Protein AF-A0A812MTR3-F1 (afdb_monomer_lite)

Secondary structure (DSSP, 8-state):
----PPPPPP------------------PPPPPPP---PPPP-------------PPPPP---PPPP-------S-S---SHHHHHHHHHHHHHHHHHHHHHHHHHHHHHHHHHHHHHHHHHHHHHHHHHHHHHHHHHHHHHHHHHHHHHHHHHHHHHHHHTT-TTTTTTSSSS--PPPP-S-HHHHHHHHHHH-TTTTTS------------PPP-TT-HHHHHHHHHHHHHHHHHHHHHHS-TTS-------SSSSSS-SSSSS----------GGG--TT-PPP---GGGS-SS-TTEEEETTEEEE-HHHHTTTS--EEEETTEEE-SSSGGG--TTSEEE-EETTEETS---STTS-TTPPPEESSB--TTEEEETTEEEE-HHHHTTTS--EESSSSEEESSS-TTTT-TTSS-TTSEEE-GGGS--SSTTPPPBPPBTHHHHT-

Foldseek 3Di:
DDDDDDDDDDDDDDDDDDDDDDDDDDDDDDDDDDDDDDDDDDDDDDDDDDDDDDDDDDDDDDDDDDDDDDDDDPPPPPPPDPVVVVVVVVVVVVVVVVVVVVVVVVVVVVVVVVVVVVVVVVVVVVVVVVVVVVVVVVVVVVVVVVVLVVVLVVVCVLCVVVVNNPPSVPPNDPDDDDDDPDDPVVVVVVVVPSDPVVVPPDPPDPDPDDDDDDDDDPDCVVVVVVVVVVVVVVVVVCVVVPPPCVPPPCPPPVPPPPPPDPPPPPPPPPPPPPDPPVPPDPQQAFPDADCPVVALAGPQWHDDPQWTWGAPCVLVVNQFRDDDDLFKGFRDPDPVPGDPPGIDGDDDALDRRQHHDCSQPADSAGIEHRATATPQWHHHVQWTFGAPCVVPVHQFGADPDLFKGFNDNDNVVVPPPPPPVRGMDGDPVRQAHPDDPHGIGGHDSCSNVVD

Structure (mmCIF, N/CA/C/O backbone):
data_AF-A0A812MTR3-F1
#
_entry.id   AF-A0A812MTR3-F1
#
loop_
_atom_site.group_PDB
_atom_site.id
_atom_site.type_symbol
_atom_site.label_atom_id
_atom_site.label_alt_id
_atom_site.label_comp_id
_atom_site.label_asym_id
_atom_site.label_entity_id
_atom_site.label_seq_id
_atom_site.pdbx_PDB_ins_code
_atom_site.Cartn_x
_atom_site.Cartn_y
_atom_site.Cartn_z
_atom_site.occupancy
_atom_site.B_iso_or_equiv
_atom_site.auth_seq_id
_atom_site.auth_comp_id
_atom_site.auth_asym_id
_atom_site.auth_atom_id
_atom_site.pdbx_PDB_model_num
ATOM 1 N N . MET A 1 1 ? -5.186 -36.933 35.986 1.00 37.19 1 MET A N 1
ATOM 2 C CA . MET A 1 1 ? -4.231 -36.216 35.111 1.00 37.19 1 MET A CA 1
ATOM 3 C C . MET A 1 1 ? -4.404 -34.722 35.350 1.00 37.19 1 MET A C 1
ATOM 5 O O . MET A 1 1 ? -5.525 -34.326 35.654 1.00 37.19 1 MET A O 1
ATOM 9 N N . PRO A 1 2 ? -3.311 -33.951 35.432 1.00 40.34 2 PRO A N 1
ATOM 10 C CA . PRO A 1 2 ? -3.186 -32.912 36.451 1.00 40.34 2 PRO A CA 1
ATOM 11 C C . PRO A 1 2 ? -3.772 -31.557 36.036 1.00 40.34 2 PRO A C 1
ATOM 13 O O . PRO A 1 2 ? -3.593 -31.096 34.915 1.00 40.34 2 PRO A O 1
ATOM 16 N N . ARG A 1 3 ? -4.439 -30.923 37.008 1.00 36.88 3 ARG A N 1
ATOM 17 C CA . ARG A 1 3 ? -4.813 -29.505 37.047 1.00 36.88 3 ARG A CA 1
ATOM 18 C C . ARG A 1 3 ? -3.564 -28.695 37.402 1.00 36.88 3 ARG A C 1
ATOM 20 O O . ARG A 1 3 ? -3.046 -28.857 38.504 1.00 36.88 3 ARG A O 1
ATOM 27 N N . LEU A 1 4 ? -3.111 -27.832 36.498 1.00 38.53 4 LEU A N 1
ATOM 28 C CA . LEU A 1 4 ? -2.133 -26.788 36.800 1.00 38.53 4 LEU A CA 1
ATOM 29 C C . LEU A 1 4 ? -2.884 -25.551 37.306 1.00 38.53 4 LEU A C 1
ATOM 31 O O . LEU A 1 4 ? -3.661 -24.940 36.578 1.00 38.53 4 LEU A O 1
ATOM 35 N N . LEU A 1 5 ? -2.680 -25.242 38.585 1.00 39.22 5 LEU A N 1
ATOM 36 C CA . LEU A 1 5 ? -3.029 -23.973 39.216 1.00 39.22 5 LEU A CA 1
ATOM 37 C C . LEU A 1 5 ? -1.901 -22.982 38.902 1.00 39.22 5 LEU A C 1
ATOM 39 O O . LEU A 1 5 ? -0.756 -23.248 39.257 1.00 39.22 5 LEU A O 1
ATOM 43 N N . MET A 1 6 ? -2.212 -21.865 38.241 1.00 39.22 6 MET A N 1
ATOM 44 C CA . MET A 1 6 ? -1.315 -20.708 38.182 1.00 39.22 6 MET A CA 1
ATOM 45 C C . MET A 1 6 ? -1.648 -19.766 39.342 1.00 39.22 6 MET A C 1
ATOM 47 O O . MET A 1 6 ? -2.776 -19.289 39.458 1.00 39.22 6 MET A O 1
ATOM 51 N N . GLU A 1 7 ? -0.657 -19.518 40.197 1.00 42.34 7 GLU A N 1
ATOM 52 C CA . GLU A 1 7 ? -0.634 -18.403 41.146 1.00 42.34 7 GLU A CA 1
ATOM 53 C C . GLU A 1 7 ? -0.342 -17.081 40.413 1.00 42.34 7 GLU A C 1
ATOM 55 O O . GLU A 1 7 ? 0.469 -17.067 39.481 1.00 42.34 7 GLU A O 1
ATOM 60 N N . PRO A 1 8 ? -0.948 -15.955 40.828 1.00 44.03 8 PRO A N 1
ATOM 61 C CA . PRO A 1 8 ? -0.618 -14.643 40.294 1.00 44.03 8 PRO A CA 1
ATOM 62 C C . PRO A 1 8 ? 0.613 -14.063 41.006 1.00 44.03 8 PRO A C 1
ATOM 64 O O . PRO A 1 8 ? 0.622 -13.904 42.227 1.00 44.03 8 PRO A O 1
ATOM 67 N N . GLN A 1 9 ? 1.644 -13.699 40.238 1.00 38.78 9 GLN A N 1
ATOM 68 C CA . GLN A 1 9 ? 2.753 -12.891 40.744 1.00 38.78 9 GLN A CA 1
ATOM 69 C C . GLN A 1 9 ? 2.330 -11.423 40.858 1.00 38.78 9 GLN A C 1
ATOM 71 O O . GLN A 1 9 ? 1.870 -10.801 39.902 1.00 38.78 9 GLN A O 1
ATOM 76 N N . THR A 1 10 ? 2.502 -10.876 42.056 1.00 38.38 10 THR A N 1
ATOM 77 C CA . THR A 1 10 ? 2.389 -9.455 42.380 1.00 38.38 10 THR A CA 1
ATOM 78 C C . THR A 1 10 ? 3.562 -8.683 41.777 1.00 38.38 10 THR A C 1
ATOM 80 O O . THR A 1 10 ? 4.712 -8.951 42.118 1.00 38.38 10 THR A O 1
ATOM 83 N N . ALA A 1 11 ? 3.277 -7.717 40.903 1.00 39.09 11 ALA A N 1
ATOM 84 C CA . ALA A 1 11 ? 4.269 -6.788 40.374 1.00 39.09 11 ALA A CA 1
ATOM 85 C C . ALA A 1 11 ? 4.513 -5.645 41.375 1.00 39.09 11 ALA A C 1
ATOM 87 O O . ALA A 1 11 ? 3.617 -4.846 41.654 1.00 39.09 11 ALA A O 1
ATOM 88 N N . GLU A 1 12 ? 5.729 -5.578 41.916 1.00 38.22 12 GLU A N 1
ATOM 89 C CA . GLU A 1 12 ? 6.237 -4.435 42.674 1.00 38.22 12 GLU A CA 1
ATOM 90 C C . GLU A 1 12 ? 6.594 -3.280 41.727 1.00 38.22 12 GLU A C 1
ATOM 92 O O . GLU A 1 12 ? 7.287 -3.449 40.724 1.00 38.22 12 GLU A O 1
ATOM 97 N N . ALA A 1 13 ? 6.118 -2.083 42.066 1.00 40.28 13 ALA A N 1
ATOM 98 C CA . ALA A 1 13 ? 6.426 -0.842 41.374 1.00 40.28 13 ALA A CA 1
ATOM 99 C C . ALA A 1 13 ? 7.784 -0.290 41.841 1.00 40.28 13 ALA A C 1
ATOM 101 O O . ALA A 1 13 ? 7.917 0.160 42.979 1.00 40.28 13 ALA A O 1
ATOM 102 N N . SER A 1 14 ? 8.785 -0.265 40.956 1.00 40.66 14 SER A N 1
ATOM 103 C CA . SER A 1 14 ? 10.048 0.443 41.191 1.00 40.66 14 SER A CA 1
ATOM 104 C C . SER A 1 14 ? 10.039 1.815 40.507 1.00 40.66 14 SER A C 1
ATOM 106 O O . SER A 1 14 ? 10.122 1.917 39.282 1.00 40.66 14 SER A O 1
ATOM 108 N N . HIS A 1 15 ? 9.973 2.878 41.309 1.00 40.75 15 HIS A N 1
ATOM 109 C CA . HIS A 1 15 ? 10.231 4.256 40.890 1.00 40.75 15 HIS A CA 1
ATOM 110 C C . HIS A 1 15 ? 11.728 4.457 40.589 1.00 40.75 15 HIS A C 1
ATOM 112 O O . HIS A 1 15 ? 12.553 4.456 41.502 1.00 40.75 15 HIS A O 1
ATOM 118 N N . GLY A 1 16 ? 12.077 4.670 39.318 1.00 33.84 16 GLY A N 1
ATOM 119 C CA . GLY A 1 16 ? 13.413 5.085 38.877 1.00 33.84 16 GLY A CA 1
ATOM 120 C C . GLY A 1 16 ? 13.422 6.556 38.464 1.00 33.84 16 GLY A C 1
ATOM 121 O O . GLY A 1 16 ? 12.795 6.929 37.476 1.00 33.84 16 GLY A O 1
ATOM 122 N N . GLY A 1 17 ? 14.111 7.397 39.239 1.00 31.70 17 GLY A N 1
ATOM 123 C CA . GLY A 1 17 ? 14.258 8.831 38.988 1.00 31.70 17 GLY A CA 1
ATOM 124 C C . GLY A 1 17 ? 15.176 9.147 37.803 1.00 31.70 17 GLY A C 1
ATOM 125 O O . GLY A 1 17 ? 16.288 8.630 37.700 1.00 31.70 17 GLY A O 1
ATOM 126 N N . LEU A 1 18 ? 14.714 10.049 36.937 1.00 33.62 18 LEU A N 1
ATOM 127 C CA . LEU A 1 18 ? 15.471 10.634 35.832 1.00 33.62 18 LEU A CA 1
ATOM 128 C C . LEU A 1 18 ? 16.555 11.582 36.369 1.00 33.62 18 LEU A C 1
ATOM 130 O O . LEU A 1 18 ? 16.259 12.651 36.900 1.00 33.62 18 LEU A O 1
ATOM 134 N N . ARG A 1 19 ? 17.826 11.193 36.207 1.00 34.03 19 ARG A N 1
ATOM 135 C CA . ARG A 1 19 ? 18.975 12.102 36.306 1.00 34.03 19 ARG A CA 1
ATOM 136 C C . ARG A 1 19 ? 19.178 12.800 34.966 1.00 34.03 19 ARG A C 1
ATOM 138 O O . ARG A 1 19 ? 19.387 12.162 33.941 1.00 34.03 19 ARG A O 1
ATOM 145 N N . GLN A 1 20 ? 19.150 14.120 35.024 1.00 39.62 20 GLN A N 1
ATOM 146 C CA . GLN A 1 20 ? 19.437 15.049 33.943 1.00 39.62 20 GLN A CA 1
ATOM 147 C C . GLN A 1 20 ? 20.958 15.081 33.709 1.00 39.62 20 GLN A C 1
ATOM 149 O O . GLN A 1 20 ? 21.698 15.635 34.521 1.00 39.62 20 GLN A O 1
ATOM 154 N N . SER A 1 21 ? 21.443 14.440 32.642 1.00 39.34 21 SER A N 1
ATOM 155 C CA . SER A 1 21 ? 22.840 14.546 32.207 1.00 39.34 21 SER A CA 1
ATOM 156 C C . SER A 1 21 ? 23.006 15.713 31.235 1.00 39.34 21 SER A C 1
ATOM 158 O O . SER A 1 21 ? 22.317 15.819 30.222 1.00 39.34 21 SER A O 1
ATOM 160 N N . GLN A 1 22 ? 23.932 16.602 31.585 1.00 37.19 22 GLN A N 1
ATOM 161 C CA . GLN A 1 22 ? 24.397 17.715 30.769 1.00 37.19 22 GLN A CA 1
ATOM 162 C C . GLN A 1 22 ? 25.093 17.179 29.512 1.00 37.19 22 GLN A C 1
ATOM 164 O O . GLN A 1 22 ? 25.951 16.303 29.599 1.00 37.19 22 GLN A O 1
ATOM 169 N N . ILE A 1 23 ? 24.722 17.712 28.348 1.00 37.34 23 ILE A N 1
ATOM 170 C CA . ILE A 1 23 ? 25.425 17.488 27.084 1.00 37.34 23 ILE A CA 1
ATOM 171 C C . ILE A 1 23 ? 26.400 18.654 26.905 1.00 37.34 23 ILE A C 1
ATOM 173 O O . ILE A 1 23 ? 25.983 19.787 26.669 1.00 37.34 23 ILE A O 1
ATOM 177 N N . GLU A 1 24 ? 27.697 18.376 27.030 1.00 35.00 24 GLU A N 1
ATOM 178 C CA . GLU A 1 24 ? 28.761 19.273 26.579 1.00 35.00 24 GLU A CA 1
ATOM 179 C C . GLU A 1 24 ? 28.899 19.159 25.055 1.00 35.00 24 GLU A C 1
ATOM 181 O O . GLU A 1 24 ? 29.178 18.092 24.506 1.00 35.00 24 GLU A O 1
ATOM 186 N N . ALA A 1 25 ? 28.687 20.273 24.357 1.00 32.88 25 ALA A N 1
ATOM 187 C CA . ALA A 1 25 ? 28.907 20.382 22.923 1.00 32.88 25 ALA A CA 1
ATOM 188 C C . ALA A 1 25 ? 30.404 20.596 22.641 1.00 32.88 25 ALA A C 1
ATOM 190 O O . ALA A 1 25 ? 30.941 21.681 22.866 1.00 32.88 25 ALA A O 1
ATOM 191 N N . VAL A 1 26 ? 31.076 19.571 22.113 1.00 36.38 26 VAL A N 1
ATOM 192 C CA . VAL A 1 26 ? 32.443 19.682 21.587 1.00 36.38 26 VAL A CA 1
ATOM 193 C C . VAL A 1 26 ? 32.376 20.124 20.124 1.00 36.38 26 VAL A C 1
ATOM 195 O O . VAL A 1 26 ? 31.960 19.374 19.244 1.00 36.38 26 VAL A O 1
ATOM 198 N N . TRP A 1 27 ? 32.801 21.360 19.864 1.00 33.31 27 TRP A N 1
ATOM 199 C CA . TRP A 1 27 ? 33.028 21.892 18.520 1.00 33.31 27 TRP A CA 1
ATOM 200 C C . TRP A 1 27 ? 34.299 21.275 17.914 1.00 33.31 27 TRP A C 1
ATOM 202 O O . TRP A 1 27 ? 35.405 21.536 18.386 1.00 33.31 27 TRP A O 1
ATOM 212 N N . VAL A 1 28 ? 34.159 20.501 16.834 1.00 40.41 28 VAL A N 1
ATOM 213 C CA . VAL A 1 28 ? 35.284 20.065 15.988 1.00 40.41 28 VAL A CA 1
ATOM 214 C C . VAL A 1 28 ? 35.125 20.705 14.610 1.00 40.41 28 VAL A C 1
ATOM 216 O O . VAL A 1 28 ? 34.156 20.452 13.902 1.00 40.41 28 VAL A O 1
ATOM 219 N N . GLY A 1 29 ? 36.071 21.577 14.254 1.00 41.69 29 GLY A N 1
ATOM 220 C CA . GLY A 1 29 ? 36.088 22.304 12.983 1.00 41.69 29 GLY A CA 1
ATOM 221 C C . GLY A 1 29 ? 36.429 21.434 11.758 1.00 41.69 29 GLY A C 1
ATOM 222 O O . GLY A 1 29 ? 36.930 20.314 11.896 1.00 41.69 29 GLY A O 1
ATOM 223 N N . PRO A 1 30 ? 36.191 21.948 10.538 1.00 40.31 30 PRO A N 1
ATOM 224 C CA . PRO A 1 30 ? 36.242 21.157 9.312 1.00 40.31 30 PRO A CA 1
ATOM 225 C C . PRO A 1 30 ? 37.681 20.897 8.836 1.00 40.31 30 PRO A C 1
ATOM 227 O O . PRO A 1 30 ? 38.478 21.820 8.653 1.00 40.31 30 PRO A O 1
ATOM 230 N N . ARG A 1 31 ? 38.010 19.625 8.569 1.00 35.38 31 ARG A N 1
ATOM 231 C CA . ARG A 1 31 ? 39.243 19.225 7.867 1.00 35.38 31 ARG A CA 1
ATOM 232 C C . ARG A 1 31 ? 39.057 19.334 6.351 1.00 35.38 31 ARG A C 1
ATOM 234 O O . ARG A 1 31 ? 38.129 18.765 5.788 1.00 35.38 31 ARG A O 1
ATOM 241 N N . ARG A 1 32 ? 40.001 20.019 5.695 1.00 35.75 32 ARG A N 1
ATOM 242 C CA . ARG A 1 32 ? 40.195 20.033 4.234 1.00 35.75 32 ARG A CA 1
ATOM 243 C C . ARG A 1 32 ? 40.443 18.618 3.710 1.00 35.75 32 ARG A C 1
ATOM 245 O O . ARG A 1 32 ? 41.426 17.990 4.104 1.00 35.75 32 ARG A O 1
ATOM 252 N N . VAL A 1 33 ? 39.623 18.172 2.762 1.00 39.12 33 VAL A N 1
ATOM 253 C CA . VAL A 1 33 ? 39.898 16.985 1.946 1.00 39.12 33 VAL A CA 1
ATOM 254 C C . VAL A 1 33 ? 40.714 17.404 0.725 1.00 39.12 33 VAL A C 1
ATOM 256 O O . VAL A 1 33 ? 40.377 18.343 0.008 1.00 39.12 33 VAL A O 1
ATOM 259 N N . ARG A 1 34 ? 41.846 16.723 0.553 1.00 35.00 34 ARG A N 1
ATOM 260 C CA . ARG A 1 34 ? 42.831 16.898 -0.512 1.00 35.00 34 ARG A CA 1
ATOM 261 C C . ARG A 1 34 ? 42.427 15.984 -1.668 1.00 35.00 34 ARG A C 1
ATOM 263 O O . ARG A 1 34 ? 42.341 14.776 -1.487 1.00 35.00 34 ARG A O 1
ATOM 270 N N . THR A 1 35 ? 42.187 16.558 -2.839 1.00 37.66 35 THR A N 1
ATOM 271 C CA . THR A 1 35 ? 41.971 15.834 -4.096 1.00 37.66 35 THR A CA 1
ATOM 272 C C . THR A 1 35 ? 43.240 15.077 -4.491 1.00 37.66 35 THR A C 1
ATOM 274 O O . THR A 1 35 ? 44.282 15.699 -4.710 1.00 37.66 35 THR A O 1
ATOM 277 N N . GLN A 1 36 ? 43.158 13.749 -4.596 1.00 36.56 36 GLN A N 1
ATOM 278 C CA . GLN A 1 36 ? 44.134 12.930 -5.313 1.00 36.56 36 GLN A CA 1
ATOM 279 C C . GLN A 1 36 ? 43.443 12.272 -6.505 1.00 36.56 36 GLN A C 1
ATOM 281 O O . GLN A 1 36 ? 42.598 11.395 -6.366 1.00 36.56 36 GLN A O 1
ATOM 286 N N . SER A 1 37 ? 43.822 12.750 -7.682 1.00 38.09 37 SER A N 1
ATOM 287 C CA . SER A 1 37 ? 43.603 12.149 -8.988 1.00 38.09 37 SER A CA 1
ATOM 288 C C . SER A 1 37 ? 44.441 10.872 -9.110 1.00 38.09 37 SER A C 1
ATOM 290 O O . SER A 1 37 ? 45.672 10.937 -9.096 1.00 38.09 37 SER A O 1
ATOM 292 N N . GLY A 1 38 ? 43.762 9.727 -9.197 1.00 34.28 38 GLY A N 1
ATOM 293 C CA . GLY A 1 38 ? 44.339 8.403 -9.419 1.00 34.28 38 GLY A CA 1
ATOM 294 C C . GLY A 1 38 ? 44.118 7.935 -10.857 1.00 34.28 38 GLY A C 1
ATOM 295 O O . GLY A 1 38 ? 43.034 8.076 -11.412 1.00 34.28 38 GLY A O 1
ATOM 296 N N . VAL A 1 39 ? 45.193 7.420 -11.440 1.00 35.53 39 VAL A N 1
ATOM 297 C CA . VAL A 1 39 ? 45.386 6.998 -12.829 1.00 35.53 39 VAL A CA 1
ATOM 298 C C . VAL A 1 39 ? 44.670 5.669 -13.107 1.00 35.53 39 VAL A C 1
ATOM 300 O O . VAL A 1 39 ? 44.856 4.707 -12.367 1.00 35.53 39 VAL A O 1
ATOM 303 N N . PHE A 1 40 ? 43.893 5.604 -14.193 1.00 32.12 40 PHE A N 1
ATOM 304 C CA . PHE A 1 40 ? 43.343 4.361 -14.743 1.00 32.12 40 PHE A CA 1
ATOM 305 C C . PHE A 1 40 ? 44.415 3.642 -15.577 1.00 32.12 40 PHE A C 1
ATOM 307 O O . PHE A 1 40 ? 44.852 4.162 -16.603 1.00 32.12 40 PHE A O 1
ATOM 314 N N . PHE A 1 41 ? 44.815 2.442 -15.154 1.00 36.78 41 PHE A N 1
ATOM 315 C CA . PHE A 1 41 ? 45.484 1.467 -16.017 1.00 36.78 41 PHE A CA 1
ATOM 316 C C . PHE A 1 41 ? 44.425 0.544 -16.623 1.00 36.78 41 PHE A C 1
ATOM 318 O O . PHE A 1 41 ? 43.625 -0.052 -15.903 1.00 36.78 41 PHE A O 1
ATOM 325 N N . GLY A 1 42 ? 44.409 0.475 -17.955 1.00 35.00 42 GLY A N 1
ATOM 326 C CA . GLY A 1 42 ? 43.597 -0.467 -18.715 1.00 35.00 42 GLY A CA 1
ATOM 327 C C . GLY A 1 42 ? 44.121 -1.890 -18.559 1.00 35.00 42 GLY A C 1
ATOM 328 O O . GLY A 1 42 ? 45.330 -2.098 -18.507 1.00 35.00 42 GLY A O 1
ATOM 329 N N . ASN A 1 43 ? 43.199 -2.851 -18.510 1.00 36.34 43 ASN A N 1
ATOM 330 C CA . ASN A 1 43 ? 43.522 -4.266 -18.594 1.00 36.34 43 ASN A CA 1
ATOM 331 C C . ASN A 1 43 ? 42.929 -4.878 -19.859 1.00 36.34 43 ASN A C 1
ATOM 333 O O . ASN A 1 43 ? 41.808 -4.583 -20.274 1.00 36.34 43 ASN A O 1
ATOM 337 N N . GLU A 1 44 ? 43.782 -5.699 -20.451 1.00 34.72 44 GLU A N 1
ATOM 338 C CA . GLU A 1 44 ? 43.720 -6.307 -21.762 1.00 34.72 44 GLU A CA 1
ATOM 339 C C . GLU A 1 44 ? 42.640 -7.386 -21.874 1.00 34.72 44 GLU A C 1
ATOM 341 O O . GLU A 1 44 ? 42.357 -8.147 -20.948 1.00 34.72 44 GLU A O 1
ATOM 346 N N . ILE A 1 45 ? 42.083 -7.464 -23.079 1.00 36.28 45 ILE A N 1
ATOM 347 C CA . ILE A 1 45 ? 41.199 -8.521 -23.553 1.00 36.28 45 ILE A CA 1
ATOM 348 C C . ILE A 1 45 ? 42.076 -9.715 -23.946 1.00 36.28 45 ILE A C 1
ATOM 350 O O . ILE A 1 45 ? 42.810 -9.649 -24.931 1.00 36.28 45 ILE A O 1
ATOM 354 N N . LEU A 1 46 ? 41.978 -10.820 -23.205 1.00 40.56 46 LEU A N 1
ATOM 355 C CA . LEU A 1 46 ? 42.535 -12.114 -23.601 1.00 40.56 46 LEU A CA 1
ATOM 356 C C . LEU A 1 46 ? 41.445 -12.954 -24.273 1.00 40.56 46 LEU A C 1
ATOM 358 O O . LEU A 1 46 ? 40.544 -13.485 -23.628 1.00 40.56 46 LEU A O 1
ATOM 362 N N . ALA A 1 47 ? 41.551 -13.057 -25.597 1.00 37.28 47 ALA A N 1
ATOM 363 C CA . ALA A 1 47 ? 40.811 -13.997 -26.423 1.00 37.28 47 ALA A CA 1
ATOM 364 C C . ALA A 1 47 ? 41.394 -15.412 -26.264 1.00 37.28 47 ALA A C 1
ATOM 366 O O . ALA A 1 47 ? 42.591 -15.621 -26.457 1.00 37.28 47 ALA A O 1
ATOM 367 N N . GLY A 1 48 ? 40.541 -16.388 -25.951 1.00 34.03 48 GLY A N 1
ATOM 368 C CA . GLY A 1 48 ? 40.858 -17.817 -25.996 1.00 34.03 48 GLY A CA 1
ATOM 369 C C . GLY A 1 48 ? 40.014 -18.518 -27.070 1.00 34.03 48 GLY A C 1
ATOM 370 O O . GLY A 1 48 ? 38.802 -18.300 -27.094 1.00 34.03 48 GLY A O 1
ATOM 371 N N . PRO A 1 49 ? 40.601 -19.341 -27.961 1.00 49.66 49 PRO A N 1
ATOM 372 C CA . PRO A 1 49 ? 39.855 -20.075 -28.975 1.00 49.66 49 PRO A CA 1
ATOM 373 C C . PRO A 1 49 ? 39.602 -21.531 -28.557 1.00 49.66 49 PRO A C 1
ATOM 375 O O . PRO A 1 49 ? 40.450 -22.169 -27.938 1.00 49.66 49 PRO A O 1
ATOM 378 N N . GLY A 1 50 ? 38.480 -22.087 -29.018 1.00 39.47 50 GLY A N 1
ATOM 379 C CA . GLY A 1 50 ? 38.352 -23.528 -29.249 1.00 39.47 50 GLY A CA 1
ATOM 380 C C . GLY A 1 50 ? 37.187 -24.203 -28.535 1.00 39.47 50 GLY A C 1
ATOM 381 O O . GLY A 1 50 ? 37.314 -24.625 -27.391 1.00 39.47 50 GLY A O 1
ATOM 382 N N . ALA A 1 51 ? 36.089 -24.418 -29.259 1.00 37.91 51 ALA A N 1
ATOM 383 C CA . ALA A 1 51 ? 35.161 -25.500 -28.952 1.00 37.91 51 ALA A CA 1
ATOM 384 C C . ALA A 1 51 ? 34.610 -26.102 -30.251 1.00 37.91 51 ALA A C 1
ATOM 386 O O . ALA A 1 51 ? 34.078 -25.408 -31.116 1.00 37.91 51 ALA A O 1
ATOM 387 N N . SER A 1 52 ? 34.830 -27.409 -30.371 1.00 37.66 52 SER A N 1
ATOM 388 C CA . SER A 1 52 ? 34.539 -28.277 -31.504 1.00 37.66 52 SER A CA 1
ATOM 389 C C . SER A 1 52 ? 33.054 -28.377 -31.841 1.00 37.66 52 SER A C 1
ATOM 391 O O . SER A 1 52 ? 32.202 -28.503 -30.964 1.00 37.66 52 SER A O 1
ATOM 393 N N . ALA A 1 53 ? 32.774 -28.434 -33.141 1.00 35.34 53 ALA A N 1
ATOM 394 C CA . ALA A 1 53 ? 31.477 -28.783 -33.697 1.00 35.34 53 ALA A CA 1
ATOM 395 C C . ALA A 1 53 ? 31.173 -30.284 -33.516 1.00 35.34 53 ALA A C 1
ATOM 397 O O . ALA A 1 53 ? 31.980 -31.137 -33.887 1.00 35.34 53 ALA A O 1
ATOM 398 N N . VAL A 1 54 ? 29.977 -30.598 -33.014 1.00 45.44 54 VAL A N 1
ATOM 399 C CA . VAL A 1 54 ? 29.352 -31.930 -33.069 1.00 45.44 54 VAL A CA 1
ATOM 400 C C . VAL A 1 54 ? 28.001 -31.773 -33.775 1.00 45.44 54 VAL A C 1
ATOM 402 O O . VAL A 1 54 ? 27.191 -30.962 -33.327 1.00 45.44 54 VAL A O 1
ATOM 405 N N . PRO A 1 55 ? 27.716 -32.505 -34.868 1.00 48.72 55 PRO A N 1
ATOM 406 C CA . PRO A 1 55 ? 26.423 -32.427 -35.533 1.00 48.72 55 PRO A CA 1
ATOM 407 C C . PRO A 1 55 ? 25.440 -33.432 -34.915 1.00 48.72 55 PRO A C 1
ATOM 409 O O . PRO A 1 55 ? 25.607 -34.644 -35.054 1.00 48.72 55 PRO A O 1
ATOM 412 N N . HIS A 1 56 ? 24.379 -32.936 -34.275 1.00 43.66 56 HIS A N 1
ATOM 413 C CA . HIS A 1 56 ? 23.219 -33.753 -33.918 1.00 43.66 56 HIS A CA 1
ATOM 414 C C . HIS A 1 56 ? 22.167 -33.715 -35.035 1.00 43.66 56 HIS A C 1
ATOM 416 O O . HIS A 1 56 ? 21.708 -32.657 -35.460 1.00 43.66 56 HIS A O 1
ATOM 422 N N . ARG A 1 57 ? 21.801 -34.911 -35.515 1.00 38.16 57 ARG A N 1
ATOM 423 C CA . ARG A 1 57 ? 20.664 -35.183 -36.404 1.00 38.16 57 ARG A CA 1
ATOM 424 C C . ARG A 1 57 ? 19.350 -34.867 -35.682 1.00 38.16 57 ARG A C 1
ATOM 426 O O . ARG A 1 57 ? 19.060 -35.504 -34.673 1.00 38.16 57 ARG A O 1
ATOM 433 N 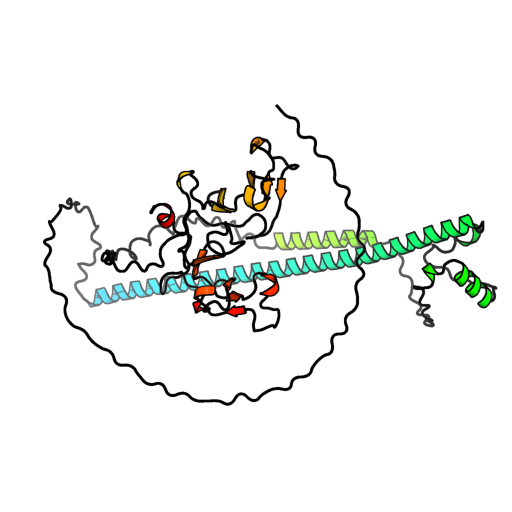N . CYS A 1 58 ? 18.532 -33.983 -36.248 1.00 36.34 58 CYS A N 1
ATOM 434 C CA . CYS A 1 58 ? 17.121 -33.854 -35.884 1.00 36.34 58 CYS A CA 1
ATOM 435 C C . CYS A 1 58 ? 16.267 -34.785 -36.753 1.00 36.34 58 CYS A C 1
ATOM 437 O O . CYS A 1 58 ? 16.297 -34.713 -37.983 1.00 36.34 58 CYS A O 1
ATOM 439 N N . SER A 1 59 ? 15.508 -35.656 -36.092 1.00 38.56 59 SER A N 1
ATOM 440 C CA . SER A 1 59 ? 14.443 -36.462 -36.682 1.00 38.56 59 SER A CA 1
ATOM 441 C C . SER A 1 59 ? 13.233 -35.578 -36.983 1.00 38.56 59 SER A C 1
ATOM 443 O O . SER A 1 59 ? 12.752 -34.859 -36.110 1.00 38.56 59 SER A O 1
ATOM 445 N N . ALA A 1 60 ? 12.744 -35.645 -38.219 1.00 37.66 60 ALA A N 1
ATOM 446 C CA . ALA A 1 60 ? 11.513 -35.004 -38.655 1.00 37.66 60 ALA A CA 1
ATOM 447 C C . ALA A 1 60 ? 10.299 -35.704 -38.024 1.00 37.66 60 ALA A C 1
ATOM 449 O O . ALA A 1 60 ? 10.104 -36.905 -38.216 1.00 37.66 60 ALA A O 1
ATOM 450 N N . ALA A 1 61 ? 9.483 -34.946 -37.293 1.00 41.44 61 ALA A N 1
ATOM 451 C CA . ALA A 1 61 ? 8.155 -35.356 -36.861 1.00 41.44 61 ALA A CA 1
ATOM 452 C C . ALA A 1 61 ? 7.097 -34.585 -37.662 1.00 41.44 61 ALA A C 1
ATOM 454 O O . ALA A 1 61 ? 7.215 -33.384 -37.895 1.00 41.44 61 ALA A O 1
ATOM 455 N N . PHE A 1 62 ? 6.101 -35.345 -38.106 1.00 42.38 62 PHE A N 1
ATOM 456 C CA . PHE A 1 62 ? 4.924 -34.974 -38.885 1.00 42.38 62 PHE A CA 1
ATOM 457 C C . PHE A 1 62 ? 4.177 -33.741 -38.342 1.00 42.38 62 PHE A C 1
ATOM 459 O O . PHE A 1 62 ? 3.822 -33.702 -37.166 1.00 42.38 62 PHE A O 1
ATOM 466 N N . LEU A 1 63 ? 3.831 -32.807 -39.234 1.00 36.81 63 LEU A N 1
ATOM 467 C CA . LEU A 1 63 ? 2.754 -31.828 -39.045 1.00 36.81 63 LEU A CA 1
ATOM 468 C C . LEU A 1 63 ? 1.564 -32.220 -39.939 1.00 36.81 63 LEU A C 1
ATOM 470 O O . LEU A 1 63 ? 1.793 -32.590 -41.093 1.00 36.81 63 LEU A O 1
ATOM 474 N N . PRO A 1 64 ? 0.312 -32.152 -39.450 1.00 53.84 64 PRO A N 1
ATOM 475 C CA . PRO A 1 64 ? -0.861 -32.425 -40.264 1.00 53.84 64 PRO A CA 1
ATOM 476 C C . PRO A 1 64 ? -1.235 -31.221 -41.138 1.00 53.84 64 PRO A C 1
ATOM 478 O O . PRO A 1 64 ? -1.183 -30.061 -40.732 1.00 53.84 64 PRO A O 1
ATOM 481 N N . GLU A 1 65 ? -1.627 -31.561 -42.356 1.00 40.16 65 GLU A N 1
ATOM 482 C CA . GLU A 1 65 ? -2.067 -30.717 -43.458 1.00 40.16 65 GLU A CA 1
ATOM 483 C C . GLU A 1 65 ? -3.384 -29.992 -43.117 1.00 40.16 65 GLU A C 1
ATOM 485 O O . GLU A 1 65 ? -4.417 -30.624 -42.891 1.00 40.16 65 GLU A O 1
ATOM 490 N N . LEU A 1 66 ? -3.352 -28.655 -43.063 1.00 38.75 66 LEU A N 1
ATOM 491 C CA . LEU A 1 66 ? -4.544 -27.810 -42.948 1.00 38.75 66 LEU A CA 1
ATOM 492 C C . LEU A 1 66 ? -4.943 -27.287 -44.333 1.00 38.75 66 LEU A C 1
ATOM 494 O O . LEU A 1 66 ? -4.154 -26.661 -45.041 1.00 38.75 66 LEU A O 1
ATOM 498 N N . ALA A 1 67 ? -6.190 -27.566 -44.705 1.00 49.00 67 ALA A N 1
ATOM 499 C CA . ALA A 1 67 ? -6.791 -27.242 -45.992 1.00 49.00 67 ALA A CA 1
ATOM 500 C C . ALA A 1 67 ? -6.976 -25.722 -46.216 1.00 49.00 67 ALA A C 1
ATOM 502 O O . ALA A 1 67 ? -7.352 -25.002 -45.287 1.00 49.00 67 ALA A O 1
ATOM 503 N N . PRO A 1 68 ? -6.818 -25.220 -47.457 1.00 50.00 68 PRO A N 1
ATOM 504 C CA . PRO A 1 68 ? -7.083 -23.827 -47.791 1.00 50.00 68 PRO A CA 1
ATOM 505 C C . PRO A 1 68 ? -8.562 -23.630 -48.150 1.00 50.00 68 PRO A C 1
ATOM 507 O O . PRO A 1 68 ? -9.032 -24.079 -49.195 1.00 50.00 68 PRO A O 1
ATOM 510 N N . SER A 1 69 ? -9.310 -22.901 -47.322 1.00 43.47 69 SER A N 1
ATOM 511 C CA . SER A 1 69 ? -10.666 -22.459 -47.670 1.00 43.47 69 SER A CA 1
ATOM 512 C C . SER A 1 69 ? -10.826 -20.940 -47.605 1.00 43.47 69 SER A C 1
ATOM 514 O O . SER A 1 69 ? -10.823 -20.343 -46.537 1.00 43.47 69 SER A O 1
ATOM 516 N N . ARG A 1 70 ? -11.066 -20.373 -48.798 1.00 47.97 70 ARG A N 1
ATOM 517 C CA . ARG A 1 70 ? -11.775 -19.116 -49.111 1.00 47.97 70 ARG A CA 1
ATOM 518 C C . ARG A 1 70 ? -11.238 -17.825 -48.485 1.00 47.97 70 ARG A C 1
ATOM 520 O O . ARG A 1 70 ? -11.902 -17.193 -47.668 1.00 47.97 70 ARG A O 1
ATOM 527 N N . LEU A 1 71 ? -10.141 -17.330 -49.050 1.00 39.88 71 LEU A N 1
ATOM 528 C CA . LEU A 1 71 ? -9.917 -15.888 -49.140 1.00 39.88 71 LEU A CA 1
ATOM 529 C C . LEU A 1 71 ? -10.696 -15.346 -50.349 1.00 39.88 71 LEU A C 1
ATOM 531 O O . LEU A 1 71 ? -10.553 -15.838 -51.469 1.00 39.88 71 LEU A O 1
ATOM 535 N N . ARG A 1 72 ? -11.573 -14.365 -50.106 1.00 44.97 72 ARG A N 1
ATOM 536 C CA . ARG A 1 72 ? -12.222 -13.571 -51.159 1.00 44.97 72 ARG A CA 1
ATOM 537 C C . ARG A 1 72 ? -11.127 -12.801 -51.913 1.00 44.97 72 ARG A C 1
ATOM 539 O O . ARG A 1 72 ? -10.347 -12.124 -51.247 1.00 44.97 72 ARG A O 1
ATOM 546 N N . PRO A 1 73 ? -11.075 -12.857 -53.253 1.00 43.12 73 PRO A N 1
ATOM 547 C CA . PRO A 1 73 ? -10.158 -12.025 -54.015 1.00 43.12 73 PRO A CA 1
ATOM 548 C C . PRO A 1 73 ? -10.602 -10.568 -53.865 1.00 43.12 73 PRO A C 1
ATOM 550 O O . PRO A 1 73 ? -11.659 -10.177 -54.359 1.00 43.12 73 PRO A O 1
ATOM 553 N N . THR A 1 74 ? -9.824 -9.768 -53.140 1.00 52.62 74 THR A N 1
ATOM 554 C CA . THR A 1 74 ? -9.885 -8.315 -53.276 1.00 52.62 74 THR A CA 1
ATOM 555 C C . THR A 1 74 ? -9.314 -7.982 -54.651 1.00 52.62 74 THR A C 1
ATOM 557 O O . THR A 1 74 ? -8.249 -8.456 -55.045 1.00 52.62 74 THR A O 1
ATOM 560 N N . SER A 1 75 ? -10.092 -7.244 -55.432 1.00 55.34 75 SER A N 1
ATOM 561 C CA . SER A 1 75 ? -9.919 -6.953 -56.857 1.00 55.34 75 SER A CA 1
ATOM 562 C C . SER A 1 75 ? -8.760 -5.990 -57.146 1.00 55.34 75 SER A C 1
ATOM 564 O O . SER A 1 75 ? -8.937 -4.969 -57.802 1.00 55.34 75 SER A O 1
ATOM 566 N N . PHE A 1 76 ? -7.562 -6.297 -56.653 1.00 55.03 76 PHE A N 1
ATOM 567 C CA . PHE A 1 76 ? -6.357 -5.492 -56.868 1.00 55.03 76 PHE A CA 1
ATOM 568 C C . PHE A 1 76 ? -5.622 -5.838 -58.179 1.00 55.03 76 PHE A C 1
ATOM 570 O O . PHE A 1 76 ? -4.606 -5.224 -58.509 1.00 55.03 76 PHE A O 1
ATOM 577 N N . SER A 1 77 ? -6.101 -6.833 -58.936 1.00 54.16 77 SER A N 1
ATOM 578 C CA . SER A 1 77 ? -5.357 -7.415 -60.061 1.00 54.16 77 SER A CA 1
ATOM 579 C C . SER A 1 77 ? -5.637 -6.811 -61.441 1.00 54.16 77 SER A C 1
ATOM 581 O O . SER A 1 77 ? -4.966 -7.211 -62.384 1.00 54.16 77 SER A O 1
ATOM 583 N N . GLU A 1 78 ? -6.551 -5.846 -61.591 1.00 56.47 78 GLU A N 1
ATOM 584 C CA . GLU A 1 78 ? -6.910 -5.282 -62.914 1.00 56.47 78 GLU A CA 1
ATOM 585 C C . GLU A 1 78 ? -6.762 -3.754 -63.037 1.00 56.47 78 GLU A C 1
ATOM 587 O O . GLU A 1 78 ? -7.283 -3.151 -63.967 1.00 56.47 78 GLU A O 1
ATOM 592 N N . ALA A 1 79 ? -5.984 -3.101 -62.169 1.00 53.25 79 ALA A N 1
ATOM 593 C CA . ALA A 1 79 ? -5.450 -1.776 -62.501 1.00 53.25 79 ALA A CA 1
ATOM 594 C C . ALA A 1 79 ? -4.188 -1.970 -63.359 1.00 53.25 79 ALA A C 1
ATOM 596 O O . ALA A 1 79 ? -3.099 -2.189 -62.810 1.00 53.25 79 ALA A O 1
ATOM 597 N N . SER A 1 80 ? -4.361 -1.993 -64.688 1.00 60.66 80 SER A N 1
ATOM 598 C CA . SER A 1 80 ? -3.299 -2.242 -65.678 1.00 60.66 80 SER A CA 1
ATOM 599 C C . SER A 1 80 ? -2.387 -1.042 -65.928 1.00 60.66 80 SER A C 1
ATOM 601 O O . SER A 1 80 ? -1.315 -1.225 -66.495 1.00 60.66 80 SER A O 1
ATOM 603 N N . ASP A 1 81 ? -2.764 0.153 -65.466 1.00 74.00 81 ASP A N 1
ATOM 604 C CA . ASP A 1 81 ? -1.922 1.343 -65.540 1.00 74.00 81 ASP A CA 1
ATOM 605 C C . ASP A 1 81 ? -1.499 1.819 -64.150 1.00 74.00 81 ASP A C 1
ATOM 607 O O . ASP A 1 81 ? -2.305 2.002 -63.233 1.00 74.00 81 ASP A O 1
ATOM 611 N N . ALA A 1 82 ? -0.195 2.056 -63.995 1.00 81.12 82 ALA A N 1
ATOM 612 C CA . ALA A 1 82 ? 0.402 2.571 -62.763 1.00 81.12 82 ALA A CA 1
ATOM 613 C C . ALA A 1 82 ? -0.232 3.904 -62.312 1.00 81.12 82 ALA A C 1
ATOM 615 O O . ALA A 1 82 ? -0.268 4.200 -61.118 1.00 81.12 82 ALA A O 1
ATOM 616 N N . ALA A 1 83 ? -0.780 4.675 -63.258 1.00 85.56 83 ALA A N 1
ATOM 617 C CA . ALA A 1 83 ? -1.477 5.929 -62.997 1.00 85.56 83 ALA A CA 1
ATOM 618 C C . ALA A 1 83 ? -2.774 5.744 -62.187 1.00 85.56 83 ALA A C 1
ATOM 620 O O . ALA A 1 83 ? -3.069 6.564 -61.319 1.00 85.56 83 ALA A O 1
ATOM 621 N N . ASP A 1 84 ? -3.524 4.663 -62.412 1.00 84.75 84 ASP A N 1
ATOM 622 C CA . ASP A 1 84 ? -4.785 4.427 -61.700 1.00 84.75 84 ASP A CA 1
ATOM 623 C C . ASP A 1 84 ? -4.548 3.893 -60.283 1.00 84.75 84 ASP A C 1
ATOM 625 O O . ASP A 1 84 ? -5.263 4.260 -59.350 1.00 84.75 84 ASP A O 1
ATOM 629 N N . ARG A 1 85 ? -3.472 3.120 -60.077 1.00 83.25 85 ARG A N 1
ATOM 630 C CA . ARG A 1 85 ? -3.037 2.712 -58.728 1.00 83.25 85 ARG A CA 1
ATOM 631 C C . ARG A 1 85 ? -2.588 3.906 -57.890 1.00 83.25 85 ARG A C 1
ATOM 633 O O . ARG A 1 85 ? -2.917 3.968 -56.711 1.00 83.25 85 ARG A O 1
ATOM 640 N N . ALA A 1 86 ? -1.883 4.863 -58.495 1.00 87.44 86 ALA A N 1
ATOM 641 C CA . ALA A 1 86 ? -1.470 6.084 -57.807 1.00 87.44 86 ALA A CA 1
ATOM 642 C C . ALA A 1 86 ? -2.680 6.915 -57.343 1.00 87.44 86 ALA A C 1
ATOM 644 O O . ALA A 1 86 ? -2.694 7.383 -56.209 1.00 87.44 86 ALA A O 1
ATOM 645 N N . LYS A 1 87 ? -3.726 7.028 -58.175 1.00 91.56 87 LYS A N 1
ATOM 646 C CA . LYS A 1 87 ? -4.973 7.718 -57.800 1.00 91.56 87 LYS A CA 1
ATOM 647 C C . LYS A 1 87 ? -5.729 7.008 -56.679 1.00 91.56 87 LYS A C 1
ATOM 649 O O . LYS A 1 87 ? -6.249 7.678 -55.794 1.00 91.56 87 LYS A O 1
ATOM 654 N N . LEU A 1 88 ? -5.776 5.674 -56.697 1.00 87.81 88 LEU A N 1
ATOM 655 C CA . LEU A 1 88 ? -6.436 4.900 -55.643 1.00 87.81 88 LEU A CA 1
ATOM 656 C C . LEU A 1 88 ? -5.724 5.065 -54.294 1.00 87.81 88 LEU A C 1
ATOM 658 O O . LEU A 1 88 ? -6.378 5.339 -53.294 1.00 87.81 88 LEU A O 1
ATOM 662 N N . ILE A 1 89 ? -4.390 4.972 -54.284 1.00 88.94 89 ILE A N 1
ATOM 663 C CA . ILE A 1 89 ? -3.585 5.186 -53.073 1.00 88.94 89 ILE A CA 1
ATOM 664 C C . ILE A 1 89 ? -3.763 6.618 -52.563 1.00 88.94 89 ILE A C 1
ATOM 666 O O . ILE A 1 89 ? -3.909 6.825 -51.365 1.00 88.94 89 ILE A O 1
ATOM 670 N N . GLN A 1 90 ? -3.791 7.609 -53.457 1.00 93.81 90 GLN A N 1
ATOM 671 C CA . GLN A 1 90 ? -3.994 9.000 -53.061 1.00 93.81 90 GLN A CA 1
ATOM 672 C C . GLN A 1 90 ? -5.373 9.224 -52.420 1.00 93.81 90 GLN A C 1
ATOM 674 O O . GLN A 1 90 ? -5.446 9.884 -51.389 1.00 93.81 90 GLN A O 1
ATOM 679 N N . ALA A 1 91 ? -6.435 8.625 -52.966 1.00 91.25 91 ALA A N 1
ATOM 680 C CA . ALA A 1 91 ? -7.777 8.705 -52.387 1.00 91.25 91 ALA A CA 1
ATOM 681 C C . ALA A 1 91 ? -7.875 8.004 -51.017 1.00 91.25 91 ALA A C 1
ATOM 683 O O . ALA A 1 91 ? -8.565 8.487 -50.122 1.00 91.25 91 ALA A O 1
ATOM 684 N N . GLU A 1 92 ? -7.172 6.884 -50.831 1.00 92.31 92 GLU A N 1
ATOM 685 C CA . GLU A 1 92 ? -7.129 6.178 -49.545 1.00 92.31 92 GLU A CA 1
ATOM 686 C C . GLU A 1 92 ? -6.339 6.965 -48.488 1.00 92.31 92 GLU A C 1
ATOM 688 O O . GLU A 1 92 ? -6.767 7.052 -47.339 1.00 92.31 92 GLU A O 1
ATOM 693 N N . VAL A 1 93 ? -5.237 7.614 -48.881 1.00 94.69 93 VAL A N 1
ATOM 694 C CA . VAL A 1 93 ? -4.468 8.512 -48.002 1.00 94.69 93 VAL A CA 1
ATOM 695 C C . VAL A 1 93 ? -5.292 9.734 -47.593 1.00 94.69 93 VAL A C 1
ATOM 697 O O . VAL A 1 93 ? -5.248 10.126 -46.430 1.00 94.69 93 VAL A O 1
ATOM 700 N N . GLU A 1 94 ? -6.058 10.322 -48.512 1.00 95.50 94 GLU A N 1
ATOM 701 C CA . GLU A 1 94 ? -6.924 11.471 -48.219 1.00 95.50 94 GLU A CA 1
ATOM 702 C C . GLU A 1 94 ? -8.071 11.071 -47.276 1.00 95.50 94 GLU A C 1
ATOM 704 O O . GLU A 1 94 ? -8.270 11.712 -46.249 1.00 95.50 94 GLU A O 1
ATOM 709 N N . SER A 1 95 ? -8.707 9.915 -47.505 1.00 92.00 95 SER A N 1
ATOM 710 C CA . SER A 1 95 ? -9.715 9.376 -46.581 1.00 92.00 95 SER A CA 1
ATOM 711 C C . SER A 1 95 ? -9.150 9.041 -45.195 1.00 92.00 95 SER A C 1
ATOM 713 O O . SER A 1 95 ? -9.858 9.196 -44.200 1.00 92.00 95 SER A O 1
ATOM 715 N N . ALA A 1 96 ? -7.909 8.550 -45.107 1.00 87.31 96 ALA A N 1
ATOM 716 C CA . ALA A 1 96 ? -7.258 8.275 -43.828 1.00 87.31 96 ALA A CA 1
ATOM 717 C C . ALA A 1 96 ? -6.904 9.569 -43.080 1.00 87.31 96 ALA A C 1
ATOM 719 O O . ALA A 1 96 ? -6.987 9.610 -41.853 1.00 87.31 96 ALA A O 1
ATOM 720 N N . ARG A 1 97 ? -6.542 10.626 -43.813 1.00 93.81 97 ARG A N 1
ATOM 721 C CA . ARG A 1 97 ? -6.270 11.948 -43.249 1.00 93.81 97 ARG A CA 1
ATOM 722 C C . ARG A 1 97 ? -7.534 12.594 -42.682 1.00 93.81 97 ARG A C 1
ATOM 724 O O . ARG A 1 97 ? -7.494 13.037 -41.542 1.00 93.81 97 ARG A O 1
ATOM 731 N N . ASP A 1 98 ? -8.647 12.568 -43.413 1.00 93.06 98 ASP A N 1
ATOM 732 C CA . ASP A 1 98 ? -9.923 13.123 -42.935 1.00 93.06 98 ASP A CA 1
ATOM 733 C C . ASP A 1 98 ? -10.423 12.396 -41.673 1.00 93.06 98 ASP A C 1
ATOM 735 O O . ASP A 1 98 ? -10.936 13.013 -40.740 1.00 93.06 98 ASP A O 1
ATOM 739 N N . ALA A 1 99 ? -10.228 11.073 -41.604 1.00 86.00 99 ALA A N 1
ATOM 740 C CA . ALA A 1 99 ? -10.551 10.291 -40.411 1.00 86.00 99 ALA A CA 1
ATOM 741 C C . ALA A 1 99 ? -9.649 10.639 -39.212 1.00 86.00 99 ALA A C 1
ATOM 743 O O . ALA A 1 99 ? -10.116 10.609 -38.075 1.00 86.00 99 ALA A O 1
ATOM 744 N N . ALA A 1 100 ? -8.377 10.973 -39.453 1.00 86.44 100 ALA A N 1
ATOM 745 C CA . ALA A 1 100 ? -7.459 11.414 -38.407 1.00 86.44 100 ALA A CA 1
ATOM 746 C C . ALA A 1 100 ? -7.816 12.816 -37.889 1.00 86.44 100 ALA A C 1
ATOM 748 O O . ALA A 1 100 ? -7.891 12.995 -36.677 1.00 86.44 100 ALA A O 1
ATOM 749 N N . GLU A 1 101 ? -8.114 13.770 -38.780 1.00 92.75 101 GLU A N 1
ATOM 750 C CA . GLU A 1 101 ? -8.541 15.127 -38.400 1.00 92.75 101 GLU A CA 1
ATOM 751 C C . GLU A 1 101 ? -9.870 15.089 -37.612 1.00 92.75 101 GLU A C 1
ATOM 753 O O . GLU A 1 101 ? -10.002 15.753 -36.585 1.00 92.75 101 GLU A O 1
ATOM 758 N N . SER A 1 102 ? -10.823 14.227 -37.997 1.00 89.31 102 SER A N 1
ATOM 759 C CA . SER A 1 102 ? -12.069 14.033 -37.235 1.00 89.31 102 SER A CA 1
ATOM 760 C C . SER A 1 102 ? -11.849 13.396 -35.858 1.00 89.31 102 SER A C 1
ATOM 762 O O . SER A 1 102 ? -12.579 13.713 -34.921 1.00 89.31 102 SER A O 1
ATOM 764 N N . ALA A 1 103 ? -10.886 12.481 -35.721 1.00 84.00 103 ALA A N 1
ATOM 765 C CA . ALA A 1 103 ? -10.572 11.863 -34.434 1.00 84.00 103 ALA A CA 1
ATOM 766 C C . ALA A 1 103 ? -9.860 12.843 -33.485 1.00 84.00 103 ALA A C 1
ATOM 768 O O . ALA A 1 103 ? -10.051 12.764 -32.272 1.00 84.00 103 ALA A O 1
ATOM 769 N N . GLU A 1 104 ? -9.066 13.769 -34.029 1.00 91.06 104 GLU A N 1
ATOM 770 C CA . GLU A 1 104 ? -8.415 14.838 -33.267 1.00 91.06 104 GLU A CA 1
ATOM 771 C C . GLU A 1 104 ? -9.451 15.827 -32.701 1.00 91.06 104 GLU A C 1
ATOM 773 O O . GLU A 1 104 ? -9.411 16.124 -31.509 1.00 91.06 104 GLU A O 1
ATOM 778 N N . GLU A 1 105 ? -10.459 16.226 -33.489 1.00 91.06 105 GLU A N 1
ATOM 779 C CA . GLU A 1 105 ? -11.548 17.102 -33.015 1.00 91.06 105 GLU A CA 1
ATOM 780 C C . GLU A 1 105 ? -12.387 16.446 -31.894 1.00 91.06 105 GLU A C 1
ATOM 782 O O . GLU A 1 105 ? -12.757 17.098 -30.912 1.00 91.06 105 GLU A O 1
ATOM 787 N N . GLU A 1 106 ? -12.651 15.134 -31.980 1.00 86.94 106 GLU A N 1
ATOM 788 C CA . GLU A 1 106 ? -13.335 14.395 -30.907 1.00 86.94 106 GLU A CA 1
ATOM 789 C C . GLU A 1 106 ? -12.476 14.262 -29.637 1.00 86.94 106 GLU A C 1
ATOM 791 O O . GLU A 1 106 ? -13.013 14.306 -28.523 1.00 86.94 106 GLU A O 1
ATOM 796 N N . ALA A 1 107 ? -11.154 14.128 -29.780 1.00 83.19 107 ALA A N 1
ATOM 797 C CA . ALA A 1 107 ? -10.230 14.063 -28.651 1.00 83.19 107 ALA A CA 1
ATOM 798 C C . ALA A 1 107 ? -10.140 15.409 -27.911 1.00 83.19 107 ALA A C 1
ATOM 800 O O . ALA A 1 107 ? -10.261 15.434 -26.684 1.00 83.19 107 ALA A O 1
ATOM 801 N N . GLU A 1 108 ? -10.035 16.531 -28.632 1.00 89.31 108 GLU A N 1
ATOM 802 C CA . GLU A 1 108 ? -10.035 17.873 -28.028 1.00 89.31 108 GLU A CA 1
ATOM 803 C C . GLU A 1 108 ? -11.350 18.164 -27.280 1.00 89.31 108 GLU A C 1
ATOM 805 O O . GLU A 1 108 ? -11.353 18.724 -26.176 1.00 89.31 108 GLU A O 1
ATOM 810 N N . ALA A 1 109 ? -12.489 17.726 -27.829 1.00 84.38 109 ALA A N 1
ATOM 811 C CA . ALA A 1 109 ? -13.783 17.859 -27.162 1.00 84.38 109 ALA A CA 1
ATOM 812 C C . ALA A 1 109 ? -13.859 17.054 -25.849 1.00 84.38 109 ALA A C 1
ATOM 814 O O . ALA A 1 109 ? -14.469 17.512 -24.874 1.00 84.38 109 ALA A O 1
ATOM 815 N N . ALA A 1 110 ? -13.228 15.876 -25.798 1.00 81.88 110 ALA A N 1
ATOM 816 C CA . ALA A 1 110 ? -13.158 15.058 -24.591 1.00 81.88 110 ALA A CA 1
ATOM 817 C C . ALA A 1 110 ? -12.279 15.707 -23.506 1.00 81.88 110 ALA A C 1
ATOM 819 O O . ALA A 1 110 ? -12.701 15.778 -22.348 1.00 81.88 110 ALA A O 1
ATOM 820 N N . GLU A 1 111 ? -11.120 16.266 -23.869 1.00 86.50 111 GLU A N 1
ATOM 821 C CA . GLU A 1 111 ? -10.231 16.953 -22.918 1.00 86.50 111 GLU A CA 1
ATOM 822 C C . GLU A 1 111 ? -10.908 18.170 -22.262 1.00 86.50 111 GLU A C 1
ATOM 824 O O . GLU A 1 111 ? -10.810 18.383 -21.047 1.00 86.50 111 GLU A O 1
ATOM 829 N N . HIS A 1 112 ? -11.678 18.947 -23.031 1.00 85.00 112 HIS A N 1
ATOM 830 C CA . HIS A 1 112 ? -12.446 20.069 -22.485 1.00 85.00 112 HIS A CA 1
ATOM 831 C C . HIS A 1 112 ? -13.543 19.630 -21.501 1.00 85.00 112 HIS A C 1
ATOM 833 O O . HIS A 1 112 ? -13.795 20.325 -20.508 1.00 85.00 112 HIS A O 1
ATOM 839 N N . ALA A 1 113 ? -14.183 18.482 -21.740 1.00 81.62 113 ALA A N 1
ATOM 840 C CA . ALA A 1 113 ? -15.178 17.931 -20.826 1.00 81.62 113 ALA A CA 1
ATOM 841 C C . ALA A 1 113 ? -14.544 17.490 -19.495 1.00 81.62 113 ALA A C 1
ATOM 843 O O . ALA A 1 113 ? -15.097 17.779 -18.429 1.00 81.62 113 ALA A O 1
ATOM 844 N N . GLU A 1 114 ? -13.365 16.865 -19.532 1.00 83.25 114 GLU A N 1
ATOM 845 C CA . GLU A 1 114 ? -12.638 16.472 -18.319 1.00 83.25 114 GLU A CA 1
ATOM 846 C C . GLU A 1 114 ? -12.190 17.689 -17.499 1.00 83.25 114 GLU A C 1
ATOM 848 O O . GLU A 1 114 ? -12.414 17.732 -16.284 1.00 83.25 114 GLU A O 1
ATOM 853 N N . LEU A 1 115 ? -11.659 18.730 -18.151 1.00 86.12 115 LEU A N 1
ATOM 854 C CA . LEU A 1 115 ? -11.287 19.985 -17.486 1.00 86.12 115 LEU A CA 1
ATOM 855 C C . LEU A 1 115 ? -12.481 20.659 -16.793 1.00 86.12 115 LEU A C 1
ATOM 857 O O . LEU A 1 115 ? -12.334 21.184 -15.685 1.00 86.12 115 LEU A O 1
ATOM 861 N N . LEU A 1 116 ? -13.674 20.615 -17.396 1.00 87.06 116 LEU A N 1
ATOM 862 C CA . LEU A 1 116 ? -14.895 21.137 -16.775 1.00 87.06 116 LEU A CA 1
ATOM 863 C C . LEU A 1 116 ? -15.312 20.333 -15.538 1.00 87.06 116 LEU A C 1
ATOM 865 O O . LEU A 1 116 ? -15.693 20.929 -14.526 1.00 87.06 116 LEU A O 1
ATOM 869 N N . VAL A 1 117 ? -15.215 19.001 -15.580 1.00 84.88 117 VAL A N 1
ATOM 870 C CA . VAL A 1 117 ? -15.540 18.140 -14.430 1.00 84.88 117 VAL A CA 1
ATOM 871 C C . VAL A 1 117 ? -14.569 18.391 -13.274 1.00 84.88 117 VAL A C 1
ATOM 873 O O . VAL A 1 117 ? -15.009 18.578 -12.136 1.00 84.88 117 VAL A O 1
ATOM 876 N N . VAL A 1 118 ? -13.265 18.477 -13.555 1.00 85.06 118 VAL A N 1
ATOM 877 C CA . VAL A 1 118 ? -12.242 18.801 -12.546 1.00 85.06 118 VAL A CA 1
ATOM 878 C C . VAL A 1 118 ? -12.465 20.210 -11.976 1.00 85.06 118 VAL A C 1
ATOM 880 O O . VAL A 1 118 ? -12.439 20.404 -10.756 1.00 85.06 118 VAL A O 1
ATOM 883 N N . GLY A 1 119 ? -12.773 21.193 -12.827 1.00 89.38 119 GLY A N 1
ATOM 884 C CA . GLY A 1 119 ? -13.105 22.556 -12.409 1.00 89.38 119 GLY A CA 1
ATOM 885 C C . GLY A 1 119 ? -14.317 22.619 -11.472 1.00 89.38 119 GLY A C 1
ATOM 886 O O . GLY A 1 119 ? -14.260 23.252 -10.419 1.00 89.38 119 GLY A O 1
ATOM 887 N N . LEU A 1 120 ? -15.401 21.904 -11.781 1.00 87.62 120 LEU A N 1
ATOM 888 C CA . LEU A 1 120 ? -16.575 21.843 -10.905 1.00 87.62 120 LEU A CA 1
ATOM 889 C C . LEU A 1 120 ? -16.272 21.137 -9.577 1.00 87.62 120 LEU A C 1
ATOM 891 O O . LEU A 1 120 ? -16.674 21.630 -8.521 1.00 87.62 120 LEU A O 1
ATOM 895 N N . ALA A 1 121 ? -15.529 20.027 -9.601 1.00 83.06 121 ALA A N 1
ATOM 896 C CA . ALA A 1 121 ? -15.154 19.294 -8.393 1.00 83.06 121 ALA A CA 1
ATOM 897 C C . ALA A 1 121 ? -14.349 20.166 -7.412 1.00 83.06 121 ALA A C 1
ATOM 899 O O . ALA A 1 121 ? -14.620 20.158 -6.208 1.00 83.06 121 ALA A O 1
ATOM 900 N N . THR A 1 122 ? -13.415 20.980 -7.918 1.00 86.06 122 THR A N 1
ATOM 901 C CA . THR A 1 122 ? -12.632 21.906 -7.079 1.00 86.06 122 THR A CA 1
ATOM 902 C C . THR A 1 122 ? -13.491 23.011 -6.460 1.00 86.06 122 THR A C 1
ATOM 904 O O . THR A 1 122 ? -13.330 23.319 -5.276 1.00 86.06 122 THR A O 1
ATOM 907 N N . ILE A 1 123 ? -14.467 23.553 -7.198 1.00 89.62 123 ILE A N 1
ATOM 908 C CA . ILE A 1 123 ? -15.427 24.534 -6.664 1.00 89.62 123 ILE A CA 1
ATOM 909 C C . ILE A 1 123 ? -16.273 23.912 -5.543 1.00 89.62 123 ILE A C 1
ATOM 911 O O . ILE A 1 123 ? -16.420 24.517 -4.476 1.00 89.62 123 ILE A O 1
ATOM 915 N N . PHE A 1 124 ? -16.795 22.695 -5.734 1.00 89.75 124 PHE A N 1
ATOM 916 C CA . PHE A 1 124 ? -17.580 22.005 -4.702 1.00 89.75 124 PHE A CA 1
ATOM 917 C C . PHE A 1 124 ? -16.752 21.683 -3.454 1.00 89.75 124 PHE A C 1
ATOM 919 O O . PHE A 1 124 ? -17.237 21.888 -2.338 1.00 89.75 124 PHE A O 1
ATOM 926 N N . ALA A 1 125 ? -15.498 21.256 -3.616 1.00 86.75 125 ALA A N 1
ATOM 927 C CA . ALA A 1 125 ? -14.583 21.042 -2.497 1.00 86.75 125 ALA A CA 1
ATOM 928 C C . ALA A 1 125 ? -14.317 22.346 -1.721 1.00 86.75 125 ALA A C 1
ATOM 930 O O . ALA A 1 125 ? -14.371 22.357 -0.489 1.00 86.75 125 ALA A O 1
ATOM 931 N N . GLY A 1 126 ? -14.119 23.465 -2.427 1.00 90.06 126 GLY A N 1
ATOM 932 C CA . GLY A 1 126 ? -13.958 24.786 -1.816 1.00 90.06 126 GLY A CA 1
ATOM 933 C C . GLY A 1 126 ? -15.190 25.231 -1.018 1.00 90.06 126 GLY A C 1
ATOM 934 O O . GLY A 1 126 ? -15.062 25.712 0.111 1.00 90.06 126 GLY A O 1
ATOM 935 N N . LEU A 1 127 ? -16.396 25.012 -1.555 1.00 90.81 127 LEU A N 1
ATOM 936 C CA . LEU A 1 127 ? -17.651 25.294 -0.849 1.00 90.81 127 LEU A CA 1
ATOM 937 C C . LEU A 1 127 ? -17.822 24.406 0.389 1.00 90.81 127 LEU A C 1
ATOM 939 O O . LEU A 1 127 ? -18.166 24.914 1.459 1.00 90.81 127 LEU A O 1
ATOM 943 N N . ALA A 1 128 ? -17.533 23.107 0.280 1.00 88.25 128 ALA A N 1
ATOM 944 C CA . ALA A 1 128 ? -17.571 22.187 1.413 1.00 88.25 128 ALA A CA 1
ATOM 945 C C . ALA A 1 128 ? -16.624 22.654 2.529 1.00 88.25 128 ALA A C 1
ATOM 947 O O . ALA A 1 128 ? -17.050 22.796 3.677 1.00 88.25 128 ALA A O 1
ATOM 948 N N . TRP A 1 129 ? -15.383 23.010 2.187 1.00 91.50 129 TRP A N 1
ATOM 949 C CA . TRP A 1 129 ? -14.401 23.512 3.148 1.00 91.50 129 TRP A CA 1
ATOM 950 C C . TRP A 1 129 ? -14.822 24.839 3.800 1.00 91.50 129 TRP A C 1
ATOM 952 O O . TRP A 1 129 ? -14.694 25.022 5.011 1.00 91.50 129 TRP A O 1
ATOM 962 N N . PHE A 1 130 ? -15.417 25.758 3.036 1.00 90.81 130 PHE A N 1
ATOM 963 C CA . PHE A 1 130 ? -15.942 27.004 3.596 1.00 90.81 130 PHE A CA 1
ATOM 964 C C . PHE A 1 130 ? -17.090 26.755 4.588 1.00 90.81 130 PHE A C 1
ATOM 966 O O . PHE A 1 130 ? -17.156 27.391 5.647 1.00 90.81 130 PHE A O 1
ATOM 973 N N . THR A 1 131 ? -17.987 25.810 4.283 1.00 89.25 131 THR A N 1
ATOM 974 C CA . THR A 1 131 ? -19.089 25.464 5.194 1.00 89.25 131 THR A CA 1
ATOM 975 C C . THR A 1 131 ? -18.591 24.806 6.478 1.00 89.25 131 THR A C 1
ATOM 977 O O . THR A 1 131 ? -19.051 25.196 7.552 1.00 89.25 131 THR A O 1
ATOM 980 N N . THR A 1 132 ? -17.614 23.892 6.407 1.00 86.38 132 THR A N 1
ATOM 981 C CA . THR A 1 132 ? -17.015 23.260 7.595 1.00 86.38 132 THR A CA 1
ATOM 982 C C . THR A 1 132 ? -16.244 24.267 8.446 1.00 86.38 132 THR A C 1
ATOM 984 O O . THR A 1 132 ? -16.340 24.253 9.673 1.00 86.38 132 THR A O 1
ATOM 987 N N . PHE A 1 133 ? -15.555 25.224 7.821 1.00 91.56 133 PHE A N 1
ATOM 988 C CA . PHE A 1 133 ? -14.901 26.314 8.540 1.00 91.56 133 PHE A CA 1
ATOM 989 C C . PHE A 1 133 ? -15.911 27.205 9.282 1.00 91.56 133 PHE A C 1
ATOM 991 O O . PHE A 1 133 ? -15.725 27.532 10.458 1.00 91.56 133 PHE A O 1
ATOM 998 N N . LYS A 1 134 ? -17.027 27.576 8.638 1.00 90.25 134 LYS A N 1
ATOM 999 C CA . LYS A 1 134 ? -18.081 28.381 9.279 1.00 90.25 134 LYS A CA 1
ATOM 1000 C C . LYS A 1 134 ? -18.800 27.630 10.399 1.00 90.25 134 LYS A C 1
ATOM 1002 O O . LYS A 1 134 ? -19.083 28.240 11.434 1.00 90.25 134 LYS A O 1
ATOM 1007 N N . THR A 1 135 ? -19.076 26.335 10.239 1.00 88.25 135 THR A N 1
ATOM 1008 C CA . THR A 1 135 ? -19.659 25.522 11.319 1.00 88.25 135 THR A CA 1
ATOM 1009 C C . THR A 1 135 ? -18.689 25.380 12.488 1.00 88.25 135 THR A C 1
ATOM 1011 O O . THR A 1 135 ? -19.109 25.544 13.634 1.00 88.25 135 THR A O 1
ATOM 1014 N N . TRP A 1 136 ? -17.392 25.208 12.226 1.00 93.25 136 TRP A N 1
ATOM 1015 C CA . TRP A 1 136 ? -16.359 25.207 13.261 1.00 93.25 136 TRP A CA 1
ATOM 1016 C C . TRP A 1 136 ? -16.278 26.546 14.018 1.00 93.25 136 TRP A C 1
ATOM 1018 O O . TRP A 1 136 ? -16.280 26.555 15.249 1.00 93.25 136 TRP A O 1
ATOM 1028 N N . GLN A 1 137 ? -16.321 27.694 13.327 1.00 93.44 137 GLN A N 1
ATOM 1029 C CA . GLN A 1 137 ? -16.366 29.012 13.985 1.00 93.44 137 GLN A CA 1
ATOM 1030 C C . GLN A 1 137 ? -17.592 29.174 14.901 1.00 93.44 137 GLN A C 1
ATOM 1032 O O . GLN A 1 137 ? -17.492 29.722 16.004 1.00 93.44 137 GLN A O 1
ATOM 1037 N N . LEU A 1 138 ? -18.764 28.699 14.465 1.00 91.38 138 LEU A N 1
ATOM 1038 C CA . LEU A 1 138 ? -19.978 28.712 15.286 1.00 91.38 138 LEU A CA 1
ATOM 1039 C C . LEU A 1 138 ? -19.851 27.788 16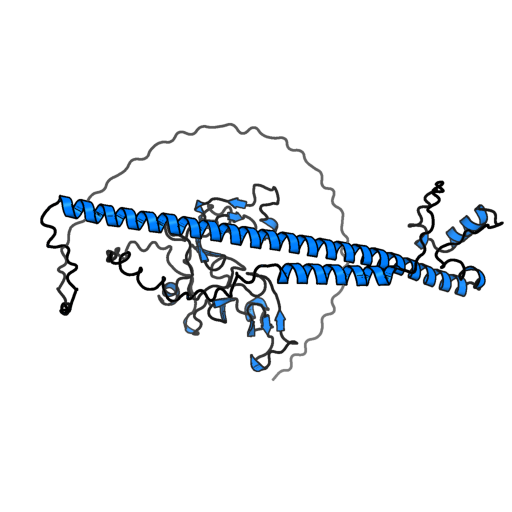.501 1.00 91.38 138 LEU A C 1
ATOM 1041 O O . LEU A 1 138 ? -20.268 28.166 17.598 1.00 91.38 138 LEU A O 1
ATOM 1045 N N . TYR A 1 139 ? -19.240 26.617 16.322 1.00 91.06 139 TYR A N 1
ATOM 1046 C CA . TYR A 1 139 ? -18.970 25.672 17.399 1.00 91.06 139 TYR A CA 1
ATOM 1047 C C . TYR A 1 139 ? -18.046 26.273 18.469 1.00 91.06 139 TYR A C 1
ATOM 1049 O O . TYR A 1 139 ? -18.356 26.191 19.658 1.00 91.06 139 TYR A O 1
ATOM 1057 N N . GLN A 1 140 ? -16.985 26.981 18.069 1.00 91.31 140 GLN A N 1
ATOM 1058 C CA . GLN A 1 140 ? -16.092 27.678 19.005 1.00 91.31 140 GLN A CA 1
ATOM 1059 C C . GLN A 1 140 ? -16.822 28.758 19.817 1.00 91.31 140 GLN A C 1
ATOM 1061 O O . GLN A 1 140 ? -16.686 28.828 21.041 1.00 91.31 140 GLN A O 1
ATOM 1066 N N . ARG A 1 141 ? -17.681 29.559 19.171 1.00 94.12 141 ARG A N 1
ATOM 1067 C CA . ARG A 1 141 ? -18.517 30.554 19.874 1.00 94.12 141 ARG A CA 1
ATOM 1068 C C . ARG A 1 141 ? -19.473 29.900 20.870 1.00 94.12 141 ARG A C 1
ATOM 1070 O O . ARG A 1 141 ? -19.684 30.422 21.966 1.00 94.12 141 ARG A O 1
ATOM 1077 N N . TRP A 1 142 ? -20.053 28.761 20.505 1.00 93.88 142 TRP A N 1
ATOM 1078 C CA . TRP A 1 142 ? -20.923 28.003 21.395 1.00 93.88 142 TRP A CA 1
ATOM 1079 C C . TRP A 1 142 ? -20.164 27.430 22.602 1.00 93.88 142 TRP A C 1
ATOM 1081 O O . TRP A 1 142 ? -20.637 27.567 23.733 1.00 93.88 142 TRP A O 1
ATOM 1091 N N . LEU A 1 143 ? -18.964 26.876 22.397 1.00 90.50 143 LEU A N 1
ATOM 1092 C CA . LEU A 1 143 ? -18.101 26.400 23.483 1.00 90.50 143 LEU A CA 1
ATOM 1093 C C . LEU A 1 143 ? -17.723 27.525 24.451 1.00 90.50 143 LEU A C 1
ATOM 1095 O O . LEU A 1 143 ? -17.809 27.333 25.666 1.00 90.50 143 LEU A O 1
ATOM 1099 N N . ALA A 1 144 ? -17.382 28.710 23.939 1.00 89.81 144 ALA A N 1
ATOM 1100 C CA . ALA A 1 144 ? -17.098 29.880 24.768 1.00 89.81 144 ALA A CA 1
ATOM 1101 C C . ALA A 1 144 ? -18.305 30.266 25.646 1.00 89.81 144 ALA A C 1
ATOM 1103 O O . ALA A 1 144 ? -18.157 30.480 26.851 1.00 89.81 144 ALA A O 1
ATOM 1104 N N . MET A 1 145 ? -19.522 30.268 25.085 1.00 87.19 145 MET A N 1
ATOM 1105 C CA . MET A 1 145 ? -20.747 30.497 25.864 1.00 87.19 145 MET A CA 1
ATOM 1106 C C . MET A 1 145 ? -20.978 29.414 26.927 1.00 87.19 145 MET A C 1
ATOM 1108 O O . MET A 1 145 ? -21.416 29.724 28.036 1.00 87.19 145 MET A O 1
ATOM 1112 N N . LYS A 1 146 ? -20.671 28.147 26.624 1.00 89.44 146 LYS A N 1
ATOM 1113 C CA . LYS A 1 146 ? -20.811 27.035 27.576 1.00 89.44 146 LYS A CA 1
ATOM 1114 C C . LYS A 1 146 ? -19.833 27.163 28.748 1.00 89.44 146 LYS A C 1
ATOM 1116 O O . LYS A 1 146 ? -20.251 26.985 29.890 1.00 89.44 146 LYS A O 1
ATOM 1121 N N . ARG A 1 147 ? -18.572 27.532 28.487 1.00 91.75 147 ARG A N 1
ATOM 1122 C CA . ARG A 1 147 ? -17.564 27.793 29.533 1.00 91.75 147 ARG A CA 1
ATOM 1123 C C . ARG A 1 147 ? -17.990 28.940 30.452 1.00 91.75 147 ARG A C 1
ATOM 1125 O O . ARG A 1 147 ? -17.978 28.771 31.667 1.00 91.75 147 ARG A O 1
ATOM 1132 N N . ARG A 1 148 ? -18.484 30.052 29.889 1.00 87.75 148 ARG A N 1
ATOM 1133 C CA . ARG A 1 148 ? -19.022 31.180 30.677 1.00 87.75 148 ARG A CA 1
ATOM 1134 C C . ARG A 1 148 ? -20.181 30.757 31.585 1.00 87.75 148 ARG A C 1
ATOM 1136 O O . ARG A 1 148 ? -20.199 31.107 32.759 1.00 87.75 148 ARG A O 1
ATOM 1143 N N . LYS A 1 149 ? -21.117 29.943 31.081 1.00 84.19 149 LYS A N 1
ATOM 1144 C CA . LYS A 1 149 ? -22.214 29.398 31.903 1.00 84.19 149 LYS A CA 1
ATOM 1145 C C . LYS A 1 149 ? -21.713 28.491 33.029 1.00 84.19 149 LYS A C 1
ATOM 1147 O O . LYS A 1 149 ? -22.247 28.565 34.130 1.00 84.19 149 LYS A O 1
ATOM 1152 N N . ALA A 1 150 ? -20.705 27.658 32.774 1.00 84.31 150 ALA A N 1
ATOM 1153 C CA . ALA A 1 150 ? -20.130 26.784 33.795 1.00 84.31 150 ALA A CA 1
ATOM 1154 C C . ALA A 1 150 ? -19.477 27.585 34.935 1.00 84.31 150 ALA A C 1
ATOM 1156 O O . ALA A 1 150 ? -19.742 27.292 36.100 1.00 84.31 150 ALA A O 1
ATOM 1157 N N . LEU A 1 151 ? -18.717 28.635 34.604 1.00 85.25 151 LEU A N 1
ATOM 1158 C CA . LEU A 1 151 ? -18.134 29.554 35.591 1.00 85.25 151 LEU A CA 1
ATOM 1159 C C . LEU A 1 151 ? -19.219 30.250 36.424 1.00 85.25 151 LEU A C 1
ATOM 1161 O O . LEU A 1 151 ? -19.144 30.258 37.648 1.00 85.25 151 LEU A O 1
ATOM 1165 N N . CYS A 1 152 ? -20.278 30.734 35.772 1.00 83.31 152 CYS A N 1
ATOM 1166 C CA . CYS A 1 152 ? -21.450 31.319 36.426 1.00 83.31 152 CYS A CA 1
ATOM 1167 C C . CYS A 1 152 ? -22.111 30.372 37.442 1.00 83.31 152 CYS A C 1
ATOM 1169 O O . CYS A 1 152 ? -22.402 30.761 38.572 1.00 83.31 152 CYS A O 1
ATOM 1171 N N . VAL A 1 153 ? -22.334 29.110 37.061 1.00 81.94 153 VAL A N 1
ATOM 1172 C CA . VAL A 1 153 ? -22.922 28.100 37.956 1.00 81.94 153 VAL A CA 1
ATOM 1173 C C . VAL A 1 153 ? -21.976 27.762 39.113 1.00 81.94 153 VAL A C 1
ATOM 1175 O O . VAL A 1 153 ? -22.438 27.574 40.238 1.00 81.94 153 VAL A O 1
ATOM 1178 N N . GLY A 1 154 ? -20.665 27.705 38.861 1.00 83.50 154 GLY A N 1
ATOM 1179 C CA . GLY A 1 154 ? -19.648 27.510 39.896 1.00 83.50 154 GLY A CA 1
ATOM 1180 C C . GLY A 1 154 ? -19.644 28.643 40.924 1.00 83.50 154 GLY A C 1
ATOM 1181 O O . GLY A 1 154 ? -19.763 28.381 42.120 1.00 83.50 154 GLY A O 1
ATOM 1182 N N . ALA A 1 155 ? -19.615 29.894 40.457 1.00 80.88 155 ALA A N 1
ATOM 1183 C CA . 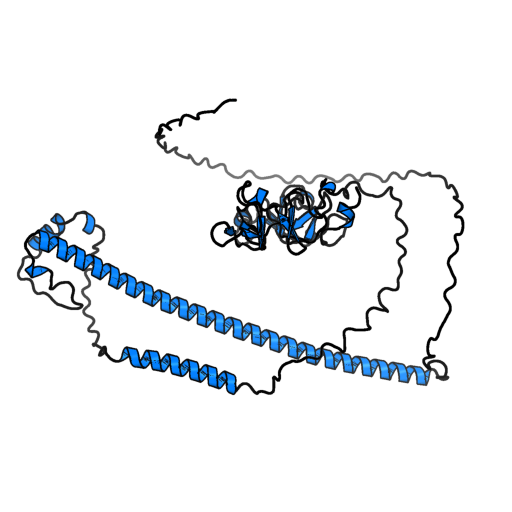ALA A 1 155 ? -19.672 31.082 41.306 1.00 80.88 155 ALA A CA 1
ATOM 1184 C C . ALA A 1 155 ? -20.974 31.148 42.125 1.00 80.88 155 ALA A C 1
ATOM 1186 O O . ALA A 1 155 ? -20.938 31.411 43.326 1.00 80.88 155 ALA A O 1
ATOM 1187 N N . ALA A 1 156 ? -22.121 30.825 41.513 1.00 75.75 156 ALA A N 1
ATOM 1188 C CA . ALA A 1 156 ? -23.411 30.769 42.207 1.00 75.75 156 ALA A CA 1
ATOM 1189 C C . ALA A 1 156 ? -23.427 29.740 43.340 1.00 75.75 156 ALA A C 1
ATOM 1191 O O . ALA A 1 156 ? -23.925 30.028 44.428 1.00 75.75 156 ALA A O 1
ATOM 1192 N N . ARG A 1 157 ? -22.849 28.554 43.118 1.00 83.88 157 ARG A N 1
ATOM 1193 C CA . ARG A 1 157 ? -22.725 27.528 44.163 1.00 83.88 157 ARG A CA 1
ATOM 1194 C C . ARG A 1 157 ? -21.789 27.967 45.289 1.00 83.88 157 ARG A C 1
ATOM 1196 O O . ARG A 1 157 ? -22.120 27.742 46.450 1.00 83.88 157 ARG A O 1
ATOM 1203 N N . ALA A 1 158 ? -20.667 28.607 44.961 1.00 80.00 158 ALA A N 1
ATOM 1204 C CA . ALA A 1 158 ? -19.712 29.099 45.953 1.00 80.00 158 ALA A CA 1
ATOM 1205 C C . ALA A 1 158 ? -20.328 30.175 46.864 1.00 80.00 158 ALA A C 1
ATOM 1207 O O . ALA A 1 158 ? -20.242 30.071 48.085 1.00 80.00 158 ALA A O 1
ATOM 1208 N N . ALA A 1 159 ? -21.034 31.156 46.297 1.00 76.44 159 ALA A N 1
ATOM 1209 C CA . ALA A 1 159 ? -21.686 32.194 47.096 1.00 76.44 159 ALA A CA 1
ATOM 1210 C C . ALA A 1 159 ? -22.888 31.682 47.901 1.00 76.44 159 ALA A C 1
ATOM 1212 O O . ALA A 1 159 ? -23.118 32.137 49.023 1.00 76.44 159 ALA A O 1
ATOM 1213 N N . ALA A 1 160 ? -23.633 30.706 47.366 1.00 76.75 160 ALA A N 1
ATOM 1214 C CA . ALA A 1 160 ? -24.687 30.031 48.119 1.00 76.75 160 ALA A CA 1
ATOM 1215 C C . ALA A 1 160 ? -24.130 29.330 49.368 1.00 76.75 160 ALA A C 1
ATOM 1217 O O . ALA A 1 160 ? -24.744 29.408 50.430 1.00 76.75 160 ALA A O 1
ATOM 1218 N N . ALA A 1 161 ? -22.948 28.710 49.271 1.00 81.75 161 ALA A N 1
ATOM 1219 C CA . ALA A 1 161 ? -22.282 28.080 50.411 1.00 81.75 161 ALA A CA 1
ATOM 1220 C C . ALA A 1 161 ? -21.854 29.087 51.499 1.00 81.75 161 ALA A C 1
ATOM 1222 O O . ALA A 1 161 ? -21.768 28.720 52.666 1.00 81.75 161 ALA A O 1
ATOM 1223 N N . GLN A 1 162 ? -21.629 30.355 51.139 1.00 84.38 162 GLN A N 1
ATOM 1224 C CA . GLN A 1 162 ? -21.216 31.422 52.060 1.00 84.38 162 GLN A CA 1
ATOM 1225 C C . GLN A 1 162 ? -22.387 32.235 52.641 1.00 84.38 162 GLN A C 1
ATOM 1227 O O . GLN A 1 162 ? -22.168 33.207 53.360 1.00 84.38 162 GLN A O 1
ATOM 1232 N N . GLY A 1 163 ? -23.639 31.875 52.334 1.00 79.06 163 GLY A N 1
ATOM 1233 C CA . GLY A 1 163 ? -24.820 32.602 52.817 1.00 79.06 163 GLY A CA 1
ATOM 1234 C C . GLY A 1 163 ? -25.038 33.974 52.160 1.00 79.06 163 GLY A C 1
ATOM 1235 O O . GLY A 1 163 ? -25.924 34.716 52.577 1.00 79.06 163 GLY A O 1
ATOM 1236 N N . GLN A 1 164 ? -24.289 34.310 51.104 1.00 63.66 164 GLN A N 1
ATOM 1237 C CA . GLN A 1 164 ? -24.395 35.569 50.353 1.00 63.66 164 GLN A CA 1
ATOM 1238 C C . GLN A 1 164 ? -25.194 35.382 49.052 1.00 63.66 164 GLN A C 1
ATOM 1240 O O . GLN A 1 164 ? -24.753 35.708 47.950 1.00 63.66 164 GLN A O 1
ATOM 1245 N N . LEU A 1 165 ? -26.403 34.826 49.171 1.00 54.38 165 LEU A N 1
ATOM 1246 C CA . LEU A 1 165 ? -27.215 34.404 48.022 1.00 54.38 165 LEU A CA 1
ATOM 1247 C C . LEU A 1 165 ? -27.707 35.578 47.145 1.00 54.38 165 LEU A C 1
ATOM 1249 O O . LEU A 1 165 ? -27.962 35.399 45.955 1.00 54.38 165 LEU A O 1
ATOM 1253 N N . LEU A 1 166 ? -27.827 36.782 47.716 1.00 56.66 166 LEU A N 1
ATOM 1254 C CA . LEU A 1 166 ? -28.410 37.951 47.044 1.00 56.66 166 LEU A CA 1
ATOM 1255 C C . LEU A 1 166 ? -27.491 38.609 45.999 1.00 56.66 166 LEU A C 1
ATOM 1257 O O . LEU A 1 166 ? -27.991 39.346 45.155 1.00 56.66 166 LEU A O 1
ATOM 1261 N N . LEU A 1 167 ? -26.184 38.323 45.999 1.00 56.19 167 LEU A N 1
ATOM 1262 C CA . LEU A 1 167 ? -25.215 39.012 45.132 1.00 56.19 167 LEU A CA 1
ATOM 1263 C C . LEU A 1 167 ? -24.945 38.313 43.787 1.00 56.19 167 LEU A C 1
ATOM 1265 O O . LEU A 1 167 ? -24.498 38.962 42.844 1.00 56.19 167 LEU A O 1
ATOM 1269 N N . VAL A 1 168 ? -25.238 37.013 43.647 1.00 54.34 168 VAL A N 1
ATOM 1270 C CA . VAL A 1 168 ? -24.756 36.238 42.479 1.00 54.34 168 VAL A CA 1
ATOM 1271 C C . VAL A 1 168 ? -25.764 36.085 41.345 1.00 54.34 168 VAL A C 1
ATOM 1273 O O . VAL A 1 168 ? -25.374 35.900 40.192 1.00 54.34 168 VAL A O 1
ATOM 1276 N N . LEU A 1 169 ? -27.058 36.278 41.603 1.00 52.75 169 LEU A N 1
ATOM 1277 C CA . LEU A 1 169 ? -28.060 36.256 40.528 1.00 52.75 169 LEU A CA 1
ATOM 1278 C C . LEU A 1 169 ? -27.894 37.412 39.526 1.00 52.75 169 LEU A C 1
ATOM 1280 O O . LEU A 1 169 ? -28.394 37.326 38.407 1.00 52.75 169 LEU A O 1
ATOM 1284 N N . GLN A 1 170 ? -27.144 38.454 39.887 1.00 55.81 170 GLN A N 1
ATOM 1285 C CA . GLN A 1 170 ? -26.988 39.659 39.077 1.00 55.81 170 GLN A CA 1
ATOM 1286 C C . GLN A 1 170 ? -25.800 39.606 38.093 1.00 55.81 170 GLN A C 1
ATOM 1288 O O . GLN A 1 170 ? -25.727 40.432 37.187 1.00 55.81 170 GLN A O 1
ATOM 1293 N N . TYR A 1 171 ? -24.902 38.617 38.206 1.00 55.44 171 TYR A N 1
ATOM 1294 C CA . TYR A 1 171 ? -23.644 38.567 37.439 1.00 55.44 171 TYR A CA 1
ATOM 1295 C C . TYR A 1 171 ? -23.723 37.767 36.120 1.00 55.44 171 TYR A C 1
ATOM 1297 O O . TYR A 1 171 ? -22.802 37.803 35.311 1.00 55.44 171 TYR A O 1
ATOM 1305 N N . CYS A 1 172 ? -24.821 37.046 35.863 1.00 57.47 172 CYS A N 1
ATOM 1306 C CA . CYS A 1 172 ? -24.918 36.112 34.726 1.00 57.47 172 CYS A CA 1
ATOM 1307 C C . CYS A 1 172 ? -25.834 36.577 33.576 1.00 57.47 172 CYS A C 1
ATOM 1309 O O . CYS A 1 172 ? -26.206 35.771 32.719 1.00 57.47 172 CYS A O 1
ATOM 1311 N N . GLY A 1 173 ? -26.182 37.869 33.533 1.00 49.72 173 GLY A N 1
ATOM 1312 C CA . GLY A 1 173 ? -26.905 38.514 32.429 1.00 49.72 173 GLY A CA 1
ATOM 1313 C C . GLY A 1 173 ? -25.978 39.365 31.553 1.00 49.72 173 GLY A C 1
ATOM 1314 O O . GLY A 1 173 ? -25.103 40.051 32.063 1.00 49.72 173 GLY A O 1
ATOM 1315 N N . ASN A 1 174 ? -26.176 39.328 30.231 1.00 54.56 174 ASN A N 1
ATOM 1316 C CA . ASN A 1 174 ? -25.245 39.817 29.197 1.00 54.56 174 ASN A CA 1
ATOM 1317 C C . ASN A 1 174 ? -24.897 41.323 29.186 1.00 54.56 174 ASN A C 1
ATOM 1319 O O . ASN A 1 174 ? -24.153 41.720 28.299 1.00 54.56 174 ASN A O 1
ATOM 1323 N N . HIS A 1 175 ? -25.394 42.158 30.097 1.00 48.91 175 HIS A N 1
ATOM 1324 C CA . HIS A 1 175 ? -24.963 43.555 30.228 1.00 48.91 175 HIS A CA 1
ATOM 1325 C C . HIS A 1 175 ? -25.498 44.144 31.530 1.00 48.91 175 HIS A C 1
ATOM 1327 O O . HIS A 1 175 ? -26.706 44.332 31.619 1.00 48.91 175 HIS A O 1
ATOM 1333 N N . TYR A 1 176 ? -24.627 44.504 32.480 1.00 45.19 176 TYR A N 1
ATOM 1334 C CA . TYR A 1 176 ? -24.946 45.491 33.519 1.00 45.19 176 TYR A CA 1
ATOM 1335 C C . TYR A 1 176 ? -23.692 46.262 33.947 1.00 45.19 176 TYR A C 1
ATOM 1337 O O . TYR A 1 176 ? -22.672 45.675 34.298 1.00 45.19 176 TYR A O 1
ATOM 1345 N N . HIS A 1 177 ? -23.800 47.591 33.934 1.00 40.47 177 HIS A N 1
ATOM 1346 C CA . HIS A 1 177 ? -22.887 48.499 34.620 1.00 40.47 177 HIS A CA 1
ATOM 1347 C C . HIS A 1 177 ? -23.210 48.462 36.116 1.00 40.47 177 HIS A C 1
ATOM 1349 O O . HIS A 1 177 ? -24.346 48.735 36.504 1.00 40.47 177 HIS A O 1
ATOM 1355 N N . PHE A 1 178 ? -22.216 48.174 36.950 1.00 42.22 178 PHE A N 1
ATOM 1356 C CA . PHE A 1 178 ? -22.327 48.358 38.392 1.00 42.22 178 PHE A CA 1
ATOM 1357 C C . PHE A 1 178 ? -21.608 49.634 38.816 1.00 42.22 178 PHE A C 1
ATOM 1359 O O . PHE A 1 178 ? -20.467 49.881 38.430 1.00 42.22 178 PHE A O 1
ATOM 1366 N N . ARG A 1 179 ? -22.282 50.427 39.648 1.00 40.75 179 ARG A N 1
ATOM 1367 C CA . ARG A 1 179 ? -21.644 51.400 40.533 1.00 40.75 179 ARG A CA 1
ATOM 1368 C C . ARG A 1 179 ? -21.582 50.742 41.904 1.00 40.75 179 ARG A C 1
ATOM 1370 O O . ARG A 1 179 ? -22.626 50.422 42.466 1.00 40.75 179 ARG A O 1
ATOM 1377 N N . TYR A 1 180 ? -20.375 50.503 42.395 1.00 47.28 180 TYR A N 1
ATOM 1378 C CA . TYR A 1 180 ? -20.149 50.113 43.780 1.00 47.28 180 TYR A CA 1
ATOM 1379 C C . TYR A 1 180 ? -19.688 51.350 44.551 1.00 47.28 180 TYR A C 1
ATOM 1381 O O . TYR A 1 180 ? -18.808 52.061 44.074 1.00 47.28 180 TYR A O 1
ATOM 1389 N N . ASP A 1 181 ? -20.241 51.559 45.745 1.00 46.53 181 ASP A N 1
ATOM 1390 C CA . ASP A 1 181 ? -19.728 52.512 46.741 1.00 46.53 181 ASP A CA 1
ATOM 1391 C C . ASP A 1 181 ? -18.823 51.787 47.759 1.00 46.53 181 ASP A C 1
ATOM 1393 O O . ASP A 1 181 ? -18.884 52.027 48.962 1.00 46.53 181 ASP A O 1
ATOM 1397 N N . LEU A 1 182 ? -18.005 50.842 47.286 1.00 53.00 182 LEU A N 1
ATOM 1398 C CA . LEU A 1 182 ? -16.980 50.171 48.089 1.00 53.00 182 LEU A CA 1
ATOM 1399 C C . LEU A 1 182 ? -15.605 50.628 47.610 1.00 53.00 182 LEU A C 1
ATOM 1401 O O . LEU A 1 182 ? -15.359 50.728 46.406 1.00 53.00 182 LEU A O 1
ATOM 1405 N N . ALA A 1 183 ? -14.709 50.914 48.554 1.00 61.09 183 ALA A N 1
ATOM 1406 C CA . ALA A 1 183 ? -13.352 51.330 48.236 1.00 61.09 183 ALA A CA 1
ATOM 1407 C C . ALA A 1 183 ? -12.636 50.206 47.445 1.00 61.09 183 ALA A C 1
ATOM 1409 O O . ALA A 1 183 ? -12.668 49.052 47.878 1.00 61.09 183 ALA A O 1
ATOM 1410 N N . PRO A 1 184 ? -11.971 50.506 46.310 1.00 65.00 184 PRO A N 1
ATOM 1411 C CA . PRO A 1 184 ? -11.368 49.505 45.417 1.00 65.00 184 PRO A CA 1
ATOM 1412 C C . PRO A 1 184 ? -10.374 48.533 46.073 1.00 65.00 184 PRO A C 1
ATOM 1414 O O . PRO A 1 184 ? -10.092 47.474 45.510 1.00 65.00 184 PRO A O 1
ATOM 1417 N N . GLU A 1 185 ? -9.821 48.879 47.237 1.00 70.75 185 GLU A N 1
ATOM 1418 C CA . GLU A 1 185 ? -8.884 48.018 47.963 1.00 70.75 185 GLU A CA 1
ATOM 1419 C C . GLU A 1 185 ? -9.559 46.855 48.698 1.00 70.75 185 GLU A C 1
ATOM 1421 O O . GLU A 1 185 ? -9.010 45.753 48.705 1.00 70.75 185 GLU A O 1
ATOM 1426 N N . GLU A 1 186 ? -10.759 47.041 49.257 1.00 68.44 186 GLU A N 1
ATOM 1427 C CA . GLU A 1 186 ? -11.426 45.969 50.009 1.00 68.44 186 GLU A CA 1
ATOM 1428 C C . GLU A 1 186 ? -11.843 44.820 49.087 1.00 68.44 186 GLU A C 1
ATOM 1430 O O . GLU A 1 186 ? -11.604 43.656 49.410 1.00 68.44 186 GLU A O 1
ATOM 1435 N N . LEU A 1 187 ? -12.354 45.144 47.892 1.00 61.94 187 LEU A N 1
ATOM 1436 C CA . LEU A 1 187 ? -12.755 44.157 46.885 1.00 61.94 187 LEU A CA 1
ATOM 1437 C C . LEU A 1 187 ? -11.559 43.338 46.372 1.00 61.94 187 LEU A C 1
ATOM 1439 O O . LEU A 1 187 ? -11.666 42.131 46.153 1.00 61.94 187 LEU A O 1
ATOM 1443 N N . ARG A 1 188 ? -10.398 43.984 46.204 1.00 66.44 188 ARG A N 1
ATOM 1444 C CA . ARG A 1 188 ? -9.178 43.338 45.698 1.00 66.44 188 ARG A CA 1
ATOM 1445 C C . ARG A 1 188 ? -8.641 42.302 46.689 1.00 66.44 188 ARG A C 1
ATOM 1447 O O . ARG A 1 188 ? -8.183 41.240 46.271 1.00 66.44 188 ARG A O 1
ATOM 1454 N N . ASN A 1 189 ? -8.754 42.582 47.987 1.00 69.94 189 ASN A N 1
ATOM 1455 C CA . ASN A 1 189 ? -8.353 41.648 49.036 1.00 69.94 189 ASN A CA 1
ATOM 1456 C C . ASN A 1 189 ? -9.338 40.477 49.163 1.00 69.94 189 ASN A C 1
ATOM 1458 O O . ASN A 1 189 ? -8.904 39.337 49.285 1.00 69.94 189 ASN A O 1
ATOM 1462 N N . THR A 1 190 ? -10.648 40.712 49.008 1.00 66.12 190 THR A N 1
ATOM 1463 C CA . THR A 1 190 ? -11.633 39.615 49.072 1.00 66.12 190 THR A CA 1
ATOM 1464 C C . THR A 1 190 ? -11.497 38.634 47.905 1.00 66.12 190 THR A C 1
ATOM 1466 O O . THR A 1 190 ? -11.608 37.426 48.098 1.00 66.12 190 THR A O 1
ATOM 1469 N N . VAL A 1 191 ? -11.234 39.127 46.688 1.00 59.75 191 VAL A N 1
ATOM 1470 C CA . VAL A 1 191 ? -11.049 38.268 45.502 1.00 59.75 191 VAL A CA 1
ATOM 1471 C C . VAL A 1 191 ? -9.757 37.451 45.597 1.00 59.75 191 VAL A C 1
ATOM 1473 O O . VAL A 1 191 ? -9.751 36.280 45.221 1.00 59.75 191 VAL A O 1
ATOM 1476 N N . ARG A 1 192 ? -8.682 38.037 46.139 1.00 63.81 192 ARG A N 1
ATOM 1477 C CA . ARG A 1 192 ? -7.392 37.357 46.327 1.00 63.81 192 ARG A CA 1
ATOM 1478 C C . ARG A 1 192 ? -7.481 36.194 47.325 1.00 63.81 192 ARG A C 1
ATOM 1480 O O . ARG A 1 192 ? -6.818 35.183 47.116 1.00 63.81 192 ARG A O 1
ATOM 1487 N N . ASP A 1 193 ? -8.336 36.303 48.340 1.00 64.06 193 ASP A N 1
ATOM 1488 C CA . ASP A 1 193 ? -8.499 35.263 49.365 1.00 64.06 193 ASP A CA 1
ATOM 1489 C C . ASP A 1 193 ? -9.444 34.121 48.945 1.00 64.06 193 ASP A C 1
ATOM 1491 O O . ASP A 1 193 ? -9.376 33.022 49.497 1.00 64.06 193 ASP A O 1
ATOM 1495 N N . LEU A 1 194 ? -10.321 34.339 47.956 1.00 56.47 194 LEU A N 1
ATOM 1496 C CA . LEU A 1 194 ? -11.380 33.382 47.611 1.00 56.47 194 LEU A CA 1
ATOM 1497 C C . LEU A 1 194 ? -10.944 32.223 46.703 1.00 56.47 194 LEU A C 1
ATOM 1499 O O . LEU A 1 194 ? -11.619 31.193 46.706 1.00 56.47 194 LEU A O 1
ATOM 1503 N N . SER A 1 195 ? -9.839 32.326 45.958 1.00 50.19 195 SER A N 1
ATOM 1504 C CA . SER A 1 195 ? -9.221 31.156 45.313 1.00 50.19 195 SER A CA 1
ATOM 1505 C C . SER A 1 195 ? -7.870 31.494 44.664 1.00 50.19 195 SER A C 1
ATOM 1507 O O . SER A 1 195 ? -7.854 32.183 43.641 1.00 50.19 195 SER A O 1
ATOM 1509 N N . PRO A 1 196 ? -6.735 30.949 45.142 1.00 55.66 196 PRO A N 1
ATOM 1510 C CA . PRO A 1 196 ? -5.461 31.071 44.429 1.00 55.66 196 PRO A CA 1
ATOM 1511 C C . PRO A 1 196 ? -5.470 30.359 43.062 1.00 55.66 196 PRO A C 1
ATOM 1513 O O . PRO A 1 196 ? -4.643 30.673 42.217 1.00 55.66 196 PRO A O 1
ATOM 1516 N N . ALA A 1 197 ? -6.432 29.461 42.805 1.00 49.12 197 ALA A N 1
ATOM 1517 C CA . ALA A 1 197 ? -6.556 28.734 41.539 1.00 49.12 197 ALA A CA 1
ATOM 1518 C C . ALA A 1 197 ? -7.308 29.505 40.434 1.00 49.12 197 ALA A C 1
ATOM 1520 O O . ALA A 1 197 ? -7.297 29.072 39.287 1.00 49.12 197 ALA A O 1
ATOM 1521 N N . LEU A 1 198 ? -7.970 30.627 40.752 1.00 48.72 198 LEU A N 1
ATOM 1522 C CA . LEU A 1 198 ? -8.587 31.507 39.744 1.00 48.72 198 LEU A CA 1
ATOM 1523 C C . LEU A 1 198 ? -7.716 32.722 39.395 1.00 48.72 198 LEU A C 1
ATOM 1525 O O . LEU A 1 198 ? -8.017 33.424 38.435 1.00 48.72 198 LEU A O 1
ATOM 1529 N N . ALA A 1 199 ? -6.673 32.993 40.183 1.00 51.44 199 ALA A N 1
ATOM 1530 C CA . ALA A 1 199 ? -5.861 34.198 40.051 1.00 51.44 199 ALA A CA 1
ATOM 1531 C C . ALA A 1 199 ? -4.876 34.154 38.868 1.00 51.44 199 ALA A C 1
ATOM 1533 O O . ALA A 1 199 ? -4.357 35.200 38.492 1.00 51.44 199 ALA A O 1
ATOM 1534 N N . GLU A 1 200 ? -4.629 32.979 38.278 1.00 51.25 200 GLU A N 1
ATOM 1535 C CA . GLU A 1 200 ? -3.629 32.810 37.213 1.00 51.25 200 GLU A CA 1
ATOM 1536 C C . GLU A 1 200 ? -4.144 33.153 35.800 1.00 51.25 200 GLU A C 1
ATOM 1538 O O . GLU A 1 200 ? -3.332 33.414 34.924 1.00 51.25 200 GLU A O 1
ATOM 1543 N N . ASP A 1 201 ? -5.465 33.260 35.587 1.00 43.25 201 ASP A N 1
ATOM 1544 C CA . ASP A 1 201 ? -6.066 33.510 34.256 1.00 43.25 201 ASP A CA 1
ATOM 1545 C C . ASP A 1 201 ? -6.821 34.854 34.138 1.00 43.25 201 ASP A C 1
ATOM 1547 O O . ASP A 1 201 ? -7.512 35.108 33.147 1.00 43.25 201 ASP A O 1
ATOM 1551 N N . VAL A 1 202 ? -6.729 35.739 35.139 1.00 43.47 202 VAL A N 1
ATOM 1552 C CA . VAL A 1 202 ? -7.361 37.071 35.090 1.00 43.47 202 VAL A CA 1
ATOM 1553 C C . VAL A 1 202 ? -6.309 38.128 34.763 1.00 43.47 202 VAL A C 1
ATOM 1555 O O . VAL A 1 202 ? -5.869 38.884 35.627 1.00 43.47 202 VAL A O 1
ATOM 1558 N N . GLU A 1 203 ? -5.916 38.202 33.492 1.00 45.00 203 GLU A N 1
ATOM 1559 C CA . GLU A 1 203 ? -5.310 39.421 32.953 1.00 45.00 203 GLU A CA 1
ATOM 1560 C C . GLU A 1 203 ? -6.406 40.496 32.865 1.00 45.00 203 GLU A C 1
ATOM 1562 O O . GLU A 1 203 ? -7.315 40.438 32.035 1.00 45.00 203 GLU A O 1
ATOM 1567 N N . LEU A 1 204 ? -6.362 41.459 33.791 1.00 42.47 204 LEU A N 1
ATOM 1568 C CA . LEU A 1 204 ? -7.150 42.687 33.712 1.00 42.47 204 LEU A CA 1
ATOM 1569 C C . LEU A 1 204 ? -6.572 43.538 32.574 1.00 42.47 204 LEU A C 1
ATOM 1571 O O . LEU A 1 204 ? -5.582 44.243 32.758 1.00 42.47 204 LEU A O 1
ATOM 1575 N N . GLU A 1 205 ? -7.180 43.468 31.391 1.00 40.44 205 GLU A N 1
ATOM 1576 C CA . GLU A 1 205 ? -6.963 44.489 30.369 1.00 40.44 205 GLU A CA 1
ATOM 1577 C C . GLU A 1 205 ? -7.579 45.810 30.858 1.00 40.44 205 GLU A C 1
ATOM 1579 O O . GLU A 1 205 ? -8.803 45.956 30.935 1.00 40.44 205 GLU A O 1
ATOM 1584 N N . ASP A 1 206 ? -6.727 46.785 31.186 1.00 45.25 206 ASP A N 1
ATOM 1585 C CA . ASP A 1 206 ? -7.111 48.176 31.448 1.00 45.25 206 ASP A CA 1
ATOM 1586 C C . ASP A 1 206 ? -7.552 48.847 30.131 1.00 45.25 206 ASP A C 1
ATOM 1588 O O . ASP A 1 206 ? -6.848 49.640 29.507 1.00 45.25 206 ASP A O 1
ATOM 1592 N N . GLY A 1 207 ? -8.748 48.483 29.669 1.00 40.22 207 GLY A N 1
ATOM 1593 C CA . GLY A 1 207 ? -9.357 48.970 28.437 1.00 40.22 207 GLY A CA 1
ATOM 1594 C C . GLY A 1 207 ? -10.215 50.212 28.653 1.00 40.22 207 GLY A C 1
ATOM 1595 O O . GLY A 1 207 ? -11.442 50.141 28.623 1.00 40.22 207 GLY A O 1
ATOM 1596 N N . SER A 1 208 ? -9.579 51.375 28.805 1.00 44.78 208 SER A N 1
ATOM 1597 C CA . SER A 1 208 ? -10.201 52.674 28.516 1.00 44.78 208 SER A CA 1
ATOM 1598 C C . SER A 1 208 ? -10.388 52.824 26.997 1.00 44.78 208 SER A C 1
ATOM 1600 O O . SER A 1 208 ? -9.612 53.511 26.337 1.00 44.78 208 SER A O 1
ATOM 1602 N N . SER A 1 209 ? -11.412 52.193 26.424 1.00 39.88 209 SER A N 1
ATOM 1603 C CA . SER A 1 209 ? -11.928 52.578 25.107 1.00 39.88 209 SER A CA 1
ATOM 1604 C C . SER A 1 209 ? -13.432 52.347 25.058 1.00 39.88 209 SER A C 1
ATOM 1606 O O . SER A 1 209 ? -13.924 51.231 24.900 1.00 39.88 209 SER A O 1
ATOM 1608 N N . SER A 1 210 ? -14.177 53.427 25.260 1.00 43.81 210 SER A N 1
ATOM 1609 C CA . SER A 1 210 ? -15.619 53.485 25.079 1.00 43.81 210 SER A CA 1
ATOM 1610 C C . SER A 1 210 ? -15.930 53.650 23.593 1.00 43.81 210 SER A C 1
ATOM 1612 O O . SER A 1 210 ? -16.146 54.769 23.132 1.00 43.81 210 SER A O 1
ATOM 1614 N N . ASP A 1 211 ? -15.966 52.544 22.854 1.00 36.34 211 ASP A N 1
ATOM 1615 C CA . ASP A 1 211 ? -16.605 52.516 21.540 1.00 36.34 211 ASP A CA 1
ATOM 1616 C C . ASP A 1 211 ? -18.082 52.149 21.701 1.00 36.34 211 ASP A C 1
ATOM 1618 O O . ASP A 1 211 ? -18.472 51.010 21.966 1.00 36.34 211 ASP A O 1
ATOM 1622 N N . THR A 1 212 ? -18.923 53.168 21.553 1.00 46.59 212 THR A N 1
ATOM 1623 C CA . THR A 1 212 ? -20.375 53.073 21.416 1.00 46.59 212 THR A CA 1
ATOM 1624 C C . THR A 1 212 ? -20.736 52.351 20.120 1.00 46.59 212 THR A C 1
ATOM 1626 O O . THR A 1 212 ? -20.925 52.978 19.078 1.00 46.59 212 THR A O 1
ATOM 1629 N N . LEU A 1 213 ? -20.856 51.025 20.179 1.00 40.94 213 LEU A N 1
ATOM 1630 C CA . LEU A 1 213 ? -21.501 50.241 19.130 1.00 40.94 213 LEU A CA 1
ATOM 1631 C C . LEU A 1 213 ? -23.019 50.228 19.344 1.00 40.94 213 LEU A C 1
ATOM 1633 O O . LEU A 1 213 ? -23.534 49.657 20.303 1.00 40.94 213 LEU A O 1
ATOM 1637 N N . LEU A 1 214 ? -23.708 50.889 18.414 1.00 41.56 214 LEU A N 1
ATOM 1638 C CA . LEU A 1 214 ? -25.157 50.897 18.235 1.00 41.56 214 LEU A CA 1
ATOM 1639 C C . LEU A 1 214 ? -25.725 49.467 18.214 1.00 41.56 214 LEU A C 1
ATOM 1641 O O . LEU A 1 214 ? -25.286 48.618 17.437 1.00 41.56 214 LEU A O 1
ATOM 1645 N N . GLU A 1 215 ? -26.723 49.223 19.065 1.00 39.41 215 GLU A N 1
ATOM 1646 C CA . GLU A 1 215 ? -27.487 47.978 19.127 1.00 39.41 215 GLU A CA 1
ATOM 1647 C C . GLU A 1 215 ? -28.281 47.738 17.833 1.00 39.41 215 GLU A C 1
ATOM 1649 O O . GLU A 1 215 ? -29.155 48.524 17.466 1.00 39.41 215 GLU A O 1
ATOM 1654 N N . GLU A 1 216 ? -28.047 46.596 17.180 1.00 44.72 216 GLU A N 1
ATOM 1655 C CA . GLU A 1 216 ? -28.986 46.043 16.201 1.00 44.72 216 GLU A CA 1
ATOM 1656 C C . GLU A 1 216 ? -30.035 45.139 16.888 1.00 44.72 216 GLU A C 1
ATOM 1658 O O . GLU A 1 216 ? -29.684 44.263 17.692 1.00 44.72 216 GLU A O 1
ATOM 1663 N N . PRO A 1 217 ? -31.332 45.277 16.546 1.00 42.91 217 PRO A N 1
ATOM 1664 C CA . PRO A 1 217 ? -32.419 44.528 17.164 1.00 42.91 217 PRO A CA 1
ATOM 1665 C C . PRO A 1 217 ? -32.379 43.036 16.804 1.00 42.91 217 PRO A C 1
ATOM 1667 O O . PRO A 1 217 ? -32.586 42.594 15.669 1.00 42.91 217 PRO A O 1
ATOM 1670 N N . ARG A 1 218 ? -32.163 42.223 17.836 1.00 53.78 218 ARG A N 1
ATOM 1671 C CA . ARG A 1 218 ? -32.003 40.770 17.774 1.00 53.78 218 ARG A CA 1
ATOM 1672 C C . ARG A 1 218 ? -33.360 40.055 17.863 1.00 53.78 218 ARG A C 1
ATOM 1674 O O . ARG A 1 218 ? -33.717 39.551 18.919 1.00 53.78 218 ARG A O 1
ATOM 1681 N N . SER A 1 219 ? -34.112 39.954 16.760 1.00 45.94 219 SER A N 1
ATOM 1682 C CA . SER A 1 219 ? -35.199 38.944 16.663 1.00 45.94 219 SER A CA 1
ATOM 1683 C C . SER A 1 219 ? -35.559 38.425 15.259 1.00 45.94 219 SER A C 1
ATOM 1685 O O . SER A 1 219 ? -36.475 37.619 15.123 1.00 45.94 219 SER A O 1
ATOM 1687 N N . ARG A 1 220 ? -34.819 38.789 14.199 1.00 50.28 220 ARG A N 1
ATOM 1688 C CA . ARG A 1 220 ? -35.130 38.355 12.816 1.00 50.28 220 ARG A CA 1
ATOM 1689 C C . ARG A 1 220 ? -34.214 37.276 12.220 1.00 50.28 220 ARG A C 1
ATOM 1691 O O . ARG A 1 220 ? -34.407 36.885 11.075 1.00 50.28 220 ARG A O 1
ATOM 1698 N N . THR A 1 221 ? -33.236 36.747 12.954 1.00 54.19 221 THR A N 1
ATOM 1699 C CA . THR A 1 221 ? -32.163 35.917 12.362 1.00 54.19 221 THR A CA 1
ATOM 1700 C C . THR A 1 221 ? -32.555 34.481 11.984 1.00 54.19 221 THR A C 1
ATOM 1702 O O . THR A 1 221 ? -31.789 33.830 11.275 1.00 54.19 221 THR A O 1
ATOM 1705 N N . SER A 1 222 ? -33.724 33.971 12.390 1.00 57.25 222 SER A N 1
ATOM 1706 C CA . SER A 1 222 ? -34.194 32.643 11.957 1.00 57.25 222 SER A CA 1
ATOM 1707 C C . SER A 1 222 ? -34.785 32.664 10.543 1.00 57.25 222 SER A C 1
ATOM 1709 O O . SER A 1 222 ? -34.475 31.782 9.745 1.00 57.25 222 SER A O 1
ATOM 1711 N N . ALA A 1 223 ? -35.551 33.701 10.190 1.00 62.09 223 ALA A N 1
ATOM 1712 C CA . ALA A 1 223 ? -36.187 33.814 8.876 1.00 62.09 223 ALA A CA 1
ATOM 1713 C C . ALA A 1 223 ? -35.159 33.975 7.741 1.00 62.09 223 ALA A C 1
ATOM 1715 O O . ALA A 1 223 ? -35.277 33.327 6.705 1.00 62.09 223 ALA A O 1
ATOM 1716 N N . TRP A 1 224 ? -34.095 34.756 7.961 1.00 63.69 224 TRP A N 1
ATOM 1717 C CA . TRP A 1 224 ? -33.036 34.958 6.961 1.00 63.69 224 TRP A CA 1
ATOM 1718 C C . TRP A 1 224 ? -32.187 33.708 6.708 1.00 63.69 224 TRP A C 1
ATOM 1720 O O . TRP A 1 224 ? -31.714 33.502 5.594 1.00 63.69 224 TRP A O 1
ATOM 1730 N N . ARG A 1 225 ? -32.027 32.834 7.711 1.00 67.94 225 ARG A N 1
ATOM 1731 C CA . ARG A 1 225 ? -31.306 31.562 7.542 1.00 67.94 225 ARG A CA 1
ATOM 1732 C C . ARG A 1 225 ? -32.100 30.564 6.704 1.00 67.94 225 ARG A C 1
ATOM 1734 O O . ARG A 1 225 ? -31.514 29.892 5.865 1.00 67.94 225 ARG A O 1
ATOM 1741 N N . VAL A 1 226 ? -33.420 30.505 6.895 1.00 73.19 226 VAL A N 1
ATOM 1742 C CA . VAL A 1 226 ? -34.306 29.652 6.085 1.00 73.19 226 VAL A CA 1
ATOM 1743 C C . VAL A 1 226 ? -34.438 30.203 4.662 1.00 73.19 226 VAL A C 1
ATOM 1745 O O . VAL A 1 226 ? -34.355 29.438 3.705 1.00 73.19 226 VAL A O 1
ATOM 1748 N N . ALA A 1 227 ? -34.547 31.526 4.505 1.00 77.44 227 ALA A N 1
ATOM 1749 C CA . ALA A 1 227 ? -34.594 32.170 3.192 1.00 77.44 227 ALA A CA 1
ATOM 1750 C C . ALA A 1 227 ? -33.296 31.968 2.388 1.00 77.44 227 ALA A C 1
ATOM 1752 O O . ALA A 1 227 ? -33.362 31.688 1.195 1.00 77.44 227 ALA A O 1
ATOM 1753 N N . GLY A 1 228 ? -32.126 32.040 3.036 1.00 79.69 228 GLY A N 1
ATOM 1754 C CA . GLY A 1 228 ? -30.840 31.786 2.379 1.00 79.69 228 GLY A CA 1
ATOM 1755 C C . GLY A 1 228 ? -30.696 30.349 1.868 1.00 79.69 228 GLY A C 1
ATOM 1756 O O . GLY A 1 228 ? -30.221 30.147 0.756 1.00 79.69 228 GLY A O 1
ATOM 1757 N N . LEU A 1 229 ? -31.162 29.362 2.641 1.00 77.62 229 LEU A N 1
ATOM 1758 C CA . LEU A 1 229 ? -31.115 27.942 2.266 1.00 77.62 229 LEU A CA 1
ATOM 1759 C C . LEU A 1 229 ? -32.109 27.611 1.137 1.00 77.62 229 LEU A C 1
ATOM 1761 O O . LEU A 1 229 ? -31.801 26.836 0.237 1.00 77.62 229 LEU A O 1
ATOM 1765 N N . LEU A 1 230 ? -33.288 28.239 1.144 1.00 84.12 230 LEU A N 1
ATOM 1766 C CA . LEU A 1 230 ? -34.243 28.134 0.037 1.00 84.12 230 LEU A CA 1
ATOM 1767 C C . LEU A 1 230 ? -33.706 28.788 -1.241 1.00 84.12 230 LEU A C 1
ATOM 1769 O O . LEU A 1 230 ? -33.832 28.205 -2.312 1.00 84.12 230 LEU A O 1
ATOM 1773 N N . ALA A 1 231 ? -33.069 29.957 -1.142 1.00 84.31 231 ALA A N 1
ATOM 1774 C CA . ALA A 1 231 ? -32.495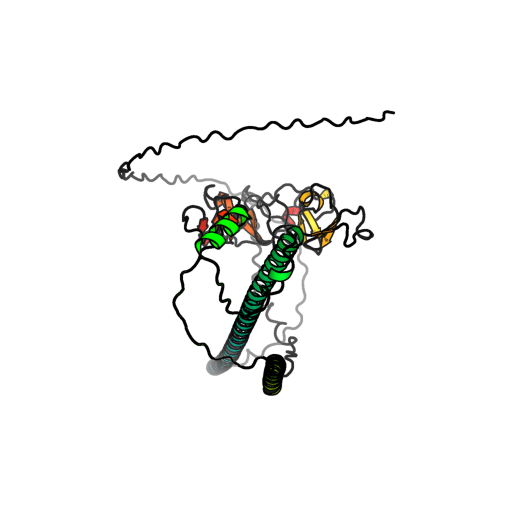 30.637 -2.299 1.00 84.31 231 ALA A CA 1
ATOM 1775 C C . ALA A 1 231 ? -31.363 29.824 -2.953 1.00 84.31 231 ALA A C 1
ATOM 1777 O O . ALA A 1 231 ? -31.312 29.739 -4.179 1.00 84.31 231 ALA A O 1
ATOM 1778 N N . THR A 1 232 ? -30.493 29.177 -2.166 1.00 79.69 232 THR A N 1
ATOM 1779 C CA . THR A 1 232 ? -29.438 28.310 -2.719 1.00 79.69 232 THR A CA 1
ATOM 1780 C C . THR A 1 232 ? -30.004 27.046 -3.359 1.00 79.69 232 THR A C 1
ATOM 1782 O O . THR A 1 232 ? -29.568 26.685 -4.449 1.00 79.69 232 THR A O 1
ATOM 1785 N N . LEU A 1 233 ? -31.007 26.403 -2.750 1.00 81.06 233 LEU A N 1
ATOM 1786 C CA . LEU A 1 233 ? -31.672 25.238 -3.348 1.00 81.06 233 LEU A CA 1
ATOM 1787 C C . LEU A 1 233 ? -32.391 25.589 -4.657 1.00 81.06 233 LEU A C 1
ATOM 1789 O O . LEU A 1 233 ? -32.298 24.833 -5.622 1.00 81.06 233 LEU A O 1
ATOM 1793 N N . VAL A 1 234 ? -33.053 26.749 -4.721 1.00 89.00 234 VAL A N 1
ATOM 1794 C CA . VAL A 1 234 ? -33.679 27.242 -5.958 1.00 89.00 234 VAL A CA 1
ATOM 1795 C C . VAL A 1 234 ? -32.621 27.535 -7.020 1.00 89.00 234 VAL A C 1
ATOM 1797 O O . VAL A 1 234 ? -32.812 27.151 -8.168 1.00 89.00 234 VAL A O 1
ATOM 1800 N N . PHE A 1 235 ? -31.487 28.143 -6.661 1.00 84.94 235 PHE A N 1
ATOM 1801 C CA . PHE A 1 235 ? -30.406 28.401 -7.615 1.00 84.94 235 PHE A CA 1
ATOM 1802 C C . PHE A 1 235 ? -29.810 27.101 -8.178 1.00 84.94 235 PHE A C 1
ATOM 1804 O O . PHE A 1 235 ? -29.658 26.980 -9.390 1.00 84.94 235 PHE A O 1
ATOM 1811 N N . VAL A 1 236 ? -29.555 26.093 -7.333 1.00 83.12 236 VAL A N 1
ATOM 1812 C CA . VAL A 1 236 ? -29.079 24.768 -7.778 1.00 83.12 236 VAL A CA 1
ATOM 1813 C C . VAL A 1 236 ? -30.106 24.085 -8.683 1.00 83.12 236 VAL A C 1
ATOM 1815 O O . VAL A 1 236 ? -29.735 23.546 -9.722 1.00 83.12 236 VAL A O 1
ATOM 1818 N N . ALA A 1 237 ? -31.396 24.148 -8.343 1.00 81.81 237 ALA A N 1
ATOM 1819 C CA . ALA A 1 237 ? -32.457 23.590 -9.180 1.00 81.81 237 ALA A CA 1
ATOM 1820 C C . ALA A 1 237 ? -32.559 24.307 -10.537 1.00 81.81 237 ALA A C 1
ATOM 1822 O O . ALA A 1 237 ? -32.685 23.648 -11.565 1.00 81.81 237 ALA A O 1
ATOM 1823 N N . VAL A 1 238 ? -32.449 25.640 -10.565 1.00 88.62 238 VAL A N 1
ATOM 1824 C CA . VAL A 1 238 ? -32.449 26.417 -11.813 1.00 88.62 238 VAL A CA 1
ATOM 1825 C C . VAL A 1 238 ? -31.231 26.070 -12.665 1.00 88.62 238 VAL A C 1
ATOM 1827 O O . VAL A 1 238 ? -31.398 25.850 -13.859 1.00 88.62 238 VAL A O 1
ATOM 1830 N N . VAL A 1 239 ? -30.034 25.945 -12.085 1.00 81.94 239 VAL A N 1
ATOM 1831 C CA . VAL A 1 239 ? -28.831 25.519 -12.823 1.00 81.94 239 VAL A CA 1
ATOM 1832 C C . VAL A 1 239 ? -29.006 24.104 -13.385 1.00 81.94 239 VAL A C 1
ATOM 1834 O O . VAL A 1 239 ? -28.736 23.893 -14.563 1.00 81.94 239 VAL A O 1
ATOM 1837 N N . LEU A 1 240 ? -29.538 23.159 -12.600 1.00 74.75 240 LEU A N 1
ATOM 1838 C CA . LEU A 1 240 ? -29.794 21.785 -13.056 1.00 74.75 240 LEU A CA 1
ATOM 1839 C C . LEU A 1 240 ? -30.828 21.701 -14.188 1.00 74.75 240 LEU A C 1
ATOM 1841 O O . LEU A 1 240 ? -30.694 20.852 -15.062 1.00 74.75 240 LEU A O 1
ATOM 1845 N N . VAL A 1 241 ? -31.840 22.573 -14.192 1.00 80.00 241 VAL A N 1
ATOM 1846 C CA . VAL A 1 241 ? -32.883 22.617 -15.236 1.00 80.00 241 VAL A CA 1
ATOM 1847 C C . VAL A 1 241 ? -32.445 23.430 -16.462 1.00 80.00 241 VAL A C 1
ATOM 1849 O O . VAL A 1 241 ? -32.925 23.177 -17.564 1.00 80.00 241 VAL A O 1
ATOM 1852 N N . SER A 1 242 ? -31.536 24.394 -16.291 1.00 75.94 242 SER A N 1
ATOM 1853 C CA . SER A 1 242 ? -31.021 25.237 -17.384 1.00 75.94 242 SER A CA 1
ATOM 1854 C C . SER A 1 242 ? -29.873 24.585 -18.153 1.00 75.94 242 SER A C 1
ATOM 1856 O O . SER A 1 242 ? -29.510 25.075 -19.222 1.00 75.94 242 SER A O 1
ATOM 1858 N N . LEU A 1 243 ? -29.296 23.494 -17.634 1.00 74.31 243 LEU A N 1
ATOM 1859 C CA . LEU A 1 243 ? -28.402 22.642 -18.408 1.00 74.31 243 LEU A CA 1
ATOM 1860 C C . LEU A 1 243 ? -29.221 22.033 -19.558 1.00 74.31 243 LEU A C 1
ATOM 1862 O O . LEU A 1 243 ? -30.210 21.342 -19.299 1.00 74.31 243 LEU A O 1
ATOM 1866 N N . PRO A 1 244 ? -28.871 22.308 -20.827 1.00 63.56 244 PRO A N 1
ATOM 1867 C CA . PRO A 1 244 ? -29.633 21.809 -21.958 1.00 63.56 244 PRO A CA 1
ATOM 1868 C C . PRO A 1 244 ? -29.679 20.281 -21.893 1.00 63.56 244 PRO A C 1
ATOM 1870 O O . PRO A 1 244 ? -28.647 19.611 -21.863 1.00 63.56 244 PRO A O 1
ATOM 1873 N N . ALA A 1 245 ? -30.890 19.721 -21.917 1.00 54.38 245 ALA A N 1
ATOM 1874 C CA . ALA A 1 245 ? -31.153 18.279 -21.939 1.00 54.38 245 ALA A CA 1
ATOM 1875 C C . ALA A 1 245 ? -30.604 17.560 -23.197 1.00 54.38 245 ALA A C 1
ATOM 1877 O O . ALA A 1 245 ? -30.943 16.407 -23.452 1.00 54.38 245 ALA A O 1
ATOM 1878 N N . SER A 1 246 ? -29.767 18.228 -23.999 1.00 48.97 246 SER A N 1
ATOM 1879 C CA . SER A 1 246 ? -29.051 17.653 -25.135 1.00 48.97 246 SER A CA 1
ATOM 1880 C C . SER A 1 246 ? -27.873 16.771 -24.721 1.00 48.97 246 SER A C 1
ATOM 1882 O O . SER A 1 246 ? -27.369 16.032 -25.560 1.00 48.97 246 SER A O 1
ATOM 1884 N N . ILE A 1 247 ? -27.477 16.762 -23.443 1.00 50.00 247 ILE A N 1
ATOM 1885 C CA . ILE A 1 247 ? -26.703 15.647 -22.884 1.00 50.00 247 ILE A CA 1
ATOM 1886 C C . ILE A 1 247 ? -27.706 14.538 -22.549 1.00 50.00 247 ILE A C 1
ATOM 1888 O O . ILE A 1 247 ? -28.055 14.294 -21.395 1.00 50.00 247 ILE A O 1
ATOM 1892 N N . GLY A 1 248 ? -28.247 13.902 -23.592 1.00 44.22 248 GLY A N 1
ATOM 1893 C CA . GLY A 1 248 ? -28.981 12.653 -23.428 1.00 44.22 248 GLY A CA 1
ATOM 1894 C C . GLY A 1 248 ? -28.106 11.637 -22.684 1.00 44.22 248 GLY A C 1
ATOM 1895 O O . GLY A 1 248 ? -26.881 11.789 -22.655 1.00 44.22 248 GLY A O 1
ATOM 1896 N N . PRO A 1 249 ? -28.690 10.592 -22.072 1.00 44.03 249 PRO A N 1
ATOM 1897 C CA . PRO A 1 249 ? -27.885 9.528 -21.498 1.00 44.03 249 PRO A CA 1
ATOM 1898 C C . PRO A 1 249 ? -26.935 9.045 -22.591 1.00 44.03 249 PRO A C 1
ATOM 1900 O O . PRO A 1 249 ? -27.394 8.558 -23.628 1.00 44.03 249 PRO A O 1
ATOM 1903 N N . LEU A 1 250 ? -25.627 9.198 -22.362 1.00 44.59 250 LEU A N 1
ATOM 1904 C CA . LEU A 1 250 ? -24.563 8.529 -23.100 1.00 44.59 250 LEU A CA 1
ATOM 1905 C C . LEU A 1 250 ? -24.720 7.026 -22.854 1.00 44.59 250 LEU A C 1
ATOM 1907 O O . LEU A 1 250 ? -23.920 6.361 -22.210 1.00 44.59 250 LEU A O 1
ATOM 1911 N N . LYS A 1 251 ? -25.786 6.458 -23.418 1.00 39.84 251 LYS A N 1
ATOM 1912 C CA . LYS A 1 251 ? -25.881 5.066 -23.808 1.00 39.84 251 LYS A CA 1
ATOM 1913 C C . LYS A 1 251 ? -25.045 4.966 -25.079 1.00 39.84 251 LYS A C 1
ATOM 1915 O O . LYS A 1 251 ? -25.555 4.687 -26.162 1.00 39.84 251 LYS A O 1
ATOM 1920 N N . ALA A 1 252 ? -23.758 5.289 -24.938 1.00 42.34 252 ALA A N 1
ATOM 1921 C CA . ALA A 1 252 ? -22.757 4.987 -25.926 1.00 42.34 252 ALA A CA 1
ATOM 1922 C C . ALA A 1 252 ? -22.858 3.482 -26.123 1.00 42.34 252 ALA A C 1
ATOM 1924 O O . ALA A 1 252 ? -22.589 2.670 -25.237 1.00 42.34 252 ALA A O 1
ATOM 1925 N N . ARG A 1 253 ? -23.370 3.124 -27.290 1.00 40.47 253 ARG A N 1
ATOM 1926 C CA . ARG A 1 253 ? -23.369 1.782 -27.826 1.00 40.47 253 ARG A CA 1
ATOM 1927 C C . ARG A 1 253 ? -21.904 1.439 -28.108 1.00 40.47 253 ARG A C 1
ATOM 1929 O O . ARG A 1 253 ? -21.479 1.434 -29.255 1.00 40.47 253 ARG A O 1
ATOM 1936 N N . MET A 1 254 ? -21.132 1.162 -27.055 1.00 38.66 254 MET A N 1
ATOM 1937 C CA . MET A 1 254 ? -19.830 0.493 -27.111 1.00 38.66 254 MET A CA 1
ATOM 1938 C C . MET A 1 254 ? -20.057 -0.971 -27.515 1.00 38.66 254 MET A C 1
ATOM 1940 O O . MET A 1 254 ? -19.852 -1.900 -26.748 1.00 38.66 254 MET A O 1
ATOM 1944 N N . THR A 1 255 ? -20.567 -1.196 -28.724 1.00 40.69 255 THR A N 1
ATOM 1945 C CA . THR A 1 255 ? -20.626 -2.531 -29.337 1.00 40.69 255 THR A CA 1
ATOM 1946 C C . THR A 1 255 ? -20.129 -2.497 -30.782 1.00 40.69 255 THR A C 1
ATOM 1948 O O . THR A 1 255 ? -20.523 -3.347 -31.572 1.00 40.69 255 THR A O 1
ATOM 1951 N N . GLY A 1 256 ? -19.318 -1.501 -31.163 1.00 41.19 256 GLY A N 1
ATOM 1952 C CA . GLY A 1 256 ? -18.986 -1.258 -32.573 1.00 41.19 256 GLY A CA 1
ATOM 1953 C C . GLY A 1 256 ? -17.509 -1.157 -32.950 1.00 41.19 256 GLY A C 1
ATOM 1954 O O . GLY A 1 256 ? -17.190 -1.497 -34.081 1.00 41.19 256 GLY A O 1
ATOM 1955 N N . VAL A 1 257 ? -16.606 -0.718 -32.063 1.00 38.19 257 VAL A N 1
ATOM 1956 C CA . VAL A 1 257 ? -15.231 -0.335 -32.475 1.00 38.19 257 VAL A CA 1
ATOM 1957 C C . VAL A 1 257 ? -14.152 -0.834 -31.497 1.00 38.19 257 VAL A C 1
ATOM 1959 O O . VAL A 1 257 ? -13.148 -0.182 -31.268 1.00 38.19 257 VAL A O 1
ATOM 1962 N N . MET A 1 258 ? -14.335 -2.019 -30.903 1.00 40.69 258 MET A N 1
ATOM 1963 C CA . MET A 1 258 ? -13.232 -2.766 -30.255 1.00 40.69 258 MET A CA 1
ATOM 1964 C C . MET A 1 258 ? -13.231 -4.265 -30.594 1.00 40.69 258 MET A C 1
ATOM 1966 O O . MET A 1 258 ? -12.661 -5.085 -29.884 1.00 40.69 258 MET A O 1
ATOM 1970 N N . SER A 1 259 ? -13.839 -4.653 -31.717 1.00 44.69 259 SER A N 1
ATOM 1971 C CA . SER A 1 259 ? -13.774 -6.028 -32.218 1.00 44.69 259 SER A CA 1
ATOM 1972 C C . SER A 1 259 ? -13.313 -6.005 -33.674 1.00 44.69 259 SER A C 1
ATOM 1974 O O . SER A 1 259 ? -14.083 -5.587 -34.533 1.00 44.69 259 SER A O 1
ATOM 1976 N N . LYS A 1 260 ? -12.066 -6.455 -33.910 1.00 38.12 260 LYS A N 1
ATOM 1977 C CA . LYS A 1 260 ? -11.338 -6.640 -35.196 1.00 38.12 260 LYS A CA 1
ATOM 1978 C C . LYS A 1 260 ? -10.147 -5.712 -35.498 1.00 38.12 260 LYS A C 1
ATOM 1980 O O . LYS A 1 260 ? -9.955 -5.328 -36.646 1.00 38.12 260 LYS A O 1
ATOM 1985 N N . SER A 1 261 ? -9.278 -5.429 -34.527 1.00 42.97 261 SER A N 1
ATOM 1986 C CA . SER A 1 261 ? -7.920 -4.932 -34.845 1.00 42.97 261 SER A CA 1
ATOM 1987 C C . SER A 1 261 ? -6.788 -5.655 -34.096 1.00 42.97 261 SER A C 1
ATOM 1989 O O . SER A 1 261 ? -5.673 -5.150 -34.023 1.00 42.97 261 SER A O 1
ATOM 1991 N N . SER A 1 262 ? -7.037 -6.857 -33.569 1.00 46.34 262 SER A N 1
ATOM 1992 C CA . SER A 1 262 ? -6.010 -7.691 -32.922 1.00 46.34 262 SER A CA 1
ATOM 1993 C C . SER A 1 262 ? -5.235 -8.604 -33.883 1.00 46.34 262 SER A C 1
ATOM 1995 O O . SER A 1 262 ? -4.239 -9.192 -33.477 1.00 46.34 262 SER A O 1
ATOM 1997 N N . ASP A 1 263 ? -5.642 -8.718 -35.152 1.00 43.66 263 ASP A N 1
ATOM 1998 C CA . ASP A 1 263 ? -5.212 -9.852 -35.989 1.00 43.66 263 ASP A CA 1
ATOM 1999 C C . ASP A 1 263 ? -4.080 -9.532 -36.983 1.00 43.66 263 ASP A C 1
ATOM 2001 O O . ASP A 1 263 ? -3.683 -10.409 -37.744 1.00 43.66 263 ASP A O 1
ATOM 2005 N N . TRP A 1 264 ? -3.516 -8.315 -36.984 1.00 47.09 264 TRP A N 1
ATOM 2006 C CA . TRP A 1 264 ? -2.427 -7.961 -37.915 1.00 47.09 264 TRP A CA 1
ATOM 2007 C C . TRP A 1 264 ? -1.139 -7.408 -37.278 1.00 47.09 264 TRP A C 1
ATOM 2009 O O . TRP A 1 264 ? -0.186 -7.156 -38.008 1.00 47.09 264 TRP A O 1
ATOM 2019 N N . ILE A 1 265 ? -1.044 -7.295 -35.941 1.00 47.28 265 ILE A N 1
ATOM 2020 C CA . ILE A 1 265 ? 0.178 -6.798 -35.259 1.00 47.28 265 ILE A CA 1
ATOM 2021 C C . ILE A 1 265 ? 0.953 -7.884 -34.469 1.00 47.28 265 ILE A C 1
ATOM 2023 O O . ILE A 1 265 ? 2.065 -7.629 -34.025 1.00 47.28 265 ILE A O 1
ATOM 2027 N N . MET A 1 266 ? 0.480 -9.136 -34.370 1.00 45.69 266 MET A N 1
ATOM 2028 C CA . MET A 1 266 ? 1.192 -10.198 -33.613 1.00 45.69 266 MET A CA 1
ATOM 2029 C C . MET A 1 266 ? 1.344 -11.553 -34.338 1.00 45.69 266 MET A C 1
ATOM 2031 O O . MET A 1 266 ? 1.472 -12.590 -33.696 1.00 45.69 266 MET A O 1
ATOM 2035 N N . THR A 1 267 ? 1.393 -11.588 -35.673 1.00 42.22 267 THR A N 1
ATOM 2036 C CA . THR A 1 267 ? 1.785 -12.806 -36.429 1.00 42.22 267 THR A CA 1
ATOM 2037 C C . THR A 1 267 ? 3.264 -12.850 -36.806 1.00 42.22 267 THR A C 1
ATOM 2039 O O . THR A 1 267 ? 3.697 -13.712 -37.571 1.00 42.22 267 THR A O 1
ATOM 2042 N N . GLY A 1 268 ? 4.081 -11.987 -36.202 1.00 36.59 268 GLY A N 1
ATOM 2043 C CA . GLY A 1 268 ? 5.486 -12.301 -36.000 1.00 36.59 268 GLY A CA 1
ATOM 2044 C C . GLY A 1 268 ? 5.601 -13.352 -34.903 1.00 36.59 268 GLY A C 1
ATOM 2045 O O . GLY A 1 268 ? 5.962 -13.018 -33.781 1.00 36.59 268 GLY A O 1
ATOM 2046 N N . THR A 1 269 ? 5.289 -14.615 -35.208 1.00 39.00 269 THR A N 1
ATOM 2047 C CA . THR A 1 269 ? 5.772 -15.759 -34.427 1.00 39.00 269 THR A CA 1
ATOM 2048 C C . THR A 1 269 ? 7.296 -15.717 -34.452 1.00 39.00 269 THR A C 1
ATOM 2050 O O . THR A 1 269 ? 7.947 -16.364 -35.269 1.00 39.00 269 THR A O 1
ATOM 2053 N N . PHE A 1 270 ? 7.877 -14.934 -33.546 1.00 41.09 270 PHE A N 1
ATOM 2054 C CA . PHE A 1 270 ? 9.163 -15.262 -32.977 1.00 41.09 270 PHE A CA 1
ATOM 2055 C C . PHE A 1 270 ? 8.930 -16.582 -32.260 1.00 41.09 270 PHE A C 1
ATOM 2057 O O . PHE A 1 270 ? 8.452 -16.617 -31.132 1.00 41.09 270 PHE A O 1
ATOM 2064 N N . THR A 1 271 ? 9.225 -17.693 -32.932 1.00 40.72 271 THR A N 1
ATOM 2065 C CA . THR A 1 271 ? 9.681 -18.871 -32.206 1.00 40.72 271 THR A CA 1
ATOM 2066 C C . THR A 1 271 ? 10.814 -18.367 -31.320 1.00 40.72 271 THR A C 1
ATOM 2068 O O . THR A 1 271 ? 11.828 -17.934 -31.885 1.00 40.72 271 THR A O 1
ATOM 2071 N N . PRO A 1 272 ? 10.669 -18.333 -29.982 1.00 44.94 272 PRO A N 1
ATOM 2072 C CA . PRO A 1 272 ? 11.826 -18.098 -29.148 1.00 44.94 272 PRO A CA 1
ATOM 2073 C C . PRO A 1 272 ? 12.796 -19.203 -29.544 1.00 44.94 272 PRO A C 1
ATOM 2075 O O . PRO A 1 272 ? 12.489 -20.388 -29.400 1.00 44.94 272 PRO A O 1
ATOM 2078 N N . MET A 1 273 ? 13.930 -18.833 -30.147 1.00 43.84 273 MET A N 1
ATOM 2079 C CA . MET A 1 273 ? 15.067 -19.737 -30.162 1.00 43.84 273 MET A CA 1
ATOM 2080 C C . MET A 1 273 ? 15.221 -20.139 -28.707 1.00 43.84 273 MET A C 1
ATOM 2082 O O . MET A 1 273 ? 15.426 -19.272 -27.860 1.00 43.84 273 MET A O 1
ATOM 2086 N N . SER A 1 274 ? 14.991 -21.420 -28.427 1.00 46.06 274 SER A N 1
ATOM 2087 C CA . SER A 1 274 ? 15.198 -22.027 -27.127 1.00 46.06 274 SER A CA 1
ATOM 2088 C C . SER A 1 274 ? 16.603 -21.641 -26.692 1.00 46.06 274 SER A C 1
ATOM 2090 O O . SER A 1 274 ? 17.585 -22.220 -27.167 1.00 46.06 274 SER A O 1
ATOM 2092 N N . LEU A 1 275 ? 16.698 -20.590 -25.877 1.00 44.81 275 LEU A N 1
ATOM 2093 C CA . LEU A 1 275 ? 17.947 -20.175 -25.280 1.00 44.81 275 LEU A CA 1
ATOM 2094 C C . LEU A 1 275 ? 18.441 -21.398 -24.509 1.00 44.81 275 LEU A C 1
ATOM 2096 O O . LEU A 1 275 ? 17.650 -22.021 -23.792 1.00 44.81 275 LEU A O 1
ATOM 2100 N N . PRO A 1 276 ? 19.700 -21.816 -24.716 1.00 53.06 276 PRO A N 1
ATOM 2101 C CA . PRO A 1 276 ? 20.228 -22.979 -24.034 1.00 53.06 276 PRO A CA 1
ATOM 2102 C C . PRO A 1 276 ? 20.019 -22.780 -22.533 1.00 53.06 276 PRO A C 1
ATOM 2104 O O . PRO A 1 276 ? 20.400 -21.747 -21.981 1.00 53.06 276 PRO A O 1
ATOM 2107 N N . ALA A 1 277 ? 19.424 -23.778 -21.877 1.00 55.44 277 ALA A N 1
ATOM 2108 C CA . ALA A 1 277 ? 19.125 -23.782 -20.442 1.00 55.44 277 ALA A CA 1
ATOM 2109 C C . ALA A 1 277 ? 20.356 -23.502 -19.545 1.00 55.44 277 ALA A C 1
ATOM 2111 O O . ALA A 1 277 ? 20.222 -23.324 -18.340 1.00 55.44 277 ALA A O 1
ATOM 2112 N N . SER A 1 278 ? 21.561 -23.420 -20.123 1.00 48.62 278 SER A N 1
ATOM 2113 C CA . SER A 1 278 ? 22.805 -23.053 -19.451 1.00 48.62 278 SER A CA 1
ATOM 2114 C C . SER A 1 278 ? 23.013 -21.545 -19.235 1.00 48.62 278 SER A C 1
ATOM 2116 O O . SER A 1 278 ? 24.036 -21.180 -18.666 1.00 48.62 278 SER A O 1
ATOM 2118 N N . VAL A 1 279 ? 22.100 -20.669 -19.682 1.00 51.53 279 VAL A N 1
ATOM 2119 C CA . VAL A 1 279 ? 22.108 -19.221 -19.353 1.00 51.53 279 VAL A CA 1
ATOM 2120 C C . VAL A 1 279 ? 20.883 -18.838 -18.511 1.00 51.53 279 VAL A C 1
ATOM 2122 O O . VAL A 1 279 ? 20.452 -17.689 -18.495 1.00 51.53 279 VAL A O 1
ATOM 2125 N N . ALA A 1 280 ? 20.299 -19.794 -17.784 1.00 48.81 280 ALA A N 1
ATOM 2126 C CA . ALA A 1 280 ? 19.444 -19.461 -16.654 1.00 48.81 280 ALA A CA 1
ATOM 2127 C C . ALA A 1 280 ? 20.347 -18.875 -15.561 1.00 48.81 280 ALA A C 1
ATOM 2129 O O . ALA A 1 280 ? 20.995 -19.597 -14.803 1.00 48.81 280 ALA A O 1
ATOM 2130 N N . THR A 1 281 ? 20.469 -17.549 -15.548 1.00 55.00 281 THR A N 1
ATOM 2131 C CA . THR A 1 281 ? 21.179 -16.817 -14.504 1.00 55.00 281 THR A CA 1
ATOM 2132 C C . THR A 1 281 ? 20.608 -17.259 -13.148 1.00 55.00 281 THR A C 1
ATOM 2134 O O . THR A 1 281 ? 19.384 -17.266 -12.998 1.00 55.00 281 THR A O 1
ATOM 2137 N N . PRO A 1 282 ? 21.436 -17.606 -12.146 1.00 55.84 282 PRO A N 1
ATOM 2138 C CA . PRO A 1 282 ? 20.991 -18.106 -10.834 1.00 55.84 282 PRO A CA 1
ATOM 2139 C C . PRO A 1 282 ? 20.074 -17.158 -10.026 1.00 55.84 282 PRO A C 1
ATOM 2141 O O . PRO A 1 282 ? 19.686 -17.488 -8.911 1.00 55.84 282 PRO A O 1
ATOM 2144 N N . SER A 1 283 ? 19.701 -16.000 -10.574 1.00 57.34 283 SER A N 1
ATOM 2145 C CA . SER A 1 283 ? 18.814 -15.003 -9.966 1.00 57.34 283 SER A CA 1
ATOM 2146 C C . SER A 1 283 ? 17.314 -15.281 -10.136 1.00 57.34 283 SER A C 1
ATOM 2148 O O . SER A 1 283 ? 16.519 -14.602 -9.500 1.00 57.34 283 SER A O 1
ATOM 2150 N N . ALA A 1 284 ? 16.903 -16.258 -10.953 1.00 63.38 284 ALA A N 1
ATOM 2151 C CA . ALA A 1 284 ? 15.484 -16.521 -11.240 1.00 63.38 284 ALA A CA 1
ATOM 2152 C C . ALA A 1 284 ? 14.818 -17.559 -10.309 1.00 63.38 284 ALA A C 1
ATOM 2154 O O . ALA A 1 284 ? 13.776 -18.114 -10.651 1.00 63.38 284 ALA A O 1
ATOM 2155 N N . ILE A 1 285 ? 15.415 -17.874 -9.157 1.00 79.12 285 ILE A N 1
ATOM 2156 C CA . ILE A 1 285 ? 14.830 -18.835 -8.211 1.00 79.12 285 ILE A CA 1
ATOM 2157 C C . ILE A 1 285 ? 13.805 -18.089 -7.359 1.00 79.12 285 ILE A C 1
ATOM 2159 O O . ILE A 1 285 ? 14.183 -17.182 -6.631 1.00 79.12 285 ILE A O 1
ATOM 2163 N N . ALA A 1 286 ? 12.526 -18.449 -7.434 1.00 76.62 286 ALA A N 1
ATOM 2164 C CA . ALA A 1 286 ? 11.511 -17.913 -6.528 1.00 76.62 286 ALA A CA 1
ATOM 2165 C C . ALA A 1 286 ? 11.750 -18.387 -5.076 1.00 76.62 286 ALA A C 1
ATOM 2167 O O . ALA A 1 286 ? 12.296 -19.489 -4.868 1.00 76.62 286 ALA A O 1
ATOM 2168 N N . PRO A 1 287 ? 11.364 -17.585 -4.061 1.00 79.12 287 PRO A N 1
ATOM 2169 C CA . PRO A 1 287 ? 11.382 -18.021 -2.669 1.00 79.12 287 PRO A CA 1
ATOM 2170 C C . PRO A 1 287 ? 10.590 -19.327 -2.485 1.00 79.12 287 PRO A C 1
ATOM 2172 O O . PRO A 1 287 ? 9.741 -19.704 -3.288 1.00 79.12 287 PRO A O 1
ATOM 2175 N N . LYS A 1 288 ? 10.943 -20.105 -1.457 1.00 78.31 288 LYS A N 1
ATOM 2176 C CA . LYS A 1 288 ? 10.308 -21.404 -1.203 1.00 78.31 288 LYS A CA 1
ATOM 2177 C C . LYS A 1 288 ? 8.930 -21.187 -0.570 1.00 78.31 288 LYS A C 1
ATOM 2179 O O . LYS A 1 288 ? 8.888 -20.962 0.629 1.00 78.31 288 LYS A O 1
ATOM 2184 N N . ALA A 1 289 ? 7.872 -21.317 -1.364 1.00 79.12 289 ALA A N 1
ATOM 2185 C CA . ALA A 1 289 ? 6.507 -21.534 -0.885 1.00 79.12 289 ALA A CA 1
ATOM 2186 C C . ALA A 1 289 ? 6.206 -23.044 -0.793 1.00 79.12 289 ALA A C 1
ATOM 2188 O O . ALA A 1 289 ? 6.730 -23.836 -1.590 1.00 79.12 289 ALA A O 1
ATOM 2189 N N . ASP A 1 290 ? 5.408 -23.456 0.188 1.00 81.50 290 ASP A N 1
ATOM 2190 C CA . ASP A 1 290 ? 4.860 -24.804 0.327 1.00 81.50 290 ASP A CA 1
ATOM 2191 C C . ASP A 1 290 ? 3.477 -24.885 -0.328 1.00 81.50 290 ASP A C 1
ATOM 2193 O O . ASP A 1 290 ? 2.443 -24.681 0.294 1.00 81.50 290 ASP A O 1
ATOM 2197 N N . LEU A 1 291 ? 3.456 -25.233 -1.612 1.00 76.25 291 LEU A N 1
ATOM 2198 C CA . LEU A 1 291 ? 2.229 -25.256 -2.418 1.00 76.25 291 LEU A CA 1
ATOM 2199 C C . LEU A 1 291 ? 1.370 -26.513 -2.213 1.00 76.25 291 LEU A C 1
ATOM 2201 O O . LEU A 1 291 ? 0.378 -26.721 -2.914 1.00 76.25 291 LEU A O 1
ATOM 2205 N N . ASN A 1 292 ? 1.746 -27.389 -1.278 1.00 83.00 292 ASN A N 1
ATOM 2206 C CA . ASN A 1 292 ? 1.037 -28.648 -1.051 1.00 83.00 292 ASN A CA 1
ATOM 2207 C C . ASN A 1 292 ? -0.226 -28.491 -0.191 1.00 83.00 292 ASN A C 1
ATOM 2209 O O . ASN A 1 292 ? -0.971 -29.458 -0.025 1.00 83.00 292 ASN A O 1
ATOM 2213 N N . ASP A 1 293 ? -0.485 -27.303 0.357 1.00 83.69 293 ASP A N 1
ATOM 2214 C CA . ASP A 1 293 ? -1.663 -27.008 1.180 1.00 83.69 293 ASP A CA 1
ATOM 2215 C C . ASP A 1 293 ? -2.908 -26.618 0.352 1.00 83.69 293 ASP A C 1
ATOM 2217 O O . ASP A 1 293 ? -4.002 -26.462 0.900 1.00 83.69 293 ASP A O 1
ATOM 2221 N N . GLY A 1 294 ? -2.764 -26.507 -0.976 1.00 87.94 294 GLY A N 1
ATOM 2222 C CA . GLY A 1 294 ? -3.825 -26.079 -1.888 1.00 87.94 294 GLY A CA 1
ATOM 2223 C C . GLY A 1 294 ? -4.063 -24.563 -1.908 1.00 87.94 294 GLY A C 1
ATOM 2224 O O . GLY A 1 294 ? -5.020 -24.112 -2.547 1.00 87.94 294 GLY A O 1
ATOM 2225 N N . ASN A 1 295 ? -3.218 -23.774 -1.239 1.00 89.00 295 ASN A N 1
ATOM 2226 C CA . ASN A 1 295 ? -3.220 -22.321 -1.292 1.00 89.00 295 ASN A CA 1
ATOM 2227 C C . ASN A 1 295 ? -2.351 -21.844 -2.472 1.00 89.00 295 ASN A C 1
ATOM 2229 O O . ASN A 1 295 ? -1.162 -22.136 -2.521 1.00 89.00 295 ASN A O 1
ATOM 2233 N N . PRO A 1 296 ? -2.902 -21.092 -3.441 1.00 92.19 296 PRO A N 1
ATOM 2234 C CA . PRO A 1 296 ? -2.129 -20.563 -4.571 1.00 92.19 296 PRO A CA 1
ATOM 2235 C C . PRO A 1 296 ? -1.393 -19.251 -4.232 1.00 92.19 296 PRO A C 1
ATOM 2237 O O . PRO A 1 296 ? -1.074 -18.478 -5.133 1.00 92.19 296 PRO A O 1
ATOM 2240 N N . CYS A 1 297 ? -1.249 -18.945 -2.946 1.00 94.62 297 CYS A N 1
ATOM 2241 C CA . CYS A 1 297 ? -0.541 -17.788 -2.411 1.00 94.62 297 CYS A CA 1
ATOM 2242 C C . CYS A 1 297 ? 0.613 -18.293 -1.534 1.00 94.62 297 CYS A C 1
ATOM 2244 O O . CYS A 1 297 ? 0.692 -19.489 -1.254 1.00 94.62 297 CYS A O 1
ATOM 2246 N N . ASN A 1 298 ? 1.489 -17.399 -1.079 1.00 93.81 298 ASN A N 1
ATOM 2247 C CA . ASN A 1 298 ? 2.611 -17.790 -0.228 1.00 93.81 298 ASN A CA 1
ATOM 2248 C C . ASN A 1 298 ? 2.186 -18.328 1.149 1.00 93.81 298 ASN A C 1
ATOM 2250 O O . ASN A 1 298 ? 1.044 -18.177 1.587 1.00 93.81 298 ASN A O 1
ATOM 2254 N N . ASP A 1 299 ? 3.139 -18.927 1.869 1.00 93.81 299 ASP A N 1
ATOM 2255 C CA . ASP A 1 299 ? 2.919 -19.549 3.184 1.00 93.81 299 ASP A CA 1
ATOM 2256 C C . ASP A 1 299 ? 2.410 -18.562 4.247 1.00 93.81 299 ASP A C 1
ATOM 2258 O O . ASP A 1 299 ? 1.739 -18.963 5.202 1.00 93.81 299 ASP A O 1
ATOM 2262 N N . ASP A 1 300 ? 2.705 -17.273 4.096 1.00 95.88 300 ASP A N 1
ATOM 2263 C CA . ASP A 1 300 ? 2.247 -16.180 4.954 1.00 95.88 300 ASP A CA 1
ATOM 2264 C C . ASP A 1 300 ? 1.015 -15.442 4.401 1.00 95.88 300 ASP A C 1
ATOM 2266 O O . ASP A 1 300 ? 0.537 -14.474 5.000 1.00 95.88 300 ASP A O 1
ATOM 2270 N N . GLU A 1 301 ? 0.439 -15.943 3.308 1.00 96.88 301 GLU A N 1
ATOM 2271 C CA . GLU A 1 301 ? -0.681 -15.335 2.599 1.00 96.88 301 GLU A CA 1
ATOM 2272 C C . GLU A 1 301 ? -1.914 -16.241 2.523 1.00 96.88 301 GLU A C 1
ATOM 2274 O O . GLU A 1 301 ? -1.841 -17.463 2.583 1.00 96.88 301 GLU A O 1
ATOM 2279 N N . GLU A 1 302 ? -3.089 -15.647 2.379 1.00 96.75 302 GLU A N 1
ATOM 2280 C CA . GLU A 1 302 ? -4.359 -16.306 2.121 1.00 96.75 302 GLU A CA 1
ATOM 2281 C C . GLU A 1 302 ? -5.020 -15.708 0.881 1.00 96.75 302 GLU A C 1
ATOM 2283 O O . GLU A 1 302 ? -4.962 -14.503 0.622 1.00 96.75 302 GLU A O 1
ATOM 2288 N N . LYS A 1 303 ? -5.702 -16.559 0.118 1.00 97.19 303 LYS A N 1
ATOM 2289 C CA . LYS A 1 303 ? -6.495 -16.116 -1.022 1.00 97.19 303 LYS A CA 1
ATOM 2290 C C . LYS A 1 303 ? -7.847 -15.576 -0.562 1.00 97.19 303 LYS A C 1
ATOM 2292 O O . LYS A 1 303 ? -8.674 -16.328 -0.050 1.00 97.19 303 LYS A O 1
ATOM 2297 N N . PHE A 1 304 ? -8.130 -14.314 -0.866 1.00 97.50 304 PHE A N 1
ATOM 2298 C CA . PHE A 1 304 ? -9.437 -13.696 -0.640 1.00 97.50 304 PHE A CA 1
ATOM 2299 C C . PHE A 1 304 ? -9.838 -12.864 -1.863 1.00 97.50 304 PHE A C 1
ATOM 2301 O O . PHE A 1 304 ? -9.026 -12.131 -2.414 1.00 97.50 304 PHE A O 1
ATOM 2308 N N . GLU A 1 305 ? -11.062 -13.058 -2.366 1.00 96.00 305 GLU A N 1
ATOM 2309 C CA . GLU A 1 305 ? -11.585 -12.396 -3.582 1.00 96.00 305 GLU A CA 1
ATOM 2310 C C . GLU A 1 305 ? -10.667 -12.461 -4.827 1.00 96.00 305 GLU A C 1
ATOM 2312 O O . GLU A 1 305 ? -10.735 -11.635 -5.733 1.00 96.00 305 GLU A O 1
ATOM 2317 N N . GLY A 1 306 ? -9.832 -13.502 -4.920 1.00 95.25 306 GLY A N 1
ATOM 2318 C CA . GLY A 1 306 ? -8.958 -13.739 -6.075 1.00 95.25 306 GLY A CA 1
ATOM 2319 C C . GLY A 1 306 ? -7.587 -13.060 -6.008 1.00 95.25 306 GLY A C 1
ATOM 2320 O O . GLY A 1 306 ? -6.821 -13.195 -6.964 1.00 95.25 306 GLY A O 1
ATOM 2321 N N . VAL A 1 307 ? -7.260 -12.400 -4.898 1.00 97.06 307 VAL A N 1
ATOM 2322 C CA . VAL A 1 307 ? -5.928 -11.849 -4.614 1.00 97.06 307 VAL A CA 1
ATOM 2323 C C . VAL A 1 307 ? -5.347 -12.472 -3.337 1.00 97.06 307 VAL A C 1
ATOM 2325 O O . VAL A 1 307 ? -6.069 -13.101 -2.560 1.00 97.06 307 VAL A O 1
ATOM 2328 N N . CYS A 1 308 ? -4.036 -12.349 -3.166 1.00 97.69 308 CYS A N 1
ATOM 2329 C CA . CYS A 1 308 ? -3.272 -12.842 -2.030 1.00 97.69 308 CYS A CA 1
ATOM 2330 C C . CYS A 1 308 ? -3.106 -11.718 -1.007 1.00 97.69 308 CYS A C 1
ATOM 2332 O O . CYS A 1 308 ? -2.564 -10.656 -1.318 1.00 97.69 308 CYS A O 1
ATOM 2334 N N . TYR A 1 309 ? -3.623 -11.957 0.193 1.00 98.06 309 TYR A N 1
ATOM 2335 C CA . TYR A 1 309 ? -3.496 -11.091 1.360 1.00 98.06 309 TYR A CA 1
ATOM 2336 C C . TYR A 1 309 ? -2.616 -11.768 2.395 1.00 98.06 309 TYR A C 1
ATOM 2338 O O . TYR A 1 309 ? -2.618 -12.986 2.480 1.00 98.06 309 TYR A O 1
ATOM 2346 N N . LYS A 1 310 ? -1.967 -11.017 3.278 1.00 97.88 310 LYS A N 1
ATOM 2347 C CA . LYS A 1 310 ? -1.354 -11.573 4.484 1.00 97.88 310 LYS A CA 1
ATOM 2348 C C . LYS A 1 310 ? -2.412 -12.276 5.331 1.00 97.88 310 LYS A C 1
ATOM 2350 O O . LYS A 1 310 ? -3.512 -11.742 5.519 1.00 97.88 310 LYS A O 1
ATOM 2355 N N . LYS A 1 311 ? -2.085 -13.456 5.862 1.00 97.94 311 LYS A N 1
ATOM 2356 C CA . LYS A 1 311 ? -3.013 -14.235 6.695 1.00 97.94 311 LYS A CA 1
ATOM 2357 C C . LYS A 1 311 ? -3.487 -13.405 7.887 1.00 97.94 311 LYS A C 1
ATOM 2359 O O . LYS A 1 311 ? -2.677 -12.873 8.648 1.00 97.94 311 LYS A O 1
ATOM 2364 N N . CYS A 1 312 ? -4.796 -13.367 8.108 1.00 98.44 312 CYS A N 1
ATOM 2365 C CA . CYS A 1 312 ? -5.408 -12.736 9.276 1.00 98.44 312 CYS A CA 1
ATOM 2366 C C . CYS A 1 312 ? -4.846 -13.278 10.612 1.00 98.44 312 CYS A C 1
ATOM 2368 O O . CYS A 1 312 ? -4.681 -12.519 11.570 1.00 98.44 312 CYS A O 1
ATOM 2370 N N . SER A 1 313 ? -4.441 -14.554 10.655 1.00 98.12 313 SER A N 1
ATOM 2371 C CA . SER A 1 313 ? -3.750 -15.146 11.808 1.00 98.12 313 SER A CA 1
ATOM 2372 C C . SER A 1 313 ? -2.395 -14.502 12.111 1.00 98.12 313 SER A C 1
ATOM 2374 O O . SER A 1 313 ? -2.032 -14.379 13.274 1.00 98.12 313 SER A O 1
ATOM 2376 N N . ILE A 1 314 ? -1.656 -14.056 11.094 1.00 97.56 314 ILE A N 1
ATOM 2377 C CA . ILE A 1 314 ? -0.367 -13.373 11.268 1.00 97.56 314 ILE A CA 1
ATOM 2378 C C . ILE A 1 314 ? -0.607 -11.912 11.660 1.00 97.56 314 ILE A C 1
ATOM 2380 O O . ILE A 1 314 ? 0.034 -11.404 12.570 1.00 97.56 314 ILE A O 1
ATOM 2384 N N . LEU A 1 315 ? -1.570 -11.246 11.017 1.00 97.62 315 LEU A N 1
ATOM 2385 C CA . LEU A 1 315 ? -1.891 -9.833 11.263 1.00 97.62 315 LEU A CA 1
ATOM 2386 C C . LEU A 1 315 ? -2.458 -9.541 12.661 1.00 97.62 315 LEU A C 1
ATOM 2388 O O . LEU A 1 315 ? -2.420 -8.395 13.113 1.00 97.62 315 LEU A O 1
ATOM 2392 N N . THR A 1 316 ? -3.040 -10.548 13.313 1.00 97.75 316 THR A N 1
ATOM 2393 C CA . THR A 1 316 ? -3.738 -10.407 14.603 1.00 97.75 316 THR A CA 1
ATOM 2394 C C . THR A 1 316 ? -3.170 -11.311 15.695 1.00 97.75 316 THR A C 1
ATOM 2396 O O . THR A 1 316 ? -3.859 -11.600 16.678 1.00 97.75 316 THR A O 1
ATOM 2399 N N . ASP A 1 317 ? -1.939 -11.798 15.513 1.00 97.56 317 ASP A N 1
ATOM 2400 C CA . ASP A 1 317 ? -1.250 -12.697 16.449 1.00 97.56 317 ASP A CA 1
ATOM 2401 C C . ASP A 1 317 ? -2.105 -13.922 16.849 1.00 97.56 317 ASP A C 1
ATOM 2403 O O . ASP A 1 317 ? -2.120 -14.374 17.995 1.00 97.56 317 ASP A O 1
ATOM 2407 N N . GLY A 1 318 ? -2.872 -14.448 15.892 1.00 97.50 318 GLY A N 1
ATOM 2408 C CA . GLY A 1 318 ? -3.721 -15.631 16.027 1.00 97.50 318 GLY A CA 1
ATOM 2409 C C . GLY A 1 318 ? -5.105 -15.391 16.638 1.00 97.50 318 GLY A C 1
ATOM 2410 O O . GLY A 1 318 ? -5.862 -16.350 16.807 1.00 97.50 318 GLY A O 1
ATOM 2411 N N . THR A 1 319 ? -5.456 -14.148 16.984 1.00 98.12 319 THR A N 1
ATOM 2412 C CA . THR A 1 319 ? -6.732 -13.838 17.658 1.00 98.12 319 THR A CA 1
ATOM 2413 C C . THR A 1 319 ? -7.923 -13.766 16.704 1.00 98.12 319 THR A C 1
ATOM 2415 O O . THR A 1 319 ? -9.030 -14.134 17.091 1.00 98.12 319 THR A O 1
ATOM 2418 N N . HIS A 1 320 ? -7.705 -13.338 15.458 1.00 98.25 320 HIS A N 1
ATOM 2419 C CA . HIS A 1 320 ? -8.734 -13.203 14.433 1.00 98.25 320 HIS A CA 1
ATOM 2420 C C . HIS A 1 320 ? -8.289 -13.910 13.155 1.00 98.25 320 HIS A C 1
ATOM 2422 O O . HIS A 1 320 ? -7.711 -13.291 12.275 1.00 98.25 320 HIS A O 1
ATOM 2428 N N . ASN A 1 321 ? -8.539 -15.214 13.038 1.00 98.06 321 ASN A N 1
ATOM 2429 C CA . ASN A 1 321 ? -7.969 -16.032 11.958 1.00 98.06 321 ASN A CA 1
ATOM 2430 C C . ASN A 1 321 ? -8.779 -16.020 10.653 1.00 98.06 321 ASN A C 1
ATOM 2432 O O . ASN A 1 321 ? -8.312 -16.567 9.659 1.00 98.06 321 ASN A O 1
ATOM 2436 N N . ILE A 1 322 ? -9.984 -15.439 10.643 1.00 98.12 322 ILE A N 1
ATOM 2437 C CA . ILE A 1 322 ? -10.890 -15.493 9.487 1.00 98.12 322 ILE A CA 1
ATOM 2438 C C . ILE A 1 322 ? -10.986 -14.129 8.820 1.00 98.12 322 ILE A C 1
ATOM 2440 O O . ILE A 1 322 ? -11.495 -13.177 9.410 1.00 98.12 322 ILE A O 1
ATOM 2444 N N . ARG A 1 323 ? -10.586 -14.041 7.555 1.00 98.25 323 ARG A N 1
ATOM 2445 C CA . ARG A 1 323 ? -10.812 -12.846 6.742 1.00 98.25 323 ARG A CA 1
ATOM 2446 C C . ARG A 1 323 ? -12.269 -12.747 6.298 1.00 98.25 323 ARG A C 1
ATOM 2448 O O . ARG A 1 323 ? -12.846 -13.712 5.802 1.00 98.25 323 ARG A O 1
ATOM 2455 N N . THR A 1 324 ? -12.867 -11.570 6.473 1.00 98.00 324 THR A N 1
ATOM 2456 C CA . THR A 1 324 ? -14.263 -11.295 6.067 1.00 98.00 324 THR A CA 1
ATOM 2457 C C . THR A 1 324 ? -14.366 -10.231 4.980 1.00 98.00 324 THR A C 1
ATOM 2459 O O . THR A 1 324 ? -15.297 -10.276 4.183 1.00 98.00 324 THR A O 1
ATOM 2462 N N . THR A 1 325 ? -13.411 -9.298 4.924 1.00 97.50 325 THR A N 1
ATOM 2463 C CA . THR A 1 325 ? -13.238 -8.311 3.846 1.00 97.50 325 THR A CA 1
ATOM 2464 C C . THR A 1 325 ? -11.742 -8.046 3.634 1.00 97.50 325 THR A C 1
ATOM 2466 O O . THR A 1 325 ? -10.903 -8.574 4.368 1.00 97.50 325 THR A O 1
ATOM 2469 N N . ALA A 1 326 ? -11.386 -7.171 2.690 1.00 97.62 326 ALA A N 1
ATOM 2470 C CA . ALA A 1 326 ? -10.014 -6.677 2.541 1.00 97.62 326 ALA A CA 1
ATOM 2471 C C . ALA A 1 326 ? -9.454 -6.018 3.824 1.00 97.62 326 ALA A C 1
ATOM 2473 O O . ALA A 1 326 ? -8.254 -6.078 4.067 1.00 97.62 326 ALA A O 1
ATOM 2474 N N . PHE A 1 327 ? -10.316 -5.455 4.682 1.00 98.06 327 PHE A N 1
ATOM 2475 C CA . PHE A 1 327 ? -9.911 -4.647 5.842 1.00 98.06 327 PHE A CA 1
ATOM 2476 C C . PHE A 1 327 ? -10.318 -5.237 7.197 1.00 98.06 327 PHE A C 1
ATOM 2478 O O . PHE A 1 327 ? -10.162 -4.560 8.219 1.00 98.06 327 PHE A O 1
ATOM 2485 N N . THR A 1 328 ? -10.884 -6.451 7.231 1.00 98.12 328 THR A N 1
ATOM 2486 C CA . THR A 1 328 ? -11.443 -7.039 8.459 1.00 98.12 328 THR A CA 1
ATOM 2487 C C . THR A 1 328 ? -11.063 -8.499 8.667 1.00 98.12 328 THR A C 1
ATOM 2489 O O . THR A 1 328 ? -11.275 -9.353 7.798 1.00 98.12 328 THR A O 1
ATOM 2492 N N . CYS A 1 329 ? -10.608 -8.785 9.885 1.00 98.56 329 CYS A N 1
ATOM 2493 C CA . CYS A 1 329 ? -10.361 -10.128 10.401 1.00 98.56 329 CYS A CA 1
ATOM 2494 C C . CYS A 1 329 ? -11.357 -10.432 11.531 1.00 98.56 329 CYS A C 1
ATOM 2496 O O . CYS A 1 329 ? -11.771 -9.539 12.267 1.00 98.56 329 CYS A O 1
ATOM 2498 N N . CYS A 1 330 ? -11.760 -11.690 11.674 1.00 98.50 330 CYS A N 1
ATOM 2499 C CA . CYS A 1 330 ? -12.793 -12.153 12.593 1.00 98.50 330 CYS A CA 1
ATOM 2500 C C . CYS A 1 330 ? -12.257 -13.226 13.556 1.00 98.50 330 CYS A C 1
ATOM 2502 O O . CYS A 1 330 ? -11.530 -14.129 13.142 1.00 98.50 330 CYS A O 1
ATOM 2504 N N . ALA A 1 331 ? -12.647 -13.133 14.833 1.00 98.31 331 ALA A N 1
ATOM 2505 C CA . ALA A 1 331 ? -12.224 -14.027 15.923 1.00 98.31 331 ALA A CA 1
ATOM 2506 C C . ALA A 1 331 ? -13.041 -15.323 16.050 1.00 98.31 331 ALA A C 1
ATOM 2508 O O . ALA A 1 331 ? -12.795 -16.124 16.950 1.00 98.31 331 ALA A O 1
ATOM 2509 N N . ALA A 1 332 ? -14.042 -15.533 15.195 1.00 97.56 332 ALA A N 1
ATOM 2510 C CA . ALA A 1 332 ? -14.821 -16.764 15.220 1.00 97.56 332 ALA A CA 1
ATOM 2511 C C . ALA A 1 332 ? -14.027 -17.970 14.695 1.00 97.56 332 ALA A C 1
ATOM 2513 O O . ALA A 1 332 ? -13.071 -17.827 13.936 1.00 97.56 332 ALA A O 1
ATOM 2514 N N . GLU A 1 333 ? -14.485 -19.173 15.045 1.00 96.81 333 GLU A N 1
ATOM 2515 C CA . GLU A 1 333 ? -13.979 -20.424 14.462 1.00 96.81 333 GLU A CA 1
ATOM 2516 C C . GLU A 1 333 ? -14.523 -20.672 13.049 1.00 96.81 333 GLU A C 1
ATOM 2518 O O . GLU A 1 333 ? -13.921 -21.409 12.268 1.00 96.81 333 GLU A O 1
ATOM 2523 N N . LYS A 1 334 ? -15.663 -20.061 12.706 1.00 97.56 334 LYS A N 1
ATOM 2524 C CA . LYS A 1 334 ? -16.323 -20.208 11.409 1.00 97.56 334 LYS A CA 1
ATOM 2525 C C . LYS A 1 334 ? -16.794 -18.867 10.870 1.00 97.56 334 LYS A C 1
ATOM 2527 O O . LYS A 1 334 ? -17.208 -17.992 11.624 1.00 97.56 334 LYS A O 1
ATOM 2532 N N . ILE A 1 335 ? -16.810 -18.750 9.544 1.00 97.19 335 ILE A N 1
ATOM 2533 C CA . ILE A 1 335 ? -17.228 -17.524 8.851 1.00 97.19 335 ILE A CA 1
ATOM 2534 C C . ILE A 1 335 ? -18.696 -17.152 9.123 1.00 97.19 335 ILE A C 1
ATOM 2536 O O . ILE A 1 335 ? -19.034 -15.975 9.164 1.00 97.19 335 ILE A O 1
ATOM 2540 N N . GLU A 1 336 ? -19.560 -18.142 9.360 1.00 97.19 336 GLU A N 1
ATOM 2541 C CA . GLU A 1 336 ? -20.985 -17.955 9.676 1.00 97.19 336 GLU A CA 1
ATOM 2542 C C . GLU A 1 336 ? -21.234 -17.303 11.047 1.00 97.19 336 GLU A C 1
ATOM 2544 O O . GLU A 1 336 ? -22.256 -16.646 11.236 1.00 97.19 336 GLU A O 1
ATOM 2549 N N . ASP A 1 337 ? -20.269 -17.409 11.964 1.00 97.69 337 ASP A N 1
ATOM 2550 C CA . ASP A 1 337 ? -20.317 -16.814 13.304 1.00 97.69 337 ASP A CA 1
ATOM 2551 C C . ASP A 1 337 ? -19.642 -15.426 13.353 1.00 97.69 337 ASP A C 1
ATOM 2553 O O . ASP A 1 337 ? -19.545 -14.793 14.412 1.00 97.69 337 ASP A O 1
ATOM 2557 N N . CYS A 1 338 ? -19.159 -14.922 12.214 1.00 97.81 338 CYS A N 1
ATOM 2558 C CA . CYS A 1 338 ? -18.594 -13.582 12.109 1.00 97.81 338 CYS A CA 1
ATOM 2559 C C . CYS A 1 338 ? -19.702 -12.524 12.076 1.00 97.81 338 CYS A C 1
ATOM 2561 O O . CYS A 1 338 ? -20.387 -12.333 11.074 1.00 97.81 338 CYS A O 1
ATOM 2563 N N . GLY A 1 339 ? -19.855 -11.798 13.181 1.00 95.88 339 GLY A N 1
ATOM 2564 C CA . GLY A 1 339 ? -20.766 -10.669 13.337 1.00 95.88 339 GLY A CA 1
ATOM 2565 C C . GLY A 1 339 ? -20.025 -9.348 13.555 1.00 95.88 339 GLY A C 1
ATOM 2566 O O . GLY A 1 339 ? -18.808 -9.263 13.448 1.00 95.88 339 GLY A O 1
ATOM 2567 N N . PHE A 1 340 ? -20.758 -8.289 13.897 1.00 93.31 340 PHE A N 1
ATOM 2568 C CA . PHE A 1 340 ? -20.169 -6.958 14.114 1.00 93.31 340 PHE A CA 1
ATOM 2569 C C . PHE A 1 340 ? -19.330 -6.836 15.400 1.00 93.31 340 PHE A C 1
ATOM 2571 O O . PHE A 1 340 ? -18.564 -5.889 15.534 1.00 93.31 340 PHE A O 1
ATOM 2578 N N . ASN A 1 341 ? -19.475 -7.764 16.352 1.00 96.62 341 ASN A N 1
ATOM 2579 C CA . ASN A 1 341 ? -18.849 -7.663 17.679 1.00 96.62 341 ASN A CA 1
ATOM 2580 C C . ASN A 1 341 ? -17.522 -8.431 17.807 1.00 96.62 341 ASN A C 1
ATOM 2582 O O . ASN A 1 341 ? -16.842 -8.287 18.816 1.00 96.62 341 ASN A O 1
ATOM 2586 N N . ASN A 1 342 ? -17.176 -9.270 16.831 1.00 97.25 342 ASN A N 1
ATOM 2587 C CA . ASN A 1 342 ? -15.985 -10.128 16.835 1.00 97.25 342 ASN A CA 1
ATOM 2588 C C . ASN A 1 342 ? -15.099 -9.893 15.602 1.00 97.25 342 ASN A C 1
ATOM 2590 O O . ASN A 1 342 ? -14.363 -10.792 15.194 1.00 97.25 342 ASN A O 1
ATOM 2594 N N . GLN A 1 343 ? -15.203 -8.706 15.004 1.00 98.00 343 GLN A N 1
ATOM 2595 C CA . GLN A 1 343 ? -14.355 -8.263 13.906 1.00 98.00 343 GLN A CA 1
ATOM 2596 C C . GLN A 1 343 ? -13.389 -7.188 14.395 1.00 98.00 343 GLN A C 1
ATOM 2598 O O . GLN A 1 343 ? -13.792 -6.226 15.049 1.00 98.00 343 GLN A O 1
ATOM 2603 N N . GLU A 1 344 ? -12.126 -7.328 14.017 1.00 98.06 344 GLU A N 1
ATOM 2604 C CA . GLU A 1 344 ? -11.144 -6.258 14.062 1.00 98.06 344 GLU A CA 1
ATOM 2605 C C . GLU A 1 344 ? -11.083 -5.625 12.668 1.00 98.06 344 GLU A C 1
ATOM 2607 O O . GLU A 1 344 ? -11.075 -6.326 11.653 1.00 98.06 344 GLU A O 1
ATOM 2612 N N . MET A 1 345 ? -11.072 -4.294 12.609 1.00 97.56 345 MET A N 1
ATOM 2613 C CA . MET A 1 345 ? -11.031 -3.538 11.360 1.00 97.56 345 MET A CA 1
ATOM 2614 C C . MET A 1 345 ? -9.849 -2.575 11.383 1.00 97.56 345 MET A C 1
ATOM 2616 O O . MET A 1 345 ? -9.760 -1.726 12.272 1.00 97.56 345 MET A O 1
ATOM 2620 N N . LYS A 1 346 ? -8.979 -2.667 10.375 1.00 97.38 346 LYS A N 1
ATOM 2621 C CA . LYS A 1 346 ? -7.885 -1.716 10.138 1.00 97.38 346 LYS A CA 1
ATOM 2622 C C . LYS A 1 346 ? -7.935 -1.260 8.688 1.00 97.38 346 LYS A C 1
ATOM 2624 O O . LYS A 1 346 ? -7.374 -1.895 7.801 1.00 97.38 346 LYS A O 1
ATOM 2629 N N . MET A 1 347 ? -8.660 -0.166 8.460 1.00 94.31 347 MET A N 1
ATOM 2630 C CA . MET A 1 347 ? -8.783 0.438 7.136 1.00 94.31 347 MET A CA 1
ATOM 2631 C C . MET A 1 347 ? -7.569 1.320 6.844 1.00 94.31 347 MET A C 1
ATOM 2633 O O . MET A 1 347 ? -7.456 2.418 7.385 1.00 94.31 347 MET A O 1
ATOM 2637 N N . SER A 1 348 ? -6.693 0.845 5.969 1.00 93.69 348 SER A N 1
ATOM 2638 C CA . SER A 1 348 ? -5.622 1.615 5.342 1.00 93.69 348 SER A CA 1
ATOM 2639 C C . SER A 1 348 ? -5.357 0.966 3.984 1.00 93.69 348 SER A C 1
ATOM 2641 O O . SER A 1 348 ? -5.448 -0.250 3.881 1.00 93.69 348 SER A O 1
ATOM 2643 N N . ILE A 1 349 ? -5.142 1.746 2.927 1.00 93.50 349 ILE A N 1
ATOM 2644 C CA . ILE A 1 349 ? -4.901 1.183 1.588 1.00 93.50 349 ILE A CA 1
ATOM 2645 C C . ILE A 1 349 ? -3.455 0.708 1.549 1.00 93.50 349 ILE A C 1
ATOM 2647 O O . ILE A 1 349 ? -2.565 1.529 1.772 1.00 93.50 349 ILE A O 1
ATOM 2651 N N . CYS A 1 350 ? -3.230 -0.570 1.233 1.00 94.62 350 CYS A N 1
ATOM 2652 C CA . CYS A 1 350 ? -1.887 -1.160 1.247 1.00 94.62 350 CYS A CA 1
ATOM 2653 C C . CYS A 1 350 ? -1.184 -1.070 2.609 1.00 94.62 350 CYS A C 1
ATOM 2655 O O . CYS A 1 350 ? 0.026 -0.888 2.680 1.00 94.62 350 CYS A O 1
ATOM 2657 N N . ASP A 1 351 ? -1.959 -1.115 3.687 1.00 94.56 351 ASP A N 1
ATOM 2658 C CA . ASP A 1 351 ? -1.498 -1.045 5.071 1.00 94.56 351 ASP A CA 1
ATOM 2659 C C . ASP A 1 351 ? -2.605 -1.641 5.974 1.00 94.56 351 ASP A C 1
ATOM 2661 O O . ASP A 1 351 ? -3.684 -2.025 5.508 1.00 94.56 351 ASP A O 1
ATOM 2665 N N . GLY A 1 352 ? -2.365 -1.782 7.275 1.00 95.75 352 GLY A N 1
ATOM 2666 C CA . GLY A 1 352 ? -3.316 -2.408 8.187 1.00 95.75 352 GLY A CA 1
ATOM 2667 C C . GLY A 1 352 ? -3.586 -3.868 7.809 1.00 95.75 352 GLY A C 1
ATOM 2668 O O . GLY A 1 352 ? -2.703 -4.710 7.933 1.00 95.75 352 GLY A O 1
ATOM 2669 N N . PHE A 1 353 ? -4.822 -4.184 7.402 1.00 97.94 353 PHE A N 1
ATOM 2670 C CA . PHE A 1 353 ? -5.211 -5.544 6.984 1.00 97.94 353 PHE A CA 1
ATOM 2671 C C . PHE A 1 353 ? -5.257 -5.757 5.466 1.00 97.94 353 PHE A C 1
ATOM 2673 O O . PHE A 1 353 ? -5.397 -6.903 5.021 1.00 97.94 353 PHE A O 1
ATOM 2680 N N . ASP A 1 354 ? -5.101 -4.687 4.689 1.00 97.38 354 ASP A N 1
ATOM 2681 C CA . ASP A 1 354 ? -5.065 -4.695 3.226 1.00 97.38 354 ASP A CA 1
ATOM 2682 C C . ASP A 1 354 ? -3.612 -4.751 2.751 1.00 97.38 354 ASP A C 1
ATOM 2684 O O . ASP A 1 354 ? -3.134 -3.856 2.070 1.00 97.38 354 ASP A O 1
ATOM 2688 N N . VAL A 1 355 ? -2.882 -5.786 3.173 1.00 97.38 355 VAL A N 1
ATOM 2689 C CA . VAL A 1 355 ? -1.462 -6.003 2.848 1.00 97.38 355 VAL A CA 1
ATOM 2690 C C . VAL A 1 355 ? -1.231 -7.430 2.363 1.00 97.38 355 VAL A C 1
ATOM 2692 O O . VAL A 1 355 ? -2.012 -8.324 2.692 1.00 97.38 355 VAL A O 1
ATOM 2695 N N . SER A 1 356 ? -0.173 -7.648 1.591 1.00 97.12 356 SER A N 1
ATOM 2696 C CA . SER A 1 356 ? 0.367 -8.952 1.197 1.00 97.12 356 SER A CA 1
ATOM 2697 C C . SER A 1 356 ? 1.347 -9.491 2.245 1.00 97.12 356 SER A C 1
ATOM 2699 O O . SER A 1 356 ? 1.664 -8.814 3.226 1.00 97.12 356 SER A O 1
ATOM 2701 N N . GLY A 1 357 ? 1.827 -10.713 2.037 1.00 96.00 357 GLY A N 1
ATOM 2702 C CA . GLY A 1 357 ? 2.888 -11.322 2.834 1.00 96.00 357 GLY A CA 1
ATOM 2703 C C . GLY A 1 357 ? 4.232 -10.597 2.701 1.00 96.00 357 GLY A C 1
ATOM 2704 O O . GLY A 1 357 ? 4.447 -9.802 1.783 1.00 96.00 357 GLY A O 1
ATOM 2705 N N . ASP A 1 358 ? 5.148 -10.907 3.616 1.00 94.38 358 ASP A N 1
ATOM 2706 C CA . ASP A 1 358 ? 6.492 -10.326 3.710 1.00 94.38 358 ASP A CA 1
ATOM 2707 C C . ASP A 1 358 ? 7.541 -11.158 2.942 1.00 94.38 358 ASP A C 1
ATOM 2709 O O . ASP A 1 358 ? 8.672 -10.708 2.742 1.00 94.38 358 ASP A O 1
ATOM 2713 N N . ILE A 1 359 ? 7.198 -12.376 2.491 1.00 92.12 359 ILE A N 1
ATOM 2714 C CA . ILE A 1 359 ? 8.130 -13.283 1.787 1.00 92.12 359 ILE A CA 1
ATOM 2715 C C . ILE A 1 359 ? 8.726 -12.639 0.525 1.00 92.12 359 ILE A C 1
ATOM 2717 O O . ILE A 1 359 ? 9.901 -12.852 0.212 1.00 92.12 359 ILE A O 1
ATOM 2721 N N . ASN A 1 360 ? 7.953 -11.794 -0.160 1.00 90.25 360 ASN A N 1
ATOM 2722 C CA . ASN A 1 360 ? 8.394 -11.055 -1.342 1.00 90.25 360 ASN A CA 1
ATOM 2723 C C . ASN A 1 360 ? 9.123 -9.739 -1.003 1.00 90.25 360 ASN A C 1
ATOM 2725 O O . ASN A 1 360 ? 9.185 -8.835 -1.828 1.00 90.25 360 ASN A O 1
ATOM 2729 N N . GLY A 1 361 ? 9.712 -9.621 0.191 1.00 82.62 361 GLY A N 1
ATOM 2730 C CA . GLY A 1 361 ? 10.776 -8.662 0.501 1.00 82.62 361 GLY A CA 1
ATOM 2731 C C . GLY A 1 361 ? 10.347 -7.299 1.042 1.00 82.62 361 GLY A C 1
ATOM 2732 O O . GLY A 1 361 ? 11.191 -6.629 1.632 1.00 82.62 361 GLY A O 1
ATOM 2733 N N . GLN A 1 362 ? 9.082 -6.902 0.899 1.00 86.12 362 GLN A N 1
ATOM 2734 C CA . GLN A 1 362 ? 8.581 -5.638 1.438 1.00 86.12 362 GLN A CA 1
ATOM 2735 C C . GLN A 1 362 ? 7.475 -5.874 2.468 1.00 86.12 362 GLN A C 1
ATOM 2737 O O . GLN A 1 362 ? 6.426 -6.432 2.153 1.00 86.12 362 GLN A O 1
ATOM 2742 N N . GLU A 1 363 ? 7.707 -5.395 3.690 1.00 90.88 363 GLU A N 1
ATOM 2743 C CA . GLU A 1 363 ? 6.686 -5.347 4.735 1.00 90.88 363 GLU A CA 1
ATOM 2744 C C . GLU A 1 363 ? 5.584 -4.359 4.326 1.00 90.88 363 GLU A C 1
ATOM 2746 O O . GLU A 1 363 ? 5.860 -3.217 3.948 1.00 90.88 363 GLU A O 1
ATOM 2751 N N . GLY A 1 364 ? 4.328 -4.808 4.372 1.00 90.50 364 GLY A N 1
ATOM 2752 C CA . GLY A 1 364 ? 3.175 -3.967 4.041 1.00 90.50 364 GLY A CA 1
ATOM 2753 C C . GLY A 1 364 ? 2.991 -3.688 2.546 1.00 90.50 364 GLY A C 1
ATOM 2754 O O . GLY A 1 364 ? 2.432 -2.659 2.176 1.00 90.50 364 GLY A O 1
ATOM 2755 N N . ALA A 1 365 ? 3.458 -4.566 1.657 1.00 95.19 365 ALA A N 1
ATOM 2756 C CA . ALA A 1 365 ? 3.122 -4.454 0.240 1.00 95.19 365 ALA A CA 1
ATOM 2757 C C . ALA A 1 365 ? 1.608 -4.646 -0.004 1.00 95.19 365 ALA A C 1
ATOM 2759 O O . ALA A 1 365 ? 0.899 -5.237 0.807 1.00 95.19 365 ALA A O 1
ATOM 2760 N N . CYS A 1 366 ? 1.075 -4.106 -1.107 1.00 97.12 366 CYS A N 1
ATOM 2761 C CA . CYS A 1 366 ? -0.353 -4.246 -1.417 1.00 97.12 366 CYS A CA 1
ATOM 2762 C C . CYS A 1 366 ? -0.706 -5.690 -1.816 1.00 97.12 366 CYS A C 1
ATOM 2764 O O . CYS A 1 366 ? 0.108 -6.346 -2.475 1.00 97.12 366 CYS A O 1
ATOM 2766 N N . PRO A 1 367 ? -1.952 -6.133 -1.571 1.00 97.62 367 PRO A N 1
ATOM 2767 C CA . PRO A 1 367 ? -2.463 -7.400 -2.076 1.00 97.62 367 PRO A CA 1
ATOM 2768 C C . PRO A 1 367 ? -2.290 -7.523 -3.590 1.00 97.62 367 PRO A C 1
ATOM 2770 O O . PRO A 1 367 ? -2.452 -6.556 -4.342 1.00 97.62 367 PRO A O 1
ATOM 2773 N N . HIS A 1 368 ? -1.978 -8.730 -4.051 1.00 97.12 368 HIS A N 1
ATOM 2774 C CA . HIS A 1 368 ? -1.618 -8.980 -5.445 1.00 97.12 368 HIS A CA 1
ATOM 2775 C C . HIS A 1 368 ? -2.313 -10.212 -6.019 1.00 97.12 368 HIS A C 1
ATOM 2777 O O . HIS A 1 368 ? -2.900 -11.022 -5.310 1.00 97.12 368 HIS A O 1
ATOM 2783 N N . LYS A 1 369 ? -2.263 -10.377 -7.343 1.00 96.62 369 LYS A N 1
ATOM 2784 C CA . LYS A 1 369 ? -2.752 -11.608 -7.982 1.00 96.62 369 LYS A CA 1
ATOM 2785 C C . LYS A 1 369 ? -1.839 -12.782 -7.625 1.00 96.62 369 LYS A C 1
ATOM 2787 O O . LYS A 1 369 ? -0.641 -12.586 -7.480 1.00 96.62 369 LYS A O 1
ATOM 2792 N N . THR A 1 370 ? -2.402 -13.987 -7.572 1.00 95.06 370 THR A N 1
ATOM 2793 C CA . THR A 1 370 ? -1.656 -15.250 -7.393 1.00 95.06 370 THR A CA 1
ATOM 2794 C C . THR A 1 370 ? -0.429 -15.325 -8.304 1.00 95.06 370 THR A C 1
ATOM 2796 O O . THR A 1 370 ? -0.549 -14.978 -9.487 1.00 95.06 370 THR A O 1
ATOM 2799 N N . GLY A 1 371 ? 0.680 -15.834 -7.779 1.00 93.75 371 GLY A N 1
ATOM 2800 C CA . GLY A 1 371 ? 1.996 -15.818 -8.406 1.00 93.75 371 GLY A CA 1
ATOM 2801 C C . GLY A 1 371 ? 3.053 -15.300 -7.436 1.00 93.75 371 GLY A C 1
ATOM 2802 O O . GLY A 1 371 ? 2.723 -14.735 -6.391 1.00 93.75 371 GLY A O 1
ATOM 2803 N N . ASN A 1 372 ? 4.316 -15.394 -7.842 1.00 93.69 372 ASN A N 1
ATOM 2804 C CA . ASN A 1 372 ? 5.445 -14.893 -7.065 1.00 93.69 372 ASN A CA 1
ATOM 2805 C C . ASN A 1 372 ? 6.348 -13.934 -7.839 1.00 93.69 372 ASN A C 1
ATOM 2807 O O . ASN A 1 372 ? 6.306 -13.860 -9.071 1.00 93.69 372 ASN A O 1
ATOM 2811 N N . CYS A 1 373 ? 7.156 -13.184 -7.090 1.00 95.31 373 CYS A N 1
ATOM 2812 C CA . CYS A 1 373 ? 8.254 -12.391 -7.631 1.00 95.31 373 CYS A CA 1
ATOM 2813 C C . CYS A 1 373 ? 9.542 -13.231 -7.694 1.00 95.31 373 CYS A C 1
ATOM 2815 O O . CYS A 1 373 ? 9.690 -14.241 -6.998 1.00 95.31 373 CYS A O 1
ATOM 2817 N N . TYR A 1 374 ? 10.504 -12.827 -8.525 1.00 94.38 374 TYR A N 1
ATOM 2818 C CA . TYR A 1 374 ? 11.834 -13.441 -8.512 1.00 94.38 374 TYR A CA 1
ATOM 2819 C C . TYR A 1 374 ? 12.560 -13.145 -7.181 1.00 94.38 374 TYR A C 1
ATOM 2821 O O . TYR A 1 374 ? 12.297 -12.140 -6.527 1.00 94.38 374 TYR A O 1
ATOM 2829 N N . ALA A 1 375 ? 13.530 -13.970 -6.756 1.00 93.25 375 ALA A N 1
ATOM 2830 C CA . ALA A 1 375 ? 14.240 -13.725 -5.485 1.00 93.25 375 ALA A CA 1
ATOM 2831 C C . ALA A 1 375 ? 15.028 -12.404 -5.432 1.00 93.25 375 ALA A C 1
ATOM 2833 O O . ALA A 1 375 ? 15.352 -11.931 -4.338 1.00 93.25 375 ALA A O 1
ATOM 2834 N N . ASN A 1 376 ? 15.365 -11.816 -6.581 1.00 94.00 376 ASN A N 1
ATOM 2835 C CA . ASN A 1 376 ? 15.999 -10.499 -6.683 1.00 94.00 376 ASN A CA 1
ATOM 2836 C C . ASN A 1 376 ? 14.989 -9.353 -6.874 1.00 94.00 376 ASN A C 1
ATOM 2838 O O . ASN A 1 376 ? 15.365 -8.235 -7.236 1.00 94.00 376 ASN A O 1
ATOM 2842 N N . GLU A 1 377 ? 13.712 -9.629 -6.633 1.00 96.44 377 GLU A N 1
ATOM 2843 C CA . GLU A 1 377 ? 12.628 -8.663 -6.696 1.00 96.44 377 GLU A CA 1
ATOM 2844 C C . GLU A 1 377 ? 11.957 -8.470 -5.340 1.00 96.44 377 GLU A C 1
ATOM 2846 O O . GLU A 1 377 ? 12.026 -9.323 -4.455 1.00 96.44 377 GLU A O 1
ATOM 2851 N N . GLU A 1 378 ? 11.332 -7.312 -5.187 1.00 96.62 378 GLU A N 1
ATOM 2852 C CA . GLU A 1 378 ? 10.425 -6.971 -4.108 1.00 96.62 378 GLU A CA 1
ATOM 2853 C C . GLU A 1 378 ? 9.041 -6.654 -4.670 1.00 96.62 378 GLU A C 1
ATOM 2855 O O . GLU A 1 378 ? 8.908 -6.083 -5.759 1.00 96.62 378 GLU A O 1
ATOM 2860 N N . LEU A 1 379 ? 8.004 -7.019 -3.927 1.00 97.06 379 LEU A N 1
ATOM 2861 C CA . LEU A 1 379 ? 6.635 -6.672 -4.272 1.00 97.06 379 LEU A CA 1
ATOM 2862 C C . LEU A 1 379 ? 6.312 -5.258 -3.774 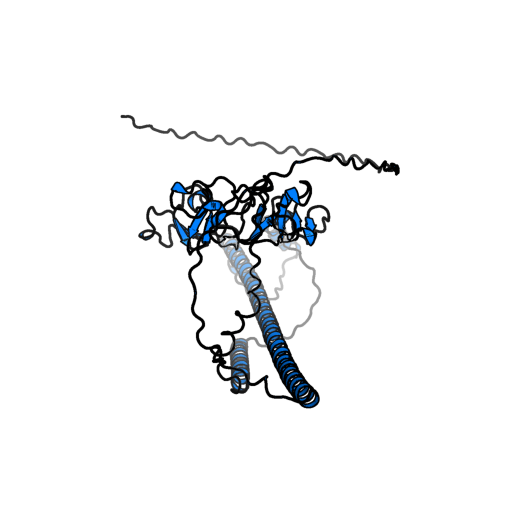1.00 97.06 379 LEU A C 1
ATOM 2864 O O . LEU A 1 379 ? 6.376 -4.990 -2.584 1.00 97.06 379 LEU A O 1
ATOM 2868 N N . PHE A 1 380 ? 5.892 -4.363 -4.664 1.00 96.56 380 PHE A N 1
ATOM 2869 C CA . PHE A 1 380 ? 5.448 -3.013 -4.322 1.00 96.56 380 PHE A CA 1
ATOM 2870 C C . PHE A 1 380 ? 4.225 -2.634 -5.153 1.00 96.56 380 PHE A C 1
ATOM 2872 O O . PHE A 1 380 ? 4.211 -2.812 -6.370 1.00 96.56 380 PHE A O 1
ATOM 2879 N N . LEU A 1 381 ? 3.171 -2.114 -4.518 1.00 95.19 381 LEU A N 1
ATOM 2880 C CA . LEU A 1 381 ? 1.910 -1.773 -5.197 1.00 95.19 381 LEU A CA 1
ATOM 2881 C C . LEU A 1 381 ? 1.358 -2.901 -6.101 1.00 95.19 381 LEU A C 1
ATOM 2883 O O . LEU A 1 381 ? 0.853 -2.648 -7.196 1.00 95.19 381 LEU A O 1
ATOM 2887 N N . GLY A 1 382 ? 1.501 -4.157 -5.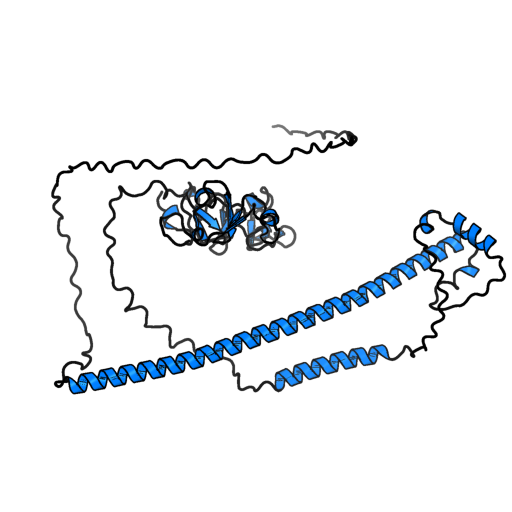659 1.00 95.25 382 GLY A N 1
ATOM 2888 C CA . GLY A 1 382 ? 1.032 -5.345 -6.379 1.00 95.25 382 GLY A CA 1
ATOM 2889 C C . GLY A 1 382 ? 1.857 -5.740 -7.614 1.00 95.25 382 GLY A C 1
ATOM 2890 O O . GLY A 1 382 ? 1.408 -6.579 -8.396 1.00 95.25 382 GLY A O 1
ATOM 2891 N N . GLN A 1 383 ? 3.036 -5.145 -7.813 1.00 97.25 383 GLN A N 1
ATOM 2892 C CA . GLN A 1 383 ? 3.964 -5.459 -8.903 1.00 97.25 383 GLN A CA 1
ATOM 2893 C C . GLN A 1 383 ? 5.349 -5.808 -8.353 1.00 97.25 383 GLN A C 1
ATOM 2895 O O . GLN A 1 383 ? 5.765 -5.292 -7.321 1.00 97.25 383 GLN A O 1
ATOM 2900 N N . CYS A 1 384 ? 6.063 -6.675 -9.056 1.00 97.81 384 CYS A N 1
ATOM 2901 C CA . CYS A 1 384 ? 7.424 -7.077 -8.750 1.00 97.81 384 CYS A CA 1
ATOM 2902 C C . CYS A 1 384 ? 8.409 -6.082 -9.373 1.00 97.81 384 CYS A C 1
ATOM 2904 O O . CYS A 1 384 ? 8.412 -5.856 -10.587 1.00 97.81 384 CYS A O 1
ATOM 2906 N N . TYR A 1 385 ? 9.241 -5.483 -8.528 1.00 97.94 385 TYR A N 1
ATOM 2907 C CA . TYR A 1 385 ? 10.320 -4.575 -8.902 1.00 97.94 385 TYR A CA 1
ATOM 2908 C C . TYR A 1 385 ? 11.647 -5.174 -8.480 1.00 97.94 385 TYR A C 1
ATOM 2910 O O . TYR A 1 385 ? 11.711 -5.902 -7.502 1.00 97.94 385 TYR A O 1
ATOM 2918 N N . LYS A 1 386 ? 12.746 -4.809 -9.133 1.00 97.12 386 LYS A N 1
ATOM 2919 C CA . LYS A 1 386 ? 14.074 -5.135 -8.612 1.00 97.12 386 LYS A CA 1
ATOM 2920 C C . LYS A 1 386 ? 14.271 -4.513 -7.226 1.00 97.12 386 LYS A C 1
ATOM 2922 O O . LYS A 1 386 ? 13.937 -3.343 -7.037 1.00 97.12 386 LYS A O 1
ATOM 2927 N N . LYS A 1 387 ? 14.855 -5.265 -6.291 1.00 97.19 387 LYS A N 1
ATOM 2928 C CA . LYS A 1 387 ? 15.066 -4.805 -4.910 1.00 97.19 387 LYS A CA 1
ATOM 2929 C C . LYS A 1 387 ? 15.831 -3.484 -4.851 1.00 97.19 387 LYS A C 1
ATOM 2931 O O . LYS A 1 387 ? 16.867 -3.326 -5.503 1.00 97.19 387 LYS A O 1
ATOM 2936 N N . CYS A 1 388 ? 15.376 -2.563 -4.009 1.00 97.44 388 CYS A N 1
ATOM 2937 C CA . CYS A 1 388 ? 16.063 -1.305 -3.730 1.00 97.44 388 CYS A CA 1
ATOM 2938 C C . CYS A 1 388 ? 17.502 -1.519 -3.217 1.00 97.44 388 CYS A C 1
ATOM 2940 O O . CYS A 1 388 ? 18.413 -0.788 -3.623 1.00 97.44 388 CYS A O 1
ATOM 2942 N N . SER A 1 389 ? 17.748 -2.586 -2.444 1.00 96.81 389 SER A N 1
ATOM 2943 C CA . SER A 1 389 ? 19.101 -3.002 -2.044 1.00 96.81 389 SER A CA 1
ATOM 2944 C C . SER A 1 389 ? 20.012 -3.277 -3.243 1.00 96.81 389 SER A C 1
ATOM 2946 O O . SER A 1 389 ? 21.169 -2.872 -3.243 1.00 96.81 389 SER A O 1
ATOM 2948 N N . ASP A 1 390 ? 19.495 -3.911 -4.292 1.00 96.25 390 ASP A N 1
ATOM 2949 C CA . ASP A 1 390 ? 20.280 -4.294 -5.468 1.00 96.25 390 ASP A CA 1
ATOM 2950 C C . ASP A 1 390 ? 20.480 -3.114 -6.426 1.00 96.25 390 ASP A C 1
ATOM 2952 O O . ASP A 1 390 ? 21.456 -3.064 -7.171 1.00 96.25 390 ASP A O 1
ATOM 2956 N N . LEU A 1 391 ? 19.539 -2.166 -6.438 1.00 96.94 391 LEU A N 1
ATOM 2957 C CA . LEU A 1 391 ? 19.596 -0.953 -7.259 1.00 96.94 391 LEU A CA 1
ATOM 2958 C C . LEU A 1 391 ? 20.502 0.134 -6.670 1.00 96.94 391 LEU A C 1
ATOM 2960 O O . LEU A 1 391 ? 20.943 1.029 -7.394 1.00 96.94 391 LEU A O 1
ATOM 2964 N N . THR A 1 392 ? 20.742 0.090 -5.360 1.00 97.25 392 THR A N 1
ATOM 2965 C CA . THR A 1 392 ? 21.470 1.134 -4.629 1.00 97.25 392 THR A CA 1
ATOM 2966 C C . THR A 1 392 ? 22.706 0.625 -3.898 1.00 97.25 392 THR A C 1
ATOM 2968 O O . THR A 1 392 ? 23.205 1.312 -3.009 1.00 97.25 392 THR A O 1
ATOM 2971 N N . ASP A 1 393 ? 23.199 -0.560 -4.268 1.00 96.75 393 ASP A N 1
ATOM 2972 C CA . ASP A 1 393 ? 24.362 -1.204 -3.647 1.00 96.75 393 ASP A CA 1
ATOM 2973 C C . ASP A 1 393 ? 24.225 -1.325 -2.111 1.00 96.75 393 ASP A C 1
ATOM 2975 O O . ASP A 1 393 ? 25.190 -1.199 -1.358 1.00 96.75 393 ASP A O 1
ATOM 2979 N N . GLY A 1 394 ? 22.993 -1.545 -1.641 1.00 96.12 394 GLY A N 1
ATOM 2980 C CA . GLY A 1 394 ? 22.627 -1.708 -0.235 1.00 96.12 394 GLY A CA 1
ATOM 2981 C C . GLY A 1 394 ? 22.464 -0.408 0.558 1.00 96.12 394 GLY A C 1
ATOM 2982 O O . GLY A 1 394 ? 22.239 -0.474 1.763 1.00 96.12 394 GLY A O 1
ATOM 2983 N N . GLU A 1 395 ? 22.577 0.769 -0.066 1.00 96.69 395 GLU A N 1
ATOM 2984 C CA . GLU A 1 395 ? 22.490 2.047 0.654 1.00 96.69 395 GLU A CA 1
ATOM 2985 C C . GLU A 1 395 ? 21.045 2.438 1.027 1.00 96.69 395 GLU A C 1
ATOM 2987 O O . GLU A 1 395 ? 20.826 3.031 2.087 1.00 96.69 395 GLU A O 1
ATOM 2992 N N . TYR A 1 396 ? 20.071 2.103 0.173 1.00 96.62 396 TYR A N 1
ATOM 2993 C CA . TYR A 1 396 ? 18.641 2.371 0.356 1.00 96.62 396 TYR A CA 1
ATOM 2994 C C . TYR A 1 396 ? 17.877 1.071 0.130 1.00 96.62 396 TYR A C 1
ATOM 2996 O O . TYR A 1 396 ? 17.727 0.633 -1.007 1.00 96.62 396 TYR A O 1
ATOM 3004 N N . HIS A 1 397 ? 17.419 0.425 1.195 1.00 95.69 397 HIS A N 1
ATOM 3005 C CA . HIS A 1 397 ? 16.828 -0.910 1.109 1.00 95.69 397 HIS A CA 1
ATOM 3006 C C . HIS A 1 397 ? 15.307 -0.920 0.961 1.00 95.69 397 HIS A C 1
ATOM 3008 O O . HIS A 1 397 ? 14.791 -1.927 0.497 1.00 95.69 397 HIS A O 1
ATOM 3014 N N . ASN A 1 398 ? 14.604 0.176 1.265 1.00 95.19 398 ASN A N 1
ATOM 3015 C CA . ASN A 1 398 ? 13.138 0.197 1.241 1.00 95.19 398 ASN A CA 1
ATOM 3016 C C . ASN A 1 398 ? 12.584 0.946 0.041 1.00 95.19 398 ASN A C 1
ATOM 3018 O O . ASN A 1 398 ? 13.006 2.062 -0.257 1.00 95.19 398 ASN A O 1
ATOM 3022 N N . ARG A 1 399 ? 11.573 0.389 -0.612 1.00 95.62 399 ARG A N 1
ATOM 3023 C CA . ARG A 1 399 ? 10.890 1.049 -1.720 1.00 95.62 399 ARG A CA 1
ATOM 3024 C C . ARG A 1 399 ? 9.726 1.910 -1.238 1.00 95.62 399 ARG A C 1
ATOM 3026 O O . ARG A 1 399 ? 8.842 1.431 -0.536 1.00 95.62 399 ARG A O 1
ATOM 3033 N N . ILE A 1 400 ? 9.700 3.174 -1.667 1.00 94.81 400 ILE A N 1
ATOM 3034 C CA . ILE A 1 400 ? 8.588 4.108 -1.386 1.00 94.81 400 ILE A CA 1
ATOM 3035 C C . ILE A 1 400 ? 7.836 4.538 -2.650 1.00 94.81 400 ILE A C 1
ATOM 3037 O O . ILE A 1 400 ? 6.742 5.088 -2.562 1.00 94.81 400 ILE A O 1
ATOM 3041 N N . SER A 1 401 ? 8.423 4.326 -3.831 1.00 94.81 401 SER A N 1
ATOM 3042 C CA . SER A 1 401 ? 7.781 4.566 -5.124 1.00 94.81 401 SER A CA 1
ATOM 3043 C C . SER A 1 401 ? 8.361 3.628 -6.194 1.00 94.81 401 SER A C 1
ATOM 3045 O O . SER A 1 401 ? 9.355 2.932 -5.969 1.00 94.81 401 SER A O 1
ATOM 3047 N N . SER A 1 402 ? 7.791 3.631 -7.399 1.00 96.38 402 SER A N 1
ATOM 3048 C CA . SER A 1 402 ? 8.340 2.879 -8.538 1.00 96.38 402 SER A CA 1
ATOM 3049 C C . SER A 1 402 ? 9.763 3.310 -8.928 1.00 96.38 402 SER A C 1
ATOM 3051 O O . SER A 1 402 ? 10.507 2.512 -9.493 1.00 96.38 402 SER A O 1
ATOM 3053 N N . PHE A 1 403 ? 10.179 4.534 -8.590 1.00 96.75 403 PHE A N 1
ATOM 3054 C CA . PHE A 1 403 ? 11.490 5.093 -8.944 1.00 96.75 403 PHE A CA 1
ATOM 3055 C C . PHE A 1 403 ? 12.288 5.638 -7.745 1.00 96.75 403 PHE A C 1
ATOM 3057 O O . PHE A 1 403 ? 13.332 6.264 -7.942 1.00 96.75 403 PHE A O 1
ATOM 3064 N N . SER A 1 404 ? 11.823 5.422 -6.511 1.00 96.00 404 SER A N 1
ATOM 3065 C CA . SER A 1 404 ? 12.427 5.974 -5.293 1.00 96.00 404 SER A CA 1
ATOM 3066 C C . SER A 1 404 ? 12.637 4.901 -4.230 1.00 96.00 404 SER A C 1
ATOM 3068 O O . SER A 1 404 ? 11.700 4.202 -3.838 1.00 96.00 404 SER A O 1
ATOM 3070 N N . CYS A 1 405 ? 13.864 4.849 -3.720 1.00 96.75 405 CYS A N 1
ATOM 3071 C CA . CYS A 1 405 ? 14.269 4.018 -2.594 1.00 96.75 405 CYS A CA 1
ATOM 3072 C C . CYS A 1 405 ? 14.592 4.900 -1.382 1.00 96.75 405 CYS A C 1
ATOM 3074 O O . CYS A 1 405 ? 15.045 6.037 -1.528 1.00 96.75 405 CYS A O 1
ATOM 3076 N N . CYS A 1 406 ? 14.388 4.367 -0.187 1.00 96.06 406 CYS A N 1
ATOM 3077 C CA . CYS A 1 406 ? 14.609 5.018 1.086 1.00 96.06 406 CYS A CA 1
ATOM 3078 C C . CYS A 1 406 ? 15.529 4.193 1.988 1.00 96.06 406 CYS A C 1
ATOM 3080 O O . CYS A 1 406 ? 15.550 2.964 1.954 1.00 96.06 406 CYS A O 1
ATOM 3082 N N . LYS A 1 407 ? 16.295 4.905 2.812 1.00 95.88 407 LYS A N 1
ATOM 3083 C CA . LYS A 1 407 ? 17.230 4.341 3.786 1.00 95.88 407 LYS A CA 1
ATOM 3084 C C . LYS A 1 407 ? 16.572 3.920 5.104 1.00 95.88 407 LYS A C 1
ATOM 3086 O O . LYS A 1 407 ? 17.189 3.232 5.910 1.00 95.88 407 LYS A O 1
ATOM 3091 N N . LYS A 1 408 ? 15.359 4.395 5.371 1.00 93.88 408 LYS A N 1
ATOM 3092 C CA . LYS A 1 408 ? 14.611 4.153 6.608 1.00 93.88 408 LYS A CA 1
ATOM 3093 C C . LYS A 1 408 ? 13.452 3.211 6.343 1.00 93.88 408 LYS A C 1
ATOM 3095 O O . LYS A 1 408 ? 12.893 3.240 5.253 1.00 93.88 408 LYS A O 1
ATOM 3100 N N . ASP A 1 409 ? 13.110 2.397 7.336 1.00 89.19 409 ASP A N 1
ATOM 3101 C CA . ASP A 1 409 ? 12.002 1.429 7.252 1.00 89.19 409 ASP A CA 1
ATOM 3102 C C . ASP A 1 409 ? 10.644 2.122 7.372 1.00 89.19 409 ASP A C 1
ATOM 3104 O O . ASP A 1 409 ? 9.650 1.699 6.793 1.00 89.19 409 ASP A O 1
ATOM 3108 N N . SER A 1 410 ? 10.610 3.253 8.076 1.00 85.12 410 SER A N 1
ATOM 3109 C CA . SER A 1 410 ? 9.395 4.036 8.244 1.00 85.12 410 SER A CA 1
ATOM 3110 C C . SER A 1 410 ? 9.118 4.908 7.023 1.00 85.12 410 SER A C 1
ATOM 3112 O O . SER A 1 410 ? 9.860 5.853 6.742 1.00 85.12 410 SER A O 1
ATOM 3114 N N . TYR A 1 411 ? 7.979 4.673 6.368 1.00 84.69 411 TYR A N 1
ATOM 3115 C CA . TYR A 1 411 ? 7.470 5.521 5.285 1.00 84.69 411 TYR A CA 1
ATOM 3116 C C . TYR A 1 411 ? 7.390 7.009 5.686 1.00 84.69 411 TYR A C 1
ATOM 3118 O O . TYR A 1 411 ? 7.664 7.893 4.875 1.00 84.69 411 TYR A O 1
ATOM 3126 N N . LEU A 1 412 ? 7.088 7.306 6.960 1.00 86.06 412 LEU A N 1
ATOM 3127 C CA . LEU A 1 412 ? 7.022 8.678 7.481 1.00 86.06 412 LEU A CA 1
ATOM 3128 C C . LEU A 1 412 ? 8.399 9.354 7.571 1.00 86.06 412 LEU A C 1
ATOM 3130 O O . LEU A 1 412 ? 8.497 10.564 7.368 1.00 86.06 412 LEU A O 1
ATOM 3134 N N . GLU A 1 413 ? 9.461 8.594 7.853 1.00 88.69 413 GLU A N 1
ATOM 3135 C CA . GLU A 1 413 ? 10.841 9.108 7.843 1.00 88.69 413 GLU A CA 1
ATOM 3136 C C . GLU A 1 413 ? 11.357 9.329 6.415 1.00 88.69 413 GLU A C 1
ATOM 3138 O O . GLU A 1 413 ? 12.241 10.154 6.190 1.00 88.69 413 GLU A O 1
ATOM 3143 N N . CYS A 1 414 ? 10.766 8.627 5.449 1.00 90.56 414 CYS A N 1
ATOM 3144 C CA . CYS A 1 414 ? 11.067 8.712 4.024 1.00 90.56 414 CYS A CA 1
ATOM 3145 C C . CYS A 1 414 ? 10.288 9.805 3.287 1.00 90.56 414 CYS A C 1
ATOM 3147 O O . CYS A 1 414 ? 10.260 9.815 2.056 1.00 90.56 414 CYS A O 1
ATOM 3149 N N . ASN A 1 415 ? 9.625 10.706 4.016 1.00 83.25 415 ASN A N 1
ATOM 3150 C CA . ASN A 1 415 ? 8.810 11.749 3.417 1.00 83.25 415 ASN A CA 1
ATOM 3151 C C . ASN A 1 415 ? 9.667 12.632 2.483 1.00 83.25 415 ASN A C 1
ATOM 3153 O O . ASN A 1 415 ? 10.548 13.338 2.979 1.00 83.25 415 ASN A O 1
ATOM 3157 N N . PRO A 1 416 ? 9.393 12.672 1.164 1.00 75.12 416 PRO A N 1
ATOM 3158 C CA . PRO A 1 416 ? 10.175 13.469 0.217 1.00 75.12 416 PRO A CA 1
ATOM 3159 C C . PRO A 1 416 ? 10.097 14.981 0.486 1.00 75.12 416 PRO A C 1
ATOM 3161 O O . PRO A 1 416 ? 10.905 15.740 -0.040 1.00 75.12 416 PRO A O 1
ATOM 3164 N N . PHE A 1 417 ? 9.136 15.433 1.299 1.00 78.00 417 PHE A N 1
ATOM 3165 C CA . PHE A 1 417 ? 8.988 16.832 1.706 1.00 78.00 417 PHE A CA 1
ATOM 3166 C C . PHE A 1 417 ? 9.740 17.184 2.994 1.00 78.00 417 PHE A C 1
ATOM 3168 O O . PHE A 1 417 ? 9.870 18.364 3.324 1.00 78.00 417 PHE A O 1
ATOM 3175 N N . ALA A 1 418 ? 10.235 16.195 3.741 1.00 72.75 418 ALA A N 1
ATOM 3176 C CA . ALA A 1 418 ? 11.210 16.468 4.781 1.00 72.75 418 ALA A CA 1
ATOM 3177 C C . ALA A 1 418 ? 12.525 16.779 4.056 1.00 72.75 418 ALA A C 1
ATOM 3179 O O . ALA A 1 418 ? 13.111 15.882 3.466 1.00 72.75 418 ALA A O 1
ATOM 3180 N N . PHE A 1 419 ? 12.952 18.048 4.053 1.00 60.31 419 PHE A N 1
ATOM 3181 C CA . PHE A 1 419 ? 14.137 18.608 3.367 1.00 60.31 419 PHE A CA 1
ATOM 3182 C C . PHE A 1 419 ? 15.497 18.024 3.827 1.00 60.31 419 PHE A C 1
ATOM 3184 O O . PHE A 1 419 ? 16.490 18.735 3.973 1.00 60.31 419 PHE A O 1
ATOM 3191 N N . VAL A 1 420 ? 15.551 16.732 4.129 1.00 71.75 420 VAL A N 1
ATOM 3192 C CA . VAL A 1 420 ? 16.744 15.979 4.479 1.00 71.75 420 VAL A CA 1
ATOM 3193 C C . VAL A 1 420 ? 17.107 15.157 3.246 1.00 71.75 420 VAL A C 1
ATOM 3195 O O . VAL A 1 420 ? 16.762 13.982 3.143 1.00 71.75 420 VAL A O 1
ATOM 3198 N N . ASP A 1 421 ? 17.821 15.795 2.315 1.00 72.88 421 ASP A N 1
ATOM 3199 C CA . ASP A 1 421 ? 18.207 15.284 0.983 1.00 72.88 421 ASP A CA 1
ATOM 3200 C C . ASP A 1 421 ? 19.006 13.956 0.981 1.00 72.88 421 ASP A C 1
ATOM 3202 O O . ASP A 1 421 ? 19.466 13.500 -0.061 1.00 72.88 421 ASP A O 1
ATOM 3206 N N . SER A 1 422 ? 19.207 13.315 2.135 1.00 82.50 422 SER A N 1
ATOM 3207 C CA . SER A 1 422 ? 20.023 12.107 2.296 1.00 82.50 422 SER A CA 1
ATOM 3208 C C . SER A 1 422 ? 19.247 10.823 2.597 1.00 82.50 422 SER A C 1
ATOM 3210 O O . SER A 1 422 ? 19.874 9.772 2.711 1.00 82.50 422 SER A O 1
ATOM 3212 N N . GLN A 1 423 ? 17.920 10.871 2.771 1.00 93.25 423 GLN A N 1
ATOM 3213 C CA . GLN A 1 423 ? 17.143 9.668 3.129 1.00 93.25 423 GLN A CA 1
ATOM 3214 C C . GLN A 1 423 ? 16.488 8.975 1.934 1.00 93.25 423 GLN A C 1
ATOM 3216 O O . GLN A 1 423 ? 16.209 7.779 2.019 1.00 93.25 423 GLN A O 1
ATOM 3221 N N . VAL A 1 424 ? 16.280 9.690 0.826 1.00 95.06 424 VAL A N 1
ATOM 3222 C CA . VAL A 1 424 ? 15.592 9.183 -0.366 1.00 95.06 424 VAL A CA 1
ATOM 3223 C C . VAL A 1 424 ? 16.486 9.333 -1.589 1.00 95.06 424 VAL A C 1
ATOM 3225 O O . VAL A 1 424 ? 17.000 10.415 -1.868 1.00 95.06 424 VAL A O 1
ATOM 3228 N N . LYS A 1 425 ? 16.627 8.254 -2.358 1.00 95.50 425 LYS A N 1
ATOM 3229 C CA . LYS A 1 425 ? 17.291 8.249 -3.660 1.00 95.50 425 LYS A CA 1
ATOM 3230 C C . LYS A 1 425 ? 16.257 7.964 -4.735 1.00 95.50 425 LYS A C 1
ATOM 3232 O O . LYS A 1 425 ? 15.665 6.887 -4.764 1.00 95.50 425 LYS A O 1
ATOM 3237 N N . SER A 1 426 ? 16.065 8.929 -5.625 1.00 95.12 426 SER A N 1
ATOM 3238 C CA . SER A 1 426 ? 15.132 8.826 -6.746 1.00 95.12 426 SER A CA 1
ATOM 3239 C C . SER A 1 426 ? 15.903 8.746 -8.058 1.00 95.12 426 SER A C 1
ATOM 3241 O O . SER A 1 426 ? 16.742 9.604 -8.334 1.00 95.12 426 SER A O 1
ATOM 3243 N N . ASN A 1 427 ? 15.630 7.726 -8.869 1.00 96.62 427 ASN A N 1
ATOM 3244 C CA . ASN A 1 427 ? 16.213 7.568 -10.197 1.00 96.62 427 ASN A CA 1
ATOM 3245 C C . ASN A 1 427 ? 15.217 6.846 -11.124 1.00 96.62 427 ASN A C 1
ATOM 3247 O O . ASN A 1 427 ? 14.767 5.754 -10.775 1.00 96.62 427 ASN A O 1
ATOM 3251 N N . PRO A 1 428 ? 14.895 7.385 -12.318 1.00 96.62 428 PRO A N 1
ATOM 3252 C CA . PRO A 1 428 ? 14.025 6.708 -13.283 1.00 96.62 428 PRO A CA 1
ATOM 3253 C C . PRO A 1 428 ? 14.461 5.279 -13.639 1.00 96.62 428 PRO A C 1
ATOM 3255 O O . PRO A 1 428 ? 13.622 4.456 -13.993 1.00 96.62 428 PRO A O 1
ATOM 3258 N N . THR A 1 429 ? 15.753 4.956 -13.512 1.00 96.88 429 THR A N 1
ATOM 3259 C CA . THR A 1 429 ? 16.279 3.606 -13.771 1.00 96.88 429 THR A CA 1
ATOM 3260 C C . THR A 1 429 ? 15.888 2.568 -12.715 1.00 96.88 429 THR A C 1
ATOM 3262 O O . THR A 1 429 ? 16.158 1.387 -12.910 1.00 96.88 429 THR A O 1
ATOM 3265 N N . PHE A 1 430 ? 15.267 2.972 -11.602 1.00 97.75 430 PHE A N 1
ATOM 3266 C CA . PHE A 1 430 ? 14.785 2.059 -10.558 1.00 97.75 430 PHE A CA 1
ATOM 3267 C C . PHE A 1 430 ? 13.432 1.416 -10.890 1.00 97.75 430 PHE A C 1
ATOM 3269 O O . PHE A 1 430 ? 13.024 0.471 -10.211 1.00 97.75 430 PHE A O 1
ATOM 3276 N N . ASN A 1 431 ? 12.759 1.901 -11.938 1.00 97.62 431 ASN A N 1
ATOM 3277 C CA . ASN A 1 431 ? 11.497 1.367 -12.437 1.00 97.62 431 ASN A CA 1
ATOM 3278 C C . ASN A 1 431 ? 11.736 0.166 -13.371 1.00 97.62 431 ASN A C 1
ATOM 3280 O O . ASN A 1 431 ? 11.448 0.223 -14.567 1.00 97.62 431 ASN A O 1
ATOM 3284 N N . VAL A 1 432 ? 12.342 -0.891 -12.831 1.00 97.44 432 VAL A N 1
ATOM 3285 C CA . VAL A 1 432 ? 12.734 -2.105 -13.562 1.00 97.44 432 VAL A CA 1
ATOM 3286 C C . VAL A 1 432 ? 12.412 -3.352 -12.744 1.00 97.44 432 VAL A C 1
ATOM 3288 O O . VAL A 1 432 ? 12.422 -3.306 -11.513 1.00 97.44 432 VAL A O 1
ATOM 3291 N N . GLY A 1 433 ? 12.154 -4.463 -13.429 1.00 97.12 433 GLY A N 1
ATOM 3292 C CA . GLY A 1 433 ? 12.088 -5.798 -12.842 1.00 97.12 433 GLY A CA 1
ATOM 3293 C C . GLY A 1 433 ? 13.481 -6.387 -12.593 1.00 97.12 433 GLY A C 1
ATOM 3294 O O . GLY A 1 433 ? 14.520 -5.797 -12.912 1.00 97.12 433 GLY A O 1
ATOM 3295 N N . GLY A 1 434 ? 13.514 -7.576 -12.008 1.00 94.06 434 GLY A N 1
ATOM 3296 C CA . GLY A 1 434 ? 14.717 -8.309 -11.630 1.00 94.06 434 GLY A CA 1
ATOM 3297 C C . GLY A 1 434 ? 15.532 -8.804 -12.826 1.00 94.06 434 GLY A C 1
ATOM 3298 O O . GLY A 1 434 ? 16.747 -8.984 -12.704 1.00 94.06 434 GLY A O 1
ATOM 3299 N N . GLN A 1 435 ? 14.914 -8.990 -13.995 1.00 93.50 435 GLN A N 1
ATOM 3300 C CA . GLN A 1 435 ? 15.631 -9.352 -15.220 1.00 93.50 435 GLN A CA 1
ATOM 3301 C C . GLN A 1 435 ? 16.237 -8.114 -15.900 1.00 93.50 435 GLN A C 1
ATOM 3303 O O . GLN A 1 435 ? 15.686 -7.012 -15.846 1.00 93.50 435 GLN A O 1
ATOM 3308 N N . ALA A 1 436 ? 17.377 -8.289 -16.576 1.00 91.56 436 ALA A N 1
ATOM 3309 C CA . ALA A 1 436 ? 18.071 -7.195 -17.254 1.00 91.56 436 ALA A CA 1
ATOM 3310 C C . ALA A 1 436 ? 17.159 -6.507 -18.287 1.00 91.56 436 ALA A C 1
ATOM 3312 O O . ALA A 1 436 ? 16.701 -7.145 -19.231 1.00 91.56 436 ALA A O 1
ATOM 3313 N N . ASN A 1 437 ? 16.932 -5.201 -18.111 1.00 89.88 437 ASN A N 1
ATOM 3314 C CA . ASN A 1 437 ? 16.052 -4.370 -18.945 1.00 89.88 437 ASN A CA 1
ATOM 3315 C C . ASN A 1 437 ? 14.580 -4.821 -18.985 1.00 89.88 437 ASN A C 1
ATOM 3317 O O . ASN A 1 437 ? 13.860 -4.467 -19.917 1.00 89.88 437 ASN A O 1
ATOM 3321 N N . SER A 1 438 ? 14.124 -5.592 -17.996 1.00 95.38 438 SER A N 1
ATOM 3322 C CA . SER A 1 438 ? 12.701 -5.909 -17.868 1.00 95.38 438 SER A CA 1
ATOM 3323 C C . SER A 1 438 ? 11.950 -4.760 -17.191 1.00 95.38 438 SER A C 1
ATOM 3325 O O . SER A 1 438 ? 12.470 -4.172 -16.236 1.00 95.38 438 SER A O 1
ATOM 3327 N N . PRO A 1 439 ? 10.744 -4.402 -17.662 1.00 97.19 439 PRO A N 1
ATOM 3328 C CA . PRO A 1 439 ? 9.855 -3.548 -16.888 1.00 97.19 439 PRO A CA 1
ATOM 3329 C C . PRO A 1 439 ? 9.364 -4.303 -15.638 1.00 97.19 439 PRO A C 1
ATOM 3331 O O . PRO A 1 439 ? 9.411 -5.537 -15.621 1.00 97.19 439 PRO A O 1
ATOM 3334 N N . PRO A 1 440 ? 8.867 -3.593 -14.612 1.00 97.69 440 PRO A N 1
ATOM 3335 C CA . PRO A 1 440 ? 8.127 -4.231 -13.531 1.00 97.69 440 PRO A CA 1
ATOM 3336 C C . PRO A 1 440 ? 6.975 -5.060 -14.098 1.00 97.69 440 PRO A C 1
ATOM 3338 O O . PRO A 1 440 ? 6.379 -4.707 -15.121 1.00 97.69 440 PRO A O 1
ATOM 3341 N N . HIS A 1 441 ? 6.656 -6.161 -13.434 1.00 97.31 441 HIS A N 1
ATOM 3342 C CA . HIS A 1 441 ? 5.600 -7.067 -13.868 1.00 97.31 441 HIS A CA 1
ATOM 3343 C C . HIS A 1 441 ? 4.727 -7.493 -12.694 1.00 97.31 441 HIS A C 1
ATOM 3345 O O . HIS A 1 441 ? 5.077 -7.314 -11.534 1.00 97.31 441 HIS A O 1
ATOM 3351 N N . PHE A 1 442 ? 3.565 -8.071 -12.984 1.00 97.06 442 PHE A N 1
ATOM 3352 C CA . PHE A 1 442 ? 2.767 -8.721 -11.948 1.00 97.06 442 PHE A CA 1
ATOM 3353 C C . PHE A 1 442 ? 3.425 -10.035 -11.503 1.00 97.06 442 PHE A C 1
ATOM 3355 O O . PHE A 1 442 ? 4.193 -10.611 -12.279 1.00 97.06 442 PHE A O 1
ATOM 3362 N N . PRO A 1 443 ? 3.106 -10.533 -10.300 1.00 96.00 443 PRO A N 1
ATOM 3363 C CA . PRO A 1 443 ? 3.554 -11.846 -9.853 1.00 96.00 443 PRO A CA 1
ATOM 3364 C C . PRO A 1 443 ? 3.241 -12.943 -10.880 1.00 96.00 443 PRO A C 1
ATOM 3366 O O . PRO A 1 443 ? 2.165 -12.963 -11.487 1.00 96.00 443 PRO A O 1
ATOM 3369 N N . ILE A 1 444 ? 4.216 -13.823 -11.106 1.00 94.94 444 ILE A N 1
ATOM 3370 C CA . ILE A 1 444 ? 4.214 -14.837 -12.165 1.00 94.94 444 ILE A CA 1
ATOM 3371 C C . ILE A 1 444 ? 3.739 -16.160 -11.564 1.00 94.94 444 ILE A C 1
ATOM 3373 O O . ILE A 1 444 ? 4.312 -16.634 -10.586 1.00 94.94 444 ILE A O 1
ATOM 3377 N N . LYS A 1 445 ? 2.704 -16.774 -12.146 1.00 92.62 445 LYS A N 1
ATOM 3378 C CA . LYS A 1 445 ? 2.101 -18.017 -11.626 1.00 92.62 445 LYS A CA 1
ATOM 3379 C C . LYS A 1 445 ? 3.004 -19.228 -11.813 1.00 92.62 445 LYS A C 1
ATOM 3381 O O . LYS A 1 445 ? 3.051 -20.120 -10.977 1.00 92.62 445 LYS A O 1
ATOM 3386 N N . GLU A 1 446 ? 3.747 -19.239 -12.910 1.00 90.19 446 GLU A N 1
ATOM 3387 C CA . GLU A 1 446 ? 4.641 -20.327 -13.289 1.00 90.19 446 GLU A CA 1
ATOM 3388 C C . GLU A 1 446 ? 5.793 -20.505 -12.290 1.00 90.19 446 GLU A C 1
ATOM 3390 O O . GLU A 1 446 ? 6.388 -21.578 -12.229 1.00 90.19 446 GLU A O 1
ATOM 3395 N N . LEU A 1 447 ? 6.114 -19.471 -11.501 1.00 86.62 447 LEU A N 1
ATOM 3396 C CA . LEU A 1 447 ? 7.133 -19.551 -10.454 1.00 86.62 447 LEU A CA 1
ATOM 3397 C C . LEU A 1 447 ? 6.686 -20.358 -9.239 1.00 86.62 447 LEU A C 1
ATOM 3399 O O . LEU A 1 447 ? 7.540 -20.918 -8.551 1.00 86.62 447 LEU A O 1
ATOM 3403 N N . ASP A 1 448 ? 5.378 -20.451 -9.017 1.00 80.25 448 ASP A N 1
ATOM 3404 C CA . ASP A 1 448 ? 4.817 -21.288 -7.967 1.00 80.25 448 ASP A CA 1
ATOM 3405 C C . ASP A 1 448 ? 4.855 -22.748 -8.436 1.00 80.25 448 ASP A C 1
ATOM 3407 O O . ASP A 1 448 ? 5.479 -23.604 -7.820 1.00 80.25 448 ASP A O 1
ATOM 3411 N N . GLU A 1 449 ? 4.298 -23.032 -9.611 1.00 72.19 449 GLU A N 1
ATOM 3412 C CA . GLU A 1 449 ? 4.099 -24.403 -10.102 1.00 72.19 449 GLU A CA 1
ATOM 3413 C C . GLU A 1 449 ? 5.388 -25.152 -10.502 1.00 72.19 449 GLU A C 1
ATOM 3415 O O . GLU A 1 449 ? 5.360 -26.366 -10.695 1.00 72.19 449 GLU A O 1
ATOM 3420 N N . ALA A 1 450 ? 6.524 -24.465 -10.661 1.00 61.69 450 ALA A N 1
ATOM 3421 C CA . ALA A 1 450 ? 7.770 -25.055 -11.166 1.00 61.69 450 ALA A CA 1
ATOM 3422 C C . ALA A 1 450 ? 8.560 -25.907 -10.142 1.00 61.69 450 ALA A C 1
ATOM 3424 O O . ALA A 1 450 ? 9.751 -26.169 -10.355 1.00 61.69 450 ALA A O 1
ATOM 3425 N N . ARG A 1 451 ? 7.935 -26.351 -9.045 1.00 56.66 451 ARG A N 1
ATOM 3426 C CA . ARG A 1 451 ? 8.528 -27.229 -8.021 1.00 56.66 451 ARG A CA 1
ATOM 3427 C C . ARG A 1 451 ? 7.721 -28.498 -7.829 1.00 56.66 451 ARG A C 1
ATOM 3429 O O . ARG A 1 451 ? 8.384 -29.540 -7.615 1.00 56.66 451 ARG A O 1
#

Radius of gyration: 39.55 Å; chains: 1; bounding box: 82×90×118 Å

pLDDT: mean 72.23, std 23.4, range [31.7, 98.56]

Organism: Symbiodinium pilosum (NCBI:txid2952)

Sequence (451 aa):
MPRLLMEPQTAEASHGGLRQSQIEAVWVGPRRVRTQSGVFFGNEILAGPGASAVPHRCSAAFLPELAPSRLRPTSFSEASDAADRAKLIQAEVESARDAAESAEEEAEAAEHAELLVVGLATIFAGLAWFTTFKTWQLYQRWLAMKRRKALCVGAARAAAAQGQLLLVLQYCGNHYHFRYDLAPEELRNTVRDLSPALAEDVELEDGSSSDTLLEEPRSRTSAWRVAGLLATLVFVAVVLVSLPASIGPLKARMTGVMSKSSDWIMTGTFTPMSLPASVATPSAIAPKADLNDGNPCNDDEEKFEGVCYKKCSILTDGTHNIRTTAFTCCAAEKIEDCGFNNQEMKMSICDGFDVSGDINGQEGACPHKTGNCYANEELFLGQCYKKCSDLTDGEYHNRISSFSCCKKDSYLECNPFAFVDSQVKSNPTFNVGGQANSPPHFPIKELDEAR